Protein AF-0000000071014726 (afdb_homodimer)

Radius of gyration: 27.57 Å; Cα contacts (8 Å, |Δi|>4): 1298; chains: 2; bounding box: 41×86×58 Å

Nearest PDB structures (foldseek):
  1vpd-assembly1_A  TM=9.168E-01  e=4.900E-27  Salmonella enterica subsp. enterica serovar Typhimurium
  3pef-assembly2_G  TM=9.061E-01  e=2.809E-26  Geobacter metallireducens
  1yb4-assembly1_A  TM=9.227E-01  e=1.071E-25  Salmonella enterica subsp. enterica serovar Typhimurium str. LT2
  2uyy-assembly1_D  TM=9.124E-01  e=5.157E-25  Homo sapiens
  8z0x-assembly2_H  TM=8.945E-01  e=3.955E-24  Acetobacter aceti

Structure (mmCIF, N/CA/C/O backbone):
data_AF-0000000071014726-model_v1
#
loop_
_entity.id
_entity.type
_entity.pdbx_description
1 polymer 'NAD(P)-dependent oxidoreductase'
#
loop_
_atom_site.group_PDB
_atom_site.id
_atom_site.type_symbol
_atom_site.label_atom_id
_atom_site.label_alt_id
_atom_site.label_comp_id
_atom_site.label_asym_id
_atom_site.label_entity_id
_atom_site.label_seq_id
_atom_site.pdbx_PDB_ins_code
_atom_site.Cartn_x
_atom_site.Cartn_y
_atom_site.Cartn_z
_atom_site.occupancy
_atom_site.B_iso_or_equiv
_atom_site.auth_seq_id
_atom_site.auth_comp_id
_atom_site.auth_asym_id
_atom_site.auth_atom_id
_atom_site.pdbx_PDB_model_num
ATOM 1 N N . MET A 1 1 ? -3.529 -22.922 -34.25 1 93.12 1 MET A N 1
ATOM 2 C CA . MET A 1 1 ? -4.234 -23.891 -33.438 1 93.12 1 MET A CA 1
ATOM 3 C C . MET A 1 1 ? -3.264 -24.891 -32.812 1 93.12 1 MET A C 1
ATOM 5 O O . MET A 1 1 ? -2.42 -25.453 -33.531 1 93.12 1 MET A O 1
ATOM 9 N N . ALA A 1 2 ? -3.279 -24.953 -31.469 1 97.25 2 ALA A N 1
ATOM 10 C CA . ALA A 1 2 ? -2.428 -25.906 -30.766 1 97.25 2 ALA A CA 1
ATOM 11 C C . ALA A 1 2 ? -3.264 -26.953 -30.031 1 97.25 2 ALA A C 1
ATOM 13 O O . ALA A 1 2 ? -4.445 -26.734 -29.75 1 97.25 2 ALA A O 1
ATOM 14 N N . ASN A 1 3 ? -2.668 -28.172 -29.938 1 98.62 3 ASN A N 1
ATOM 15 C CA . ASN A 1 3 ? -3.211 -29.172 -29.016 1 98.62 3 ASN A CA 1
ATOM 16 C C . ASN A 1 3 ? -2.682 -28.984 -27.609 1 98.62 3 ASN A C 1
ATOM 18 O O . ASN A 1 3 ? -1.479 -29.094 -27.359 1 98.62 3 ASN A O 1
ATOM 22 N N . ILE A 1 4 ? -3.641 -28.719 -26.672 1 98.88 4 ILE A N 1
ATOM 23 C CA . ILE A 1 4 ? -3.213 -28.297 -25.328 1 98.88 4 ILE A CA 1
ATOM 24 C C . ILE A 1 4 ? -3.871 -29.188 -24.281 1 98.88 4 ILE A C 1
ATOM 26 O O . ILE A 1 4 ? -5.055 -29.516 -24.391 1 98.88 4 ILE A O 1
ATOM 30 N N . ALA A 1 5 ? -3.139 -29.625 -23.328 1 98.94 5 ALA A N 1
ATOM 31 C CA . ALA A 1 5 ? -3.695 -30.203 -22.109 1 98.94 5 ALA A CA 1
ATOM 32 C C . ALA A 1 5 ? -3.762 -29.188 -20.984 1 98.94 5 ALA A C 1
ATOM 34 O O . ALA A 1 5 ? -2.838 -28.391 -20.812 1 98.94 5 ALA A O 1
ATOM 35 N N . PHE A 1 6 ? -4.863 -29.125 -20.25 1 98.94 6 PHE A N 1
ATOM 36 C CA . PHE A 1 6 ? -4.992 -28.312 -19.047 1 98.94 6 PHE A CA 1
ATOM 37 C C . PHE A 1 6 ? -5.289 -29.172 -17.828 1 98.94 6 PHE A C 1
ATOM 39 O O . PHE A 1 6 ? -6.359 -29.766 -17.734 1 98.94 6 PHE A O 1
ATOM 46 N N . ILE A 1 7 ? -4.344 -29.203 -16.938 1 98.94 7 ILE A N 1
ATOM 47 C CA . ILE A 1 7 ? -4.43 -30.047 -15.75 1 98.94 7 ILE A CA 1
ATOM 48 C C . ILE A 1 7 ? -4.824 -29.188 -14.547 1 98.94 7 ILE A C 1
ATOM 50 O O . ILE A 1 7 ? -4.059 -28.328 -14.109 1 98.94 7 ILE A O 1
ATOM 54 N N . GLY A 1 8 ? -5.953 -29.438 -13.906 1 98.75 8 GLY A N 1
ATOM 55 C CA . GLY A 1 8 ? -6.547 -28.625 -12.852 1 98.75 8 GLY A CA 1
ATOM 56 C C . GLY A 1 8 ? -7.633 -27.688 -13.359 1 98.75 8 GLY A C 1
ATOM 57 O O . GLY A 1 8 ? -7.336 -26.672 -13.977 1 98.75 8 GLY A O 1
ATOM 58 N N . THR A 1 9 ? -8.867 -28.062 -13.07 1 98.5 9 THR A N 1
ATOM 59 C CA . THR A 1 9 ? -9.992 -27.281 -13.562 1 98.5 9 THR A CA 1
ATOM 60 C C . THR A 1 9 ? -10.859 -26.797 -12.406 1 98.5 9 THR A C 1
ATOM 62 O O . THR A 1 9 ? -12.078 -26.953 -12.43 1 98.5 9 THR A O 1
ATOM 65 N N . GLY A 1 10 ? -10.164 -26.234 -11.43 1 96 10 GLY A N 1
ATOM 66 C CA . GLY A 1 10 ? -10.852 -25.562 -10.344 1 96 10 GLY A CA 1
ATOM 67 C C . GLY A 1 10 ? -11.297 -24.156 -10.711 1 96 10 GLY A C 1
ATOM 68 O O . GLY A 1 10 ? -11.523 -23.859 -11.891 1 96 10 GLY A O 1
ATOM 69 N N . VAL A 1 11 ? -11.422 -23.312 -9.727 1 92.5 11 VAL A N 1
ATOM 70 C CA . VAL A 1 11 ? -11.953 -21.953 -9.836 1 92.5 11 VAL A CA 1
ATOM 71 C C . VAL A 1 11 ? -11.133 -21.156 -10.836 1 92.5 11 VAL A C 1
ATOM 73 O O . VAL A 1 11 ? -11.68 -20.328 -11.578 1 92.5 11 VAL A O 1
ATOM 76 N N . MET A 1 12 ? -9.812 -21.375 -10.891 1 96.25 12 MET A N 1
ATOM 77 C CA . MET A 1 12 ? -8.922 -20.641 -11.781 1 96.25 12 MET A CA 1
ATOM 78 C C . MET A 1 12 ? -8.766 -21.375 -13.117 1 96.25 12 MET A C 1
ATOM 80 O O . MET A 1 12 ? -8.898 -20.766 -14.18 1 96.25 12 MET A O 1
ATOM 84 N N . GLY A 1 13 ? -8.516 -22.656 -13.047 1 98.38 13 GLY A N 1
ATOM 85 C CA . GLY A 1 13 ? -8.164 -23.453 -14.219 1 98.38 13 GLY A CA 1
ATOM 86 C C . GLY A 1 13 ? -9.297 -23.578 -15.211 1 98.38 13 GLY A C 1
ATOM 87 O O . GLY A 1 13 ? -9.078 -23.531 -16.422 1 98.38 13 GLY A O 1
ATOM 88 N N . ALA A 1 14 ? -10.516 -23.734 -14.734 1 98.5 14 ALA A N 1
ATOM 89 C CA . ALA A 1 14 ? -11.648 -24 -15.617 1 98.5 14 ALA A CA 1
ATOM 90 C C . ALA A 1 14 ? -11.867 -22.828 -16.578 1 98.5 14 ALA A C 1
ATOM 92 O O . ALA A 1 14 ? -11.922 -23.031 -17.797 1 98.5 14 ALA A O 1
ATOM 93 N N . PRO A 1 15 ? -11.977 -21.578 -16.062 1 98.62 15 PRO A N 1
ATOM 94 C CA . PRO A 1 15 ? -12.148 -20.484 -17.031 1 98.62 15 PRO A CA 1
ATOM 95 C C . PRO A 1 15 ? -10.953 -20.312 -17.969 1 98.62 15 PRO A C 1
ATOM 97 O O . PRO A 1 15 ? -11.125 -19.969 -19.141 1 98.62 15 PRO A O 1
ATOM 100 N N . MET A 1 16 ? -9.727 -20.547 -17.516 1 98.75 16 MET A N 1
ATOM 101 C CA . MET A 1 16 ? -8.539 -20.453 -18.359 1 98.75 16 MET A CA 1
ATOM 102 C C . MET A 1 16 ? -8.609 -21.469 -19.5 1 98.75 16 MET A C 1
ATOM 104 O O . MET A 1 16 ? -8.352 -21.125 -20.656 1 98.75 16 MET A O 1
ATOM 108 N N . ALA A 1 17 ? -8.969 -22.703 -19.203 1 98.88 17 ALA A N 1
ATOM 109 C CA . ALA A 1 17 ? -9.141 -23.734 -20.219 1 98.88 17 ALA A CA 1
ATOM 110 C C . ALA A 1 17 ? -10.211 -23.328 -21.234 1 98.88 17 ALA A C 1
ATOM 112 O O . ALA A 1 17 ? -10.062 -23.578 -22.422 1 98.88 17 ALA A O 1
ATOM 113 N N . GLY A 1 18 ? -11.289 -22.75 -20.734 1 98.81 18 GLY A N 1
ATOM 114 C CA . GLY A 1 18 ? -12.344 -22.25 -21.609 1 98.81 18 GLY A CA 1
ATOM 115 C C . GLY A 1 18 ? -11.859 -21.203 -22.594 1 98.81 18 GLY A C 1
ATOM 116 O O . GLY A 1 18 ? -12.219 -21.234 -23.781 1 98.81 18 GLY A O 1
ATOM 117 N N . HIS A 1 19 ? -11.102 -20.25 -22.141 1 98.88 19 HIS A N 1
ATOM 118 C CA . HIS A 1 19 ? -10.547 -19.219 -23 1 98.88 19 HIS A CA 1
ATOM 119 C C . HIS A 1 19 ? -9.68 -19.828 -24.109 1 98.88 19 HIS A C 1
ATOM 121 O O . HIS A 1 19 ? -9.703 -19.359 -25.25 1 98.88 19 HIS A O 1
ATOM 127 N N . LEU A 1 20 ? -8.898 -20.844 -23.75 1 98.88 20 LEU A N 1
ATOM 128 C CA . LEU A 1 20 ? -8.07 -21.531 -24.734 1 98.88 20 LEU A CA 1
ATOM 129 C C . LEU A 1 20 ? -8.93 -22.156 -25.828 1 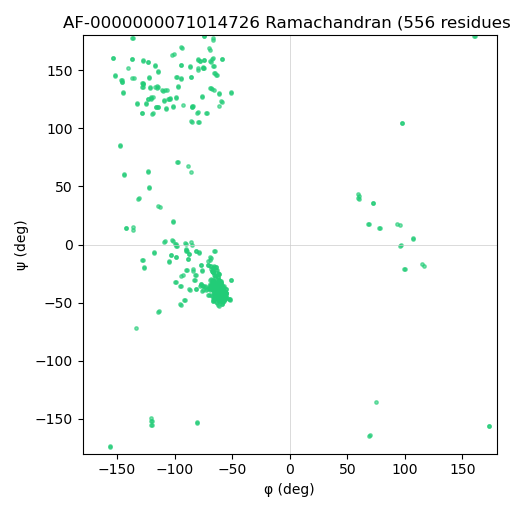98.88 20 LEU A C 1
ATOM 131 O O . LEU A 1 20 ? -8.633 -22.016 -27.016 1 98.88 20 LEU A O 1
ATOM 135 N N . ALA A 1 21 ? -9.961 -22.844 -25.422 1 98.75 21 ALA A N 1
ATOM 136 C CA . ALA A 1 21 ? -10.875 -23.469 -26.375 1 98.75 21 ALA A CA 1
ATOM 137 C C . ALA A 1 21 ? -11.516 -22.422 -27.281 1 98.75 21 ALA A C 1
ATOM 139 O O . ALA A 1 21 ? -11.594 -22.609 -28.5 1 98.75 21 ALA A O 1
ATOM 140 N N . ARG A 1 22 ? -11.977 -21.312 -26.688 1 98.44 22 ARG A N 1
ATOM 141 C CA . ARG A 1 22 ? -12.633 -20.25 -27.453 1 98.44 22 ARG A CA 1
ATOM 142 C C . ARG A 1 22 ? -11.664 -19.594 -28.422 1 98.44 22 ARG A C 1
ATOM 144 O O . ARG A 1 22 ? -12.07 -19.094 -29.469 1 98.44 22 ARG A O 1
ATOM 151 N N . ALA A 1 23 ? -10.398 -19.641 -28.078 1 98.38 23 ALA A N 1
ATOM 152 C CA . ALA A 1 23 ? -9.367 -19.062 -28.938 1 98.38 23 ALA A CA 1
ATOM 153 C C . ALA A 1 23 ? -9.047 -19.984 -30.094 1 98.38 23 ALA A C 1
ATOM 155 O O . ALA A 1 23 ? -8.234 -19.641 -30.969 1 98.38 23 ALA A O 1
ATOM 156 N N . GLY A 1 24 ? -9.609 -21.172 -30.078 1 98.31 24 GLY A N 1
ATOM 157 C CA . GLY A 1 24 ? -9.484 -22.047 -31.234 1 98.31 24 GLY A CA 1
ATOM 158 C C . GLY A 1 24 ? -8.539 -23.219 -31 1 98.31 24 GLY A C 1
ATOM 159 O O . GLY A 1 24 ? -8.305 -24.016 -31.891 1 98.31 24 GLY A O 1
ATOM 160 N N . HIS A 1 25 ? -8.016 -23.391 -29.828 1 98.75 25 HIS A N 1
ATOM 161 C CA . HIS A 1 25 ? -7.137 -24.516 -29.5 1 98.75 25 HIS A CA 1
ATOM 162 C C . HIS A 1 25 ? -7.941 -25.781 -29.219 1 98.75 25 HIS A C 1
ATOM 164 O O . HIS A 1 25 ? -9.117 -25.703 -28.859 1 98.75 25 HIS A O 1
ATOM 170 N N . SER A 1 26 ? -7.352 -26.922 -29.5 1 98.75 26 SER A N 1
ATOM 171 C CA . SER A 1 26 ? -7.895 -28.188 -29.016 1 98.75 26 SER A CA 1
ATOM 172 C C . SER A 1 26 ? -7.434 -28.484 -27.594 1 98.75 26 SER A C 1
ATOM 174 O O . SER A 1 26 ? -6.238 -28.672 -27.344 1 98.75 26 SER A O 1
ATOM 176 N N . VAL A 1 27 ? -8.406 -28.594 -26.656 1 98.88 27 VAL A N 1
ATOM 177 C CA . VAL A 1 27 ? -8.039 -28.656 -25.25 1 98.88 27 VAL A CA 1
ATOM 178 C C . VAL A 1 27 ? -8.539 -29.953 -24.641 1 98.88 27 VAL A C 1
ATOM 180 O O . VAL A 1 27 ? -9.703 -30.312 -24.797 1 98.88 27 VAL A O 1
ATOM 183 N N . THR A 1 28 ? -7.719 -30.719 -24.047 1 98.88 28 THR A N 1
ATOM 184 C CA . THR A 1 28 ? -8.023 -31.844 -23.188 1 98.88 28 THR A CA 1
ATOM 185 C C . THR A 1 28 ? -7.762 -31.516 -21.719 1 98.88 28 THR A C 1
ATOM 187 O O . THR A 1 28 ? -6.711 -30.969 -21.391 1 98.88 28 THR A O 1
ATOM 190 N N . VAL A 1 29 ? -8.727 -31.844 -20.828 1 98.94 29 VAL A N 1
ATOM 191 C CA . VAL A 1 29 ? -8.562 -31.438 -19.438 1 98.94 29 VAL A CA 1
ATOM 192 C C . VAL A 1 29 ? -8.477 -32.656 -18.547 1 98.94 29 VAL A C 1
ATOM 194 O O . VAL A 1 29 ? -8.945 -33.75 -18.906 1 98.94 29 VAL A O 1
ATOM 197 N N . TYR A 1 30 ? -7.82 -32.5 -17.422 1 98.88 30 TYR A N 1
ATOM 198 C CA . TYR A 1 30 ? -7.801 -33.438 -16.297 1 98.88 30 TYR A CA 1
ATOM 199 C C . TYR A 1 30 ? -7.973 -32.719 -14.969 1 98.88 30 TYR A C 1
ATOM 201 O O . TYR A 1 30 ? -7.438 -31.609 -14.781 1 98.88 30 TYR A O 1
ATOM 209 N N . ASN A 1 31 ? -8.672 -33.344 -14.086 1 98.81 31 ASN A N 1
ATOM 210 C CA . ASN A 1 31 ? -8.766 -32.938 -12.688 1 98.81 31 ASN A CA 1
ATOM 211 C C . ASN A 1 31 ? -8.898 -34.125 -11.758 1 98.81 31 ASN A C 1
ATOM 213 O O . ASN A 1 31 ? -9.57 -35.125 -12.086 1 98.81 31 ASN A O 1
ATOM 217 N N . ARG A 1 32 ? -8.242 -34.031 -10.609 1 97.31 32 ARG A N 1
ATOM 218 C CA . ARG A 1 32 ? -8.32 -35.125 -9.641 1 97.31 32 ARG A CA 1
ATOM 219 C C . ARG A 1 32 ? -9.766 -35.5 -9.336 1 97.31 32 ARG A C 1
ATOM 221 O O . ARG A 1 32 ? -10.117 -36.688 -9.281 1 97.31 32 ARG A O 1
ATOM 228 N N . THR A 1 33 ? -10.57 -34.438 -9.094 1 97.44 33 THR A N 1
ATOM 229 C CA . THR A 1 33 ? -12.008 -34.656 -9.023 1 97.44 33 THR A CA 1
ATOM 230 C C . THR A 1 33 ? -12.633 -34.594 -10.422 1 97.44 33 THR A C 1
ATOM 232 O O . THR A 1 33 ? -12.906 -33.5 -10.938 1 97.44 33 THR A O 1
ATOM 235 N N . ARG A 1 34 ? -13.016 -35.688 -10.969 1 97.38 34 ARG A N 1
ATOM 236 C CA . ARG A 1 34 ? -13.398 -35.812 -12.375 1 97.38 34 ARG A CA 1
ATOM 237 C C . ARG A 1 34 ? -14.578 -34.906 -12.703 1 97.38 34 ARG A C 1
ATOM 239 O O . ARG A 1 34 ? -14.664 -34.375 -13.805 1 97.38 34 ARG A O 1
ATOM 246 N N . ALA A 1 35 ? -15.461 -34.719 -11.734 1 98 35 ALA A N 1
ATOM 247 C CA . ALA A 1 35 ? -16.656 -33.938 -11.961 1 98 35 ALA A CA 1
ATOM 248 C C . ALA A 1 35 ? -16.312 -32.5 -12.352 1 98 35 ALA A C 1
ATOM 250 O O . ALA A 1 35 ? -17.016 -31.859 -13.148 1 98 35 ALA A O 1
ATOM 251 N N . LYS A 1 36 ? -15.219 -31.953 -11.859 1 98.12 36 LYS A N 1
ATOM 252 C CA . LYS A 1 36 ? -14.781 -30.594 -12.195 1 98.12 36 LYS A CA 1
ATOM 253 C C . LYS A 1 36 ? -14.305 -30.516 -13.648 1 98.12 36 LYS A C 1
ATOM 255 O O . LYS A 1 36 ? -14.539 -29.516 -14.32 1 98.12 36 LYS A O 1
ATOM 260 N N . ALA A 1 37 ? -13.633 -31.547 -14.102 1 98.56 37 ALA A N 1
ATOM 261 C CA . ALA A 1 37 ? -13.203 -31.594 -15.492 1 98.56 37 ALA A CA 1
ATOM 262 C C . ALA A 1 37 ? -14.398 -31.734 -16.438 1 98.56 37 ALA A C 1
ATOM 264 O O . ALA A 1 37 ? -14.477 -31.031 -17.453 1 98.56 37 ALA A O 1
ATOM 265 N N . GLU A 1 38 ? -15.32 -32.594 -16.094 1 98.56 38 GLU A N 1
ATOM 266 C CA . GLU A 1 38 ? -16.5 -32.844 -16.922 1 98.56 38 GLU A CA 1
ATOM 267 C C . GLU A 1 38 ? -17.359 -31.578 -17.047 1 98.56 38 GLU A C 1
ATOM 269 O O . GLU A 1 38 ? -17.984 -31.344 -18.078 1 98.56 38 GLU A O 1
ATOM 274 N N . ALA A 1 39 ? -17.344 -30.781 -15.992 1 98.31 39 ALA A N 1
ATOM 275 C CA . ALA A 1 39 ? -18.156 -29.562 -15.961 1 98.31 39 ALA A CA 1
ATOM 276 C C . ALA A 1 39 ? -17.672 -28.562 -17.016 1 98.31 39 ALA A C 1
ATOM 278 O O . ALA A 1 39 ? -18.438 -27.688 -17.438 1 98.31 39 ALA A O 1
ATOM 279 N N . THR A 1 40 ? -16.469 -28.688 -17.516 1 98.5 40 THR A N 1
ATOM 280 C CA . THR A 1 40 ? -15.93 -27.781 -18.516 1 98.5 40 THR A CA 1
ATOM 281 C C . THR A 1 40 ? -16.531 -28.078 -19.891 1 98.5 40 THR A C 1
ATOM 283 O O . THR A 1 40 ? -16.438 -27.25 -20.797 1 98.5 40 THR A O 1
ATOM 286 N N . LYS A 1 41 ? -17.016 -29.219 -20.141 1 98.38 41 LYS A N 1
ATOM 287 C CA . LYS A 1 41 ? -17.562 -29.719 -21.406 1 98.38 41 LYS A CA 1
ATOM 288 C C . LYS A 1 41 ? -16.469 -29.891 -22.453 1 98.38 41 LYS A C 1
ATOM 290 O O . LYS A 1 41 ? -16.75 -29.953 -23.656 1 98.38 41 LYS A O 1
ATOM 295 N N . LEU A 1 42 ? -15.227 -29.938 -22.016 1 98.75 42 LEU A N 1
ATOM 296 C CA . LEU A 1 42 ? -14.086 -30.234 -22.875 1 98.75 42 LEU A CA 1
ATOM 297 C C . LEU A 1 42 ? -13.742 -31.719 -22.828 1 98.75 42 LEU A C 1
ATOM 299 O O . LEU A 1 42 ? -14.344 -32.469 -22.047 1 98.75 42 LEU A O 1
ATOM 303 N N . THR A 1 43 ? -12.875 -32.156 -23.703 1 98.75 43 THR A N 1
ATOM 304 C CA . THR A 1 43 ? -12.422 -33.531 -23.672 1 98.75 43 THR A CA 1
ATOM 305 C C . THR A 1 43 ? -11.711 -33.844 -22.359 1 98.75 43 THR A C 1
ATOM 307 O O . THR A 1 43 ? -10.812 -33.094 -21.953 1 98.75 43 THR A O 1
ATOM 310 N N . VAL A 1 44 ? -12.109 -34.938 -21.703 1 98.81 44 VAL A N 1
ATOM 311 C CA . VAL A 1 44 ? -11.586 -35.25 -20.391 1 98.81 44 VAL A CA 1
ATOM 312 C C . VAL A 1 44 ? -10.68 -36.469 -20.469 1 98.81 44 VAL A C 1
ATOM 314 O O . VAL A 1 44 ? -11.031 -37.469 -21.109 1 98.81 44 VAL A O 1
ATOM 317 N N . ALA A 1 45 ? -9.523 -36.375 -19.875 1 98.81 45 ALA A N 1
ATOM 318 C CA . ALA A 1 45 ? -8.609 -37.5 -19.75 1 98.81 45 ALA A CA 1
ATOM 319 C C . ALA A 1 45 ? -8.664 -38.094 -18.344 1 98.81 45 ALA A C 1
ATOM 321 O O . ALA A 1 45 ? -9.094 -37.438 -17.391 1 98.81 45 ALA A O 1
ATOM 322 N N . ASP A 1 46 ? -8.164 -39.312 -18.156 1 98.31 46 ASP A N 1
ATOM 323 C CA . ASP A 1 46 ? -8.273 -40 -16.875 1 98.31 46 ASP A CA 1
ATOM 324 C C . ASP A 1 46 ? -7.043 -39.75 -16 1 98.31 46 ASP A C 1
ATOM 326 O O . ASP A 1 46 ? -7.105 -39.906 -14.781 1 98.31 46 ASP A O 1
ATOM 330 N N . THR A 1 47 ? -5.93 -39.469 -16.672 1 98.62 47 THR A N 1
ATOM 331 C CA . THR A 1 47 ? -4.699 -39.188 -15.953 1 98.62 47 THR A CA 1
ATOM 332 C C . THR A 1 47 ? -3.969 -38 -16.578 1 98.62 47 THR A C 1
ATOM 334 O O . THR A 1 47 ? -4.199 -37.656 -17.734 1 98.62 47 THR A O 1
ATOM 337 N N . PRO A 1 48 ? -3.061 -37.375 -15.773 1 98.88 48 PRO A N 1
ATOM 338 C CA . PRO A 1 48 ? -2.246 -36.312 -16.344 1 98.88 48 PRO A CA 1
ATOM 339 C C . PRO A 1 48 ? -1.425 -36.75 -17.547 1 98.88 48 PRO A C 1
ATOM 341 O O . PRO A 1 48 ? -1.325 -36.031 -18.547 1 98.88 48 PRO A O 1
ATOM 344 N N . ALA A 1 49 ? -0.891 -37.938 -17.484 1 98.81 49 ALA A N 1
ATOM 345 C CA . ALA A 1 49 ? -0.097 -38.5 -18.578 1 98.81 49 ALA A CA 1
ATOM 346 C C . ALA A 1 49 ? -0.939 -38.656 -19.844 1 98.81 49 ALA A C 1
ATOM 348 O O . ALA A 1 49 ? -0.498 -38.281 -20.938 1 98.81 49 ALA A O 1
ATOM 349 N N . GLU A 1 50 ? -2.105 -39.188 -19.703 1 98.69 50 GLU A N 1
ATOM 350 C CA . GLU A 1 50 ? -3.004 -39.344 -20.844 1 98.69 50 GLU A CA 1
ATOM 351 C C . GLU A 1 50 ? -3.363 -38 -21.453 1 98.69 50 GLU A C 1
ATOM 353 O O . GLU A 1 50 ? -3.41 -37.844 -22.672 1 98.69 50 GLU A O 1
ATOM 358 N N . ALA A 1 51 ? -3.613 -37.031 -20.609 1 98.81 51 ALA A N 1
ATOM 359 C CA . ALA A 1 51 ? -3.947 -35.688 -21.094 1 98.81 51 ALA A CA 1
ATOM 360 C C . ALA A 1 51 ? -2.793 -35.094 -21.891 1 98.81 51 ALA A C 1
ATOM 362 O O . ALA A 1 51 ? -3.012 -34.406 -22.891 1 98.81 51 ALA A O 1
ATOM 363 N N . ALA A 1 52 ? -1.599 -35.375 -21.5 1 98.69 52 ALA A N 1
ATOM 364 C CA . ALA A 1 52 ? -0.408 -34.688 -22.016 1 98.69 52 ALA A CA 1
ATOM 365 C C . ALA A 1 52 ? 0.054 -35.312 -23.328 1 98.69 52 ALA A C 1
ATOM 367 O O . ALA A 1 52 ? 0.812 -34.688 -24.078 1 98.69 52 ALA A O 1
ATOM 368 N N . ARG A 1 53 ? -0.35 -36.562 -23.562 1 98.19 53 ARG A N 1
ATOM 369 C CA . ARG A 1 53 ? 0.151 -37.312 -24.719 1 98.19 53 ARG A CA 1
ATOM 370 C C . ARG A 1 53 ? -0.185 -36.625 -26.016 1 98.19 53 ARG A C 1
ATOM 372 O O . ARG A 1 53 ? -1.347 -36.281 -26.281 1 98.19 53 ARG A O 1
ATOM 379 N N . GLY A 1 54 ? 0.878 -36.344 -26.781 1 97.88 54 GLY A N 1
ATOM 380 C CA . GLY A 1 54 ? 0.698 -35.781 -28.125 1 97.88 54 GLY A CA 1
ATOM 381 C C . GLY A 1 54 ? 0.37 -34.312 -28.141 1 97.88 54 GLY A C 1
ATOM 382 O O . GLY A 1 54 ? -0.122 -33.781 -29.141 1 97.88 54 GLY A O 1
ATOM 383 N N . LYS A 1 55 ? 0.546 -33.625 -27.078 1 98.69 55 LYS A N 1
ATOM 384 C CA . LYS A 1 55 ? 0.159 -32.219 -26.984 1 98.69 55 LYS A CA 1
ATOM 385 C C . LYS A 1 55 ? 1.334 -31.297 -27.312 1 98.69 55 LYS A C 1
ATOM 387 O O . LYS A 1 55 ? 2.494 -31.688 -27.188 1 98.69 55 LYS A O 1
ATOM 392 N N . ASP A 1 56 ? 1.01 -30.078 -27.766 1 98.44 56 ASP A N 1
ATOM 393 C CA . ASP A 1 56 ? 1.992 -29.031 -28.016 1 98.44 56 ASP A CA 1
ATOM 394 C C . ASP A 1 56 ? 2.35 -28.297 -26.719 1 98.44 56 ASP A C 1
ATOM 396 O O . ASP A 1 56 ? 3.436 -27.719 -26.609 1 98.44 56 ASP A O 1
ATOM 400 N N . ALA A 1 57 ? 1.433 -28.312 -25.812 1 98.81 57 ALA A N 1
ATOM 401 C CA . ALA A 1 57 ? 1.614 -27.672 -24.516 1 98.81 57 ALA A CA 1
ATOM 402 C C . ALA A 1 57 ? 0.786 -28.359 -23.438 1 98.81 57 ALA A C 1
ATOM 404 O O . ALA A 1 57 ? -0.295 -28.891 -23.719 1 98.81 57 ALA A O 1
ATOM 405 N N . VAL A 1 58 ? 1.317 -28.391 -22.281 1 98.94 58 VAL A N 1
ATOM 406 C CA . VAL A 1 58 ? 0.621 -28.844 -21.078 1 98.94 58 VAL A CA 1
ATOM 407 C C . VAL A 1 58 ? 0.627 -27.75 -20.016 1 98.94 58 VAL A C 1
ATOM 409 O O . VAL A 1 58 ? 1.683 -27.203 -19.688 1 98.94 58 VAL A O 1
ATOM 412 N N . ILE A 1 59 ? -0.581 -27.375 -19.516 1 98.94 59 ILE A N 1
ATOM 413 C CA . ILE A 1 59 ? -0.746 -26.312 -18.531 1 98.94 59 ILE A CA 1
ATOM 414 C C . ILE A 1 59 ? -1.284 -26.906 -17.219 1 98.94 59 ILE A C 1
ATOM 416 O O . ILE A 1 59 ? -2.152 -27.781 -17.25 1 98.94 59 ILE A O 1
ATOM 420 N N . ALA A 1 60 ? -0.732 -26.484 -16.141 1 98.94 60 ALA A N 1
ATOM 421 C CA . ALA A 1 60 ? -1.222 -26.938 -14.844 1 98.94 60 ALA A CA 1
ATOM 422 C C . ALA A 1 60 ? -1.646 -25.766 -13.969 1 98.94 60 ALA A C 1
ATOM 424 O O . ALA A 1 60 ? -1.023 -24.703 -14 1 98.94 60 ALA A O 1
ATOM 425 N N . CYS A 1 61 ? -2.648 -25.859 -13.203 1 98.75 61 CYS A N 1
ATOM 426 C CA . CYS A 1 61 ? -3.148 -24.984 -12.156 1 98.75 61 CYS A CA 1
ATOM 427 C C . CYS A 1 61 ? -3.809 -25.781 -11.039 1 98.75 61 CYS A C 1
ATOM 429 O O . CYS A 1 61 ? -5.023 -26 -11.055 1 98.75 61 CYS A O 1
ATOM 431 N N . VAL A 1 62 ? -2.955 -26.219 -10.102 1 98.31 62 VAL A N 1
ATOM 432 C CA . VAL A 1 62 ? -3.42 -27.125 -9.055 1 98.31 62 VAL A CA 1
ATOM 433 C C . VAL A 1 62 ? -3.201 -26.484 -7.688 1 98.31 62 VAL A C 1
ATOM 435 O O . VAL A 1 62 ? -3.293 -25.266 -7.539 1 98.31 62 VAL A O 1
ATOM 438 N N . GLY A 1 63 ? -3.072 -27.203 -6.59 1 96.62 63 GLY A N 1
ATOM 439 C CA . GLY A 1 63 ? -3.246 -26.641 -5.262 1 96.62 63 GLY A CA 1
ATOM 440 C C . GLY A 1 63 ? -1.939 -26.203 -4.621 1 96.62 63 GLY A C 1
ATOM 441 O O . GLY A 1 63 ? -1.827 -25.094 -4.125 1 96.62 63 GLY A O 1
ATOM 442 N N . ASN A 1 64 ? -1.007 -27.078 -4.605 1 97.38 64 ASN A N 1
ATOM 443 C CA . ASN A 1 64 ? 0.218 -26.844 -3.846 1 97.38 64 ASN A CA 1
ATOM 444 C C . ASN A 1 64 ? 1.381 -27.672 -4.395 1 97.38 64 ASN A C 1
ATOM 446 O O . ASN A 1 64 ? 1.278 -28.25 -5.477 1 97.38 64 ASN A O 1
ATOM 450 N N . ASP A 1 65 ? 2.5 -27.656 -3.738 1 98.56 65 ASP A N 1
ATOM 451 C CA . ASP A 1 65 ? 3.707 -28.344 -4.18 1 98.56 65 ASP A CA 1
ATOM 452 C C . ASP A 1 65 ? 3.438 -29.828 -4.395 1 98.56 65 ASP A C 1
ATOM 454 O O . ASP A 1 65 ? 3.836 -30.406 -5.414 1 98.56 65 ASP A O 1
ATOM 458 N N . ASP A 1 66 ? 2.799 -30.469 -3.49 1 98.31 66 ASP A N 1
ATOM 459 C CA . ASP A 1 66 ? 2.529 -31.891 -3.572 1 98.31 66 ASP A CA 1
ATOM 460 C C . ASP A 1 66 ? 1.622 -32.219 -4.758 1 98.31 66 ASP A C 1
ATOM 462 O O . ASP A 1 66 ? 1.842 -33.219 -5.465 1 98.31 66 ASP A O 1
ATOM 466 N N . ASP A 1 67 ? 0.618 -31.406 -4.91 1 98.44 67 ASP A N 1
ATOM 467 C CA . ASP A 1 67 ? -0.29 -31.594 -6.039 1 98.44 67 ASP A CA 1
ATOM 468 C C . ASP A 1 67 ? 0.449 -31.469 -7.367 1 98.44 67 ASP A C 1
ATOM 470 O O . ASP A 1 67 ? 0.25 -32.281 -8.273 1 98.44 67 ASP A O 1
ATOM 474 N N . LEU A 1 68 ? 1.28 -30.469 -7.457 1 98.81 68 LEU A N 1
ATOM 475 C CA . LEU A 1 68 ? 2.031 -30.25 -8.688 1 98.81 68 LEU A CA 1
ATOM 476 C C . LEU A 1 68 ? 2.99 -31.406 -8.953 1 98.81 68 LEU A C 1
ATOM 478 O O . LEU A 1 68 ? 3.107 -31.875 -10.086 1 98.81 68 LEU A O 1
ATOM 482 N N . HIS A 1 69 ? 3.672 -31.828 -7.898 1 98.62 69 HIS A N 1
ATOM 483 C CA . HIS A 1 69 ? 4.555 -32.969 -8.031 1 98.62 69 HIS A CA 1
ATOM 484 C C . HIS A 1 69 ? 3.797 -34.188 -8.555 1 98.62 69 HIS A C 1
ATOM 486 O O . HIS A 1 69 ? 4.258 -34.875 -9.477 1 98.62 69 HIS A O 1
ATOM 492 N N . ALA A 1 70 ? 2.688 -34.438 -8.016 1 98.5 70 ALA A N 1
ATOM 493 C CA . ALA A 1 70 ? 1.894 -35.625 -8.367 1 98.5 70 ALA A CA 1
ATOM 494 C C . ALA A 1 70 ? 1.481 -35.594 -9.836 1 98.5 70 ALA A C 1
ATOM 496 O O . ALA A 1 70 ? 1.528 -36.594 -10.523 1 98.5 70 ALA A O 1
ATOM 497 N N . VAL A 1 71 ? 1.151 -34.406 -10.344 1 98.81 71 VAL A N 1
ATOM 498 C CA . VAL A 1 71 ? 0.587 -34.375 -11.695 1 98.81 71 VAL A CA 1
ATOM 499 C C . VAL A 1 71 ? 1.709 -34.219 -12.719 1 98.81 71 VAL A C 1
ATOM 501 O O . VAL A 1 71 ? 1.468 -34.281 -13.922 1 98.81 71 VAL A O 1
ATOM 504 N N . THR A 1 72 ? 2.914 -34.031 -12.312 1 98.75 72 THR A N 1
ATOM 505 C CA . THR A 1 72 ? 4.02 -33.875 -13.242 1 98.75 72 THR A CA 1
ATOM 506 C C . THR A 1 72 ? 4.988 -35.031 -13.156 1 98.75 72 THR A C 1
ATOM 508 O O . THR A 1 72 ? 5.078 -35.844 -14.078 1 98.75 72 THR A O 1
ATOM 511 N N . LEU A 1 73 ? 5.527 -35.281 -11.977 1 98.31 73 LEU A N 1
ATOM 512 C CA . LEU A 1 73 ? 6.617 -36.219 -11.789 1 98.31 73 LEU A CA 1
ATOM 513 C C . LEU A 1 73 ? 6.109 -37.531 -11.188 1 98.31 73 LEU A C 1
ATOM 515 O O . LEU A 1 73 ? 6.848 -38.531 -11.125 1 98.31 73 LEU A O 1
ATOM 519 N N . GLY A 1 74 ? 4.922 -37.562 -10.797 1 97.81 74 GLY A N 1
ATOM 520 C CA . GLY A 1 74 ? 4.348 -38.75 -10.203 1 97.81 74 GLY A CA 1
ATOM 521 C C . GLY A 1 74 ? 4.215 -39.906 -11.18 1 97.81 74 GLY A C 1
ATOM 522 O O . GLY A 1 74 ? 4.516 -39.75 -12.367 1 97.81 74 GLY A O 1
ATOM 523 N N . PRO A 1 75 ? 3.748 -41.062 -10.727 1 96.62 75 PRO A N 1
ATOM 524 C CA . PRO A 1 75 ? 3.668 -42.281 -11.555 1 96.62 75 PRO A CA 1
ATOM 525 C C . PRO A 1 75 ? 2.811 -42.094 -12.805 1 96.62 75 PRO A C 1
ATOM 527 O O . PRO A 1 75 ? 3.123 -42.625 -13.859 1 96.62 75 PRO A O 1
ATOM 530 N N . ASP A 1 76 ? 1.787 -41.344 -12.773 1 96.88 76 ASP A N 1
ATOM 531 C CA . ASP A 1 76 ? 0.933 -41.031 -13.914 1 96.88 76 ASP A CA 1
ATOM 532 C C . ASP A 1 76 ? 1.019 -39.531 -14.266 1 96.88 76 ASP A C 1
ATOM 534 O O . ASP A 1 76 ? 0.023 -38.938 -14.664 1 96.88 76 ASP A O 1
ATOM 538 N N . GLY A 1 77 ? 2.184 -39.031 -14.047 1 98.5 77 GLY A N 1
ATOM 539 C CA . GLY A 1 77 ? 2.385 -37.594 -14.258 1 98.5 77 GLY A CA 1
ATOM 540 C C . GLY A 1 77 ? 2.58 -37.219 -15.719 1 98.5 77 GLY A C 1
ATOM 541 O O . GLY A 1 77 ? 2.938 -38.094 -16.531 1 98.5 77 GLY A O 1
ATOM 542 N N . ALA A 1 78 ? 2.354 -36 -16.016 1 98.75 78 ALA A N 1
ATOM 543 C CA . ALA A 1 78 ? 2.387 -35.469 -17.375 1 98.75 78 ALA A CA 1
ATOM 544 C C . ALA A 1 78 ? 3.771 -35.656 -18 1 98.75 78 ALA A C 1
ATOM 546 O O . ALA A 1 78 ? 3.896 -35.844 -19.203 1 98.75 78 ALA A O 1
ATOM 547 N N . PHE A 1 79 ? 4.863 -35.562 -17.188 1 98.25 79 PHE A N 1
ATOM 548 C CA . PHE A 1 79 ? 6.223 -35.562 -17.719 1 98.25 79 PHE A CA 1
ATOM 549 C C . PHE A 1 79 ? 6.598 -36.938 -18.281 1 98.25 79 PHE A C 1
ATOM 551 O O . PHE A 1 79 ? 7.566 -37.031 -19.047 1 98.25 79 PHE A O 1
ATOM 558 N N . ALA A 1 80 ? 5.816 -37.938 -17.984 1 96.62 80 ALA A N 1
ATOM 559 C CA . ALA A 1 80 ? 6.047 -39.281 -18.547 1 96.62 80 ALA A CA 1
ATOM 560 C C . ALA A 1 80 ? 5.566 -39.344 -19.984 1 96.62 80 ALA A C 1
ATOM 562 O O . ALA A 1 80 ? 5.973 -40.25 -20.734 1 96.62 80 ALA A O 1
ATOM 563 N N . ALA A 1 81 ? 4.746 -38.406 -20.391 1 97.75 81 ALA A N 1
ATOM 564 C CA . ALA A 1 81 ? 4.074 -38.562 -21.672 1 97.75 81 ALA A CA 1
ATOM 565 C C . ALA A 1 81 ? 4.285 -37.344 -22.562 1 97.75 81 ALA A C 1
ATOM 567 O O . ALA A 1 81 ? 4.113 -37.438 -23.781 1 97.75 81 ALA A O 1
ATOM 568 N N . ILE A 1 82 ? 4.629 -36.219 -22.016 1 97.19 82 ILE A N 1
ATOM 569 C CA . ILE A 1 82 ? 4.746 -34.969 -22.75 1 97.19 82 ILE A CA 1
ATOM 570 C C . ILE A 1 82 ? 5.898 -35.062 -23.75 1 97.19 82 ILE A C 1
ATOM 572 O O . ILE A 1 82 ? 6.961 -35.594 -23.422 1 97.19 82 ILE A O 1
ATOM 576 N N . GLY A 1 83 ? 5.664 -34.656 -24.969 1 96.38 83 GLY A N 1
ATOM 577 C CA . GLY A 1 83 ? 6.684 -34.688 -26 1 96.38 83 GLY A CA 1
ATOM 578 C C . GLY A 1 83 ? 7.82 -33.719 -25.75 1 96.38 83 GLY A C 1
ATOM 579 O O . GLY A 1 83 ? 7.641 -32.719 -25.078 1 96.38 83 GLY A O 1
ATOM 580 N N . GLU A 1 84 ? 8.961 -33.906 -26.344 1 93.62 84 GLU A N 1
ATOM 581 C CA . GLU A 1 84 ? 10.164 -33.125 -26.141 1 93.62 84 GLU A CA 1
ATOM 582 C C . GLU A 1 84 ? 9.969 -31.688 -26.625 1 93.62 84 GLU A C 1
ATOM 584 O O . GLU A 1 84 ? 10.516 -30.75 -26.047 1 93.62 84 GLU A O 1
ATOM 589 N N . GLY A 1 85 ? 9.203 -31.5 -27.594 1 96.12 85 GLY A N 1
ATOM 590 C CA . GLY A 1 85 ? 9.016 -30.172 -28.156 1 96.12 85 GLY A CA 1
ATOM 591 C C . GLY A 1 85 ? 7.875 -29.406 -27.516 1 96.12 85 GLY A C 1
ATOM 592 O O . GLY A 1 85 ? 7.707 -28.203 -27.766 1 96.12 85 GLY A O 1
ATOM 593 N N . ALA A 1 86 ? 7.188 -30.078 -26.625 1 98.25 86 ALA A N 1
ATOM 594 C CA . ALA A 1 86 ? 6.035 -29.453 -25.984 1 98.25 86 ALA A CA 1
ATOM 595 C C . ALA A 1 86 ? 6.461 -28.625 -24.766 1 98.25 86 ALA A C 1
ATOM 597 O O . ALA A 1 86 ? 7.379 -29.016 -24.047 1 98.25 86 ALA A O 1
ATOM 598 N N . VAL A 1 87 ? 5.809 -27.516 -24.531 1 98.81 87 VAL A N 1
ATOM 599 C CA . VAL A 1 87 ? 6.109 -26.672 -23.375 1 98.81 87 VAL A CA 1
ATOM 600 C C . VAL A 1 87 ? 5.188 -27.031 -22.219 1 98.81 87 VAL A C 1
ATOM 602 O O . VAL A 1 87 ? 4.027 -27.391 -22.422 1 98.81 87 VAL A O 1
ATOM 605 N N . PHE A 1 88 ? 5.762 -27 -20.984 1 98.94 88 PHE A N 1
ATOM 606 C CA . PHE A 1 88 ? 4.969 -27.094 -19.766 1 98.94 88 PHE A CA 1
ATOM 607 C C . PHE A 1 88 ? 4.855 -25.734 -19.094 1 98.94 88 PHE A C 1
ATOM 609 O O . PHE A 1 88 ? 5.863 -25.078 -18.828 1 98.94 88 PHE A O 1
ATOM 616 N N . ILE A 1 89 ? 3.604 -25.266 -18.828 1 98.94 89 ILE A N 1
ATOM 617 C CA . ILE A 1 89 ? 3.311 -23.984 -18.188 1 98.94 89 ILE A CA 1
ATOM 618 C C . ILE A 1 89 ? 2.619 -24.234 -16.844 1 98.94 89 ILE A C 1
ATOM 620 O O . ILE A 1 89 ? 1.519 -24.781 -16.797 1 98.94 89 ILE A O 1
ATOM 624 N N . ASP A 1 90 ? 3.219 -23.812 -15.781 1 98.94 90 ASP A N 1
ATOM 625 C CA . ASP A 1 90 ? 2.637 -24.031 -14.453 1 98.94 90 ASP A CA 1
ATOM 626 C C . ASP A 1 90 ? 2.088 -22.719 -13.883 1 98.94 90 ASP A C 1
ATOM 628 O O . ASP A 1 90 ? 2.854 -21.828 -13.516 1 98.94 90 ASP A O 1
ATOM 632 N N . HIS A 1 91 ? 0.784 -22.672 -13.648 1 98.88 91 HIS A N 1
ATOM 633 C CA . HIS A 1 91 ? 0.141 -21.5 -13.055 1 98.88 91 HIS A CA 1
ATOM 634 C C . HIS A 1 91 ? -0.103 -21.703 -11.562 1 98.88 91 HIS A C 1
ATOM 636 O O . HIS A 1 91 ? -0.653 -20.812 -10.898 1 98.88 91 HIS A O 1
ATOM 642 N N . THR A 1 92 ? 0.303 -22.859 -11.039 1 98.5 92 THR A N 1
ATOM 643 C CA . THR A 1 92 ? 0.136 -23.094 -9.609 1 98.5 92 THR A CA 1
ATOM 644 C C . THR A 1 92 ? 1.062 -22.203 -8.797 1 98.5 92 THR A C 1
ATOM 646 O O . THR A 1 92 ? 2.223 -22 -9.156 1 98.5 92 THR A O 1
ATOM 649 N N . THR A 1 93 ? 0.489 -21.594 -7.723 1 98.19 93 THR A N 1
ATOM 650 C CA . THR A 1 93 ? 1.357 -20.891 -6.785 1 98.19 93 THR A CA 1
ATOM 651 C C . THR A 1 93 ? 2.041 -21.875 -5.84 1 98.19 93 THR A C 1
ATOM 653 O O . THR A 1 93 ? 1.399 -22.438 -4.953 1 98.19 93 THR A O 1
ATOM 656 N N . VAL A 1 94 ? 3.328 -22.109 -6.078 1 98.69 94 VAL A N 1
ATOM 657 C CA . VAL A 1 94 ? 4.105 -23.141 -5.395 1 98.69 94 VAL A CA 1
ATOM 658 C C . VAL A 1 94 ? 5.477 -22.578 -5.012 1 98.69 94 VAL A C 1
ATOM 660 O O . VAL A 1 94 ? 5.75 -21.406 -5.223 1 98.69 94 VAL A O 1
ATOM 663 N N . SER A 1 95 ? 6.27 -23.422 -4.336 1 98.69 95 SER A N 1
ATOM 664 C CA . SER A 1 95 ? 7.633 -23.031 -3.979 1 98.69 95 SER A CA 1
ATOM 665 C C . SER A 1 95 ? 8.508 -22.875 -5.219 1 98.69 95 SER A C 1
ATOM 667 O O . SER A 1 95 ? 8.25 -23.5 -6.246 1 98.69 95 SER A O 1
ATOM 669 N N . ALA A 1 96 ? 9.539 -22.031 -5.102 1 98.25 96 ALA A N 1
ATOM 670 C CA . ALA A 1 96 ? 10.516 -21.922 -6.18 1 98.25 96 ALA A CA 1
ATOM 671 C C . ALA A 1 96 ? 11.289 -23.219 -6.355 1 98.25 96 ALA A C 1
ATOM 673 O O . ALA A 1 96 ? 11.75 -23.547 -7.453 1 98.25 96 ALA A O 1
ATOM 674 N N . GLY A 1 97 ? 11.391 -23.969 -5.301 1 98.06 97 GLY A N 1
ATOM 675 C CA . GLY A 1 97 ? 12.094 -25.25 -5.336 1 98.06 97 GLY A CA 1
ATOM 676 C C . GLY A 1 97 ? 11.508 -26.219 -6.336 1 98.06 97 GLY A C 1
ATOM 677 O O . GLY A 1 97 ? 12.234 -26.797 -7.148 1 98.06 97 GLY A O 1
ATOM 678 N N . ILE A 1 98 ? 10.234 -26.453 -6.305 1 98.5 98 ILE A N 1
ATOM 679 C CA . ILE A 1 98 ? 9.625 -27.422 -7.219 1 98.5 98 ILE A CA 1
ATOM 680 C C . ILE A 1 98 ? 9.672 -26.875 -8.641 1 98.5 98 ILE A C 1
ATOM 682 O O . ILE A 1 98 ? 9.812 -27.625 -9.602 1 98.5 98 ILE A O 1
ATOM 686 N N . ALA A 1 99 ? 9.539 -25.562 -8.812 1 98.56 99 ALA A N 1
ATOM 687 C CA . ALA A 1 99 ? 9.672 -24.969 -10.141 1 98.56 99 ALA A CA 1
ATOM 688 C C . ALA A 1 99 ? 11.047 -25.281 -10.734 1 98.56 99 ALA A C 1
ATOM 690 O O . ALA A 1 99 ? 11.148 -25.672 -11.906 1 98.56 99 ALA A O 1
ATOM 691 N N . ARG A 1 100 ? 12.062 -25.109 -9.961 1 98.25 100 ARG A N 1
ATOM 692 C CA . ARG A 1 100 ? 13.422 -25.406 -10.406 1 98.25 100 ARG A CA 1
ATOM 693 C C . ARG A 1 100 ? 13.609 -26.891 -10.664 1 98.25 100 ARG A C 1
ATOM 695 O O . ARG A 1 100 ? 14.281 -27.281 -11.617 1 98.25 100 ARG A O 1
ATOM 702 N N . ARG A 1 101 ? 13.07 -27.672 -9.828 1 98.5 101 ARG A N 1
ATOM 703 C CA . ARG A 1 101 ? 13.156 -29.125 -10.016 1 98.5 101 ARG A CA 1
ATOM 704 C C . ARG A 1 101 ? 12.531 -29.531 -11.344 1 98.5 101 ARG A C 1
ATOM 706 O O . ARG A 1 101 ? 13.086 -30.375 -12.062 1 98.5 101 ARG A O 1
ATOM 713 N N . LEU A 1 102 ? 11.414 -28.984 -11.656 1 98.75 102 LEU A N 1
ATOM 714 C CA . LEU A 1 102 ? 10.758 -29.297 -12.922 1 98.75 102 LEU A CA 1
ATOM 715 C C . LEU A 1 102 ? 11.617 -28.859 -14.102 1 98.75 102 LEU A C 1
ATOM 717 O O . LEU A 1 102 ? 11.68 -29.547 -15.117 1 98.75 102 LEU A O 1
ATOM 721 N N . ALA A 1 103 ? 12.258 -27.734 -13.961 1 98.19 103 ALA A N 1
ATOM 722 C CA . ALA A 1 103 ? 13.109 -27.219 -15.031 1 98.19 103 ALA A CA 1
ATOM 723 C C . ALA A 1 103 ? 14.344 -28.094 -15.219 1 98.19 103 ALA A C 1
ATOM 725 O O . ALA A 1 103 ? 14.906 -28.156 -16.312 1 98.19 103 ALA A O 1
ATOM 726 N N . GLU A 1 104 ? 14.797 -28.734 -14.148 1 97.81 104 GLU A N 1
ATOM 727 C CA . GLU A 1 104 ? 15.898 -29.688 -14.258 1 97.81 104 GLU A CA 1
ATOM 728 C C . GLU A 1 104 ? 15.461 -30.938 -15.023 1 97.81 104 GLU A C 1
ATOM 730 O O . GLU A 1 104 ? 16.266 -31.547 -15.727 1 97.81 104 GLU A O 1
ATOM 735 N N . ALA A 1 105 ? 14.242 -31.234 -14.898 1 97.12 105 ALA A N 1
ATOM 736 C CA . ALA A 1 105 ? 13.703 -32.438 -15.516 1 97.12 105 ALA A CA 1
ATOM 737 C C . ALA A 1 105 ? 13.367 -32.219 -16.984 1 97.12 105 ALA A C 1
ATOM 739 O O . ALA A 1 105 ? 13.352 -33.156 -17.781 1 97.12 105 ALA A O 1
ATOM 740 N N . ARG A 1 106 ? 12.992 -30.938 -17.281 1 96.25 106 ARG A N 1
ATOM 741 C CA . ARG A 1 106 ? 12.578 -30.594 -18.641 1 96.25 106 ARG A CA 1
ATOM 742 C C . ARG A 1 106 ? 13 -29.172 -19 1 96.25 106 ARG A C 1
ATOM 744 O O . ARG A 1 106 ? 12.82 -28.25 -18.203 1 96.25 106 ARG A O 1
ATOM 751 N N . ALA A 1 107 ? 13.461 -29 -20.266 1 95.69 107 ALA A N 1
ATOM 752 C CA . ALA A 1 107 ? 14.016 -27.719 -20.688 1 95.69 107 ALA A CA 1
ATOM 753 C C . ALA A 1 107 ? 12.906 -26.719 -20.969 1 95.69 107 ALA A C 1
ATOM 755 O O . ALA A 1 107 ? 13.047 -25.531 -20.688 1 95.69 107 ALA A O 1
ATOM 756 N N . LEU A 1 108 ? 11.812 -27.219 -21.5 1 98.5 108 LEU A N 1
ATOM 757 C CA . LEU A 1 108 ? 10.734 -26.328 -21.906 1 98.5 108 LEU A CA 1
ATOM 758 C C . LEU A 1 108 ? 9.656 -26.25 -20.828 1 98.5 108 LEU A C 1
ATOM 760 O O . LEU A 1 108 ? 8.539 -26.734 -21.031 1 98.5 108 LEU A O 1
ATOM 764 N N . VAL A 1 109 ? 10.055 -25.562 -19.703 1 98.75 109 VAL A N 1
ATOM 765 C CA . VAL A 1 109 ? 9.164 -25.375 -18.562 1 98.75 109 VAL A CA 1
ATOM 766 C C . VAL A 1 109 ? 9.109 -23.891 -18.188 1 98.75 109 VAL A C 1
ATOM 768 O O . VAL A 1 109 ? 10.125 -23.203 -18.234 1 98.75 109 VAL A O 1
ATOM 771 N N . VAL A 1 110 ? 7.891 -23.391 -17.859 1 98.94 110 VAL A N 1
ATOM 772 C CA . VAL A 1 110 ? 7.688 -22.016 -17.406 1 98.94 110 VAL A CA 1
ATOM 773 C C . VAL A 1 110 ? 6.891 -22.031 -16.094 1 98.94 110 VAL A C 1
ATOM 775 O O . VAL A 1 110 ? 5.77 -22.547 -16.047 1 98.94 110 VAL A O 1
ATOM 778 N N . ASP A 1 111 ? 7.512 -21.625 -14.969 1 98.94 111 ASP A N 1
ATOM 779 C CA . ASP A 1 111 ? 6.664 -21.266 -13.844 1 98.94 111 ASP A CA 1
ATOM 780 C C . ASP A 1 111 ? 6.016 -19.891 -14.055 1 98.94 111 ASP A C 1
ATOM 782 O O . ASP A 1 111 ? 6.711 -18.906 -14.273 1 98.94 111 ASP A O 1
ATOM 786 N N . ALA A 1 112 ? 4.688 -19.859 -13.914 1 98.88 112 ALA A N 1
ATOM 787 C CA . ALA A 1 112 ? 3.904 -18.703 -14.344 1 98.88 112 ALA A CA 1
ATOM 788 C C . ALA A 1 112 ? 2.736 -18.453 -13.398 1 98.88 112 ALA A C 1
ATOM 790 O O . ALA A 1 112 ? 1.578 -18.422 -13.82 1 98.88 112 ALA A O 1
ATOM 791 N N . PRO A 1 113 ? 3.07 -18.188 -12.125 1 98.69 113 PRO A N 1
ATOM 792 C CA . PRO A 1 113 ? 1.957 -17.844 -11.242 1 98.69 113 PRO A CA 1
ATOM 793 C C . PRO A 1 113 ? 1.188 -16.609 -11.719 1 98.69 113 PRO A C 1
ATOM 795 O O . PRO A 1 113 ? 1.697 -15.844 -12.539 1 98.69 113 PRO A O 1
ATOM 798 N N . VAL A 1 114 ? -0.041 -16.516 -11.227 1 97.5 114 VAL A N 1
ATOM 799 C CA . VAL A 1 114 ? -0.943 -15.523 -11.797 1 97.5 114 VAL A CA 1
ATOM 800 C C . VAL A 1 114 ? -1.438 -14.586 -10.695 1 97.5 114 VAL A C 1
ATOM 802 O O . VAL A 1 114 ? -1.38 -14.93 -9.508 1 97.5 114 VAL A O 1
ATOM 805 N N . SER A 1 115 ? -1.838 -13.438 -11.109 1 95 115 SER A N 1
ATOM 806 C CA . SER A 1 115 ? -2.568 -12.461 -10.305 1 95 115 SER A CA 1
ATOM 807 C C . SER A 1 115 ? -3.844 -12.008 -11.008 1 95 115 SER A C 1
ATOM 809 O O . SER A 1 115 ? -4 -12.219 -12.211 1 95 115 SER A O 1
ATOM 811 N N . GLY A 1 116 ? -4.836 -11.484 -10.266 1 90.81 116 GLY A N 1
ATOM 812 C CA . GLY A 1 116 ? -6.121 -11.062 -10.797 1 90.81 116 GLY A CA 1
ATOM 813 C C . GLY A 1 116 ? -7.285 -11.859 -10.25 1 90.81 116 GLY A C 1
ATOM 814 O O . GLY A 1 116 ? -8.445 -11.445 -10.359 1 90.81 116 GLY A O 1
ATOM 815 N N . GLY A 1 117 ? -6.988 -13 -9.703 1 89 117 GLY A N 1
ATOM 816 C CA . GLY A 1 117 ? -7.992 -13.82 -9.031 1 89 117 GLY A CA 1
ATOM 817 C C . GLY A 1 117 ? -8.992 -14.438 -9.992 1 89 117 GLY A C 1
ATOM 818 O O . GLY A 1 117 ? -8.727 -14.555 -11.188 1 89 117 GLY A O 1
ATOM 819 N N . GLN A 1 118 ? -10.047 -14.883 -9.383 1 90.94 118 GLN A N 1
ATOM 820 C CA . GLN A 1 118 ? -11.102 -15.547 -10.133 1 90.94 118 GLN A CA 1
ATOM 821 C C . GLN A 1 118 ? -11.688 -14.617 -11.195 1 90.94 118 GLN A C 1
ATOM 823 O O . GLN A 1 118 ? -11.891 -15.023 -12.336 1 90.94 118 GLN A O 1
ATOM 828 N N . ALA A 1 119 ? -11.898 -13.391 -10.812 1 90.94 119 ALA A N 1
ATOM 829 C CA . ALA A 1 119 ? -12.453 -12.422 -11.758 1 90.94 119 ALA A CA 1
ATOM 830 C C . ALA A 1 119 ? -11.555 -12.266 -12.977 1 90.94 119 ALA A C 1
ATOM 832 O O . ALA A 1 119 ? -12.039 -12.203 -14.109 1 90.94 119 ALA A O 1
ATOM 833 N N . GLY A 1 120 ? -10.242 -12.172 -12.75 1 93.5 120 GLY A N 1
ATOM 834 C CA . GLY A 1 120 ? -9.305 -12.078 -13.852 1 93.5 120 GLY A CA 1
ATOM 835 C C . GLY A 1 120 ? -9.328 -13.297 -14.758 1 93.5 120 GLY A C 1
ATOM 836 O O . GLY A 1 120 ? -9.242 -13.172 -15.977 1 93.5 120 GLY A O 1
ATOM 837 N N . ALA A 1 121 ? -9.43 -14.469 -14.18 1 96.38 121 ALA A N 1
ATOM 838 C CA . ALA A 1 121 ? -9.484 -15.711 -14.945 1 96.38 121 ALA A CA 1
ATOM 839 C C . ALA A 1 121 ? -10.727 -15.758 -15.828 1 96.38 121 ALA A C 1
ATOM 841 O O . ALA A 1 121 ? -10.641 -16.109 -17 1 96.38 121 ALA A O 1
ATOM 842 N N . GLU A 1 122 ? -11.859 -15.383 -15.227 1 97.12 122 GLU A N 1
ATOM 843 C CA . GLU A 1 122 ? -13.125 -15.414 -15.961 1 97.12 122 GLU A CA 1
ATOM 844 C C . GLU A 1 122 ? -13.125 -14.406 -17.109 1 97.12 122 GLU A C 1
ATOM 846 O O . GLU A 1 122 ? -13.648 -14.695 -18.188 1 97.12 122 GLU A O 1
ATOM 851 N N . LYS A 1 123 ? -12.461 -13.297 -16.938 1 97.06 123 LYS A N 1
ATOM 852 C CA . LYS A 1 123 ? -12.453 -12.227 -17.922 1 97.06 123 LYS A CA 1
ATOM 853 C C . LYS A 1 123 ? -11.344 -12.422 -18.953 1 97.06 123 LYS A C 1
ATOM 855 O O . LYS A 1 123 ? -11.297 -11.734 -19.969 1 97.06 123 LYS A O 1
ATOM 860 N N . GLY A 1 124 ? -10.477 -13.336 -18.609 1 98.06 124 GLY A N 1
ATOM 861 C CA . GLY A 1 124 ? -9.328 -13.523 -19.484 1 98.06 124 GLY A CA 1
ATOM 862 C C . GLY A 1 124 ? -8.328 -12.383 -19.406 1 98.06 124 GLY A C 1
ATOM 863 O O . GLY A 1 124 ? -7.75 -11.977 -20.406 1 98.06 124 GLY A O 1
ATOM 864 N N . ALA A 1 125 ? -8.148 -11.828 -18.281 1 97.44 125 ALA A N 1
ATOM 865 C CA . ALA A 1 125 ? -7.344 -10.625 -18.109 1 97.44 125 ALA A CA 1
ATOM 866 C C . ALA A 1 125 ? -6.348 -10.789 -16.969 1 97.44 125 ALA A C 1
ATOM 868 O O . ALA A 1 125 ? -6.141 -9.867 -16.172 1 97.44 125 ALA A O 1
ATOM 869 N N . LEU A 1 126 ? -5.75 -11.938 -16.844 1 97.62 126 LEU A N 1
ATOM 870 C CA . LEU A 1 126 ? -4.805 -12.227 -15.758 1 97.62 126 LEU A CA 1
ATOM 871 C C . LEU A 1 126 ? -3.469 -11.539 -16.016 1 97.62 126 LEU A C 1
ATOM 873 O O . LEU A 1 126 ? -3.146 -11.195 -17.156 1 97.62 126 LEU A O 1
ATOM 877 N N . SER A 1 127 ? -2.801 -11.258 -14.938 1 97.81 127 SER A N 1
ATOM 878 C CA . SER A 1 127 ? -1.385 -10.906 -14.984 1 97.81 127 SER A CA 1
ATOM 879 C C . SER A 1 127 ? -0.508 -12.102 -14.633 1 97.81 127 SER A C 1
ATOM 881 O O . SER A 1 127 ? -0.714 -12.742 -13.602 1 97.81 127 SER A O 1
ATOM 883 N N . ILE A 1 128 ? 0.46 -12.406 -15.508 1 98.75 128 ILE A N 1
ATOM 884 C CA . ILE A 1 128 ? 1.272 -13.602 -15.32 1 98.75 128 ILE A CA 1
ATOM 885 C C . ILE A 1 128 ? 2.744 -13.211 -15.195 1 98.75 128 ILE A C 1
ATOM 887 O O . ILE A 1 128 ? 3.262 -12.438 -16 1 98.75 128 ILE A O 1
ATOM 891 N N . MET A 1 129 ? 3.402 -13.633 -14.164 1 98.75 129 MET A N 1
ATOM 892 C CA . MET A 1 129 ? 4.844 -13.469 -13.977 1 98.75 129 MET A CA 1
ATOM 893 C C . MET A 1 129 ? 5.578 -14.773 -14.242 1 98.75 129 MET A C 1
ATOM 895 O O . MET A 1 129 ? 5.309 -15.789 -13.602 1 98.75 129 MET A O 1
ATOM 899 N N . CYS A 1 130 ? 6.531 -14.75 -15.102 1 98.88 130 CYS A N 1
ATOM 900 C CA . CYS A 1 130 ? 7.035 -16 -15.664 1 98.88 130 CYS A CA 1
ATOM 901 C C . CYS A 1 130 ? 8.523 -16.156 -15.375 1 98.88 130 CYS A C 1
ATOM 903 O O . CYS A 1 130 ? 9.289 -15.203 -15.5 1 98.88 130 CYS A O 1
ATOM 905 N N . GLY A 1 131 ? 8.859 -17.344 -14.977 1 98.88 131 GLY A N 1
ATOM 906 C CA . GLY A 1 131 ? 10.242 -17.797 -14.961 1 98.88 131 GLY A CA 1
ATOM 907 C C . GLY A 1 131 ? 10.492 -18.969 -15.883 1 98.88 131 GLY A C 1
ATOM 908 O O . GLY A 1 131 ? 9.711 -19.922 -15.914 1 98.88 131 GLY A O 1
ATOM 909 N N . GLY A 1 132 ? 11.547 -18.953 -16.641 1 98.75 132 GLY A N 1
ATOM 910 C CA . GLY A 1 132 ? 11.906 -19.984 -17.609 1 98.75 132 GLY A CA 1
ATOM 911 C C . GLY A 1 132 ? 12.875 -19.516 -18.656 1 98.75 132 GLY A C 1
ATOM 912 O O . GLY A 1 132 ? 13.297 -18.359 -18.656 1 98.75 132 GLY A O 1
ATOM 913 N N . SER A 1 133 ? 13.273 -20.406 -19.578 1 98.56 133 SER A N 1
ATOM 914 C CA . SER A 1 133 ? 14.188 -20.062 -20.656 1 98.56 133 SER A CA 1
ATOM 915 C C . SER A 1 133 ? 13.484 -19.234 -21.734 1 98.56 133 SER A C 1
ATOM 917 O O . SER A 1 133 ? 12.25 -19.25 -21.828 1 98.56 133 SER A O 1
ATOM 919 N N . ALA A 1 134 ? 14.32 -18.516 -22.5 1 98.44 134 ALA A N 1
ATOM 920 C CA . ALA A 1 134 ? 13.773 -17.75 -23.625 1 98.44 134 ALA A CA 1
ATOM 921 C C . ALA A 1 134 ? 13.039 -18.672 -24.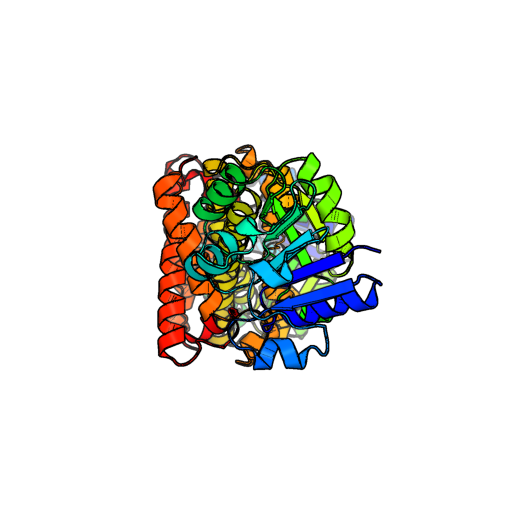609 1 98.44 134 ALA A C 1
ATOM 923 O O . ALA A 1 134 ? 12.008 -18.281 -25.156 1 98.44 134 ALA A O 1
ATOM 924 N N . ALA A 1 135 ? 13.57 -19.797 -24.766 1 98.44 135 ALA A N 1
ATOM 925 C CA . ALA A 1 135 ? 12.961 -20.75 -25.688 1 98.44 135 ALA A CA 1
ATOM 926 C C . ALA A 1 135 ? 11.594 -21.203 -25.203 1 98.44 135 ALA A C 1
ATOM 928 O O . ALA A 1 135 ? 10.633 -21.25 -25.969 1 98.44 135 ALA A O 1
ATOM 929 N N . ALA A 1 136 ? 11.531 -21.531 -23.938 1 98.75 136 ALA A N 1
ATOM 930 C CA . ALA A 1 136 ? 10.25 -21.938 -23.359 1 98.75 136 ALA A CA 1
ATOM 931 C C . ALA A 1 136 ? 9.234 -20.797 -23.438 1 98.75 136 ALA A C 1
ATOM 933 O O . ALA A 1 136 ? 8.07 -21.031 -23.766 1 98.75 136 ALA A O 1
ATOM 934 N N . MET A 1 137 ? 9.688 -19.609 -23.156 1 98.81 137 MET A N 1
ATOM 935 C CA . MET A 1 137 ? 8.805 -18.438 -23.156 1 98.81 137 MET A CA 1
ATOM 936 C C . MET A 1 137 ? 8.266 -18.172 -24.562 1 98.81 137 MET A C 1
ATOM 938 O O . MET A 1 137 ? 7.105 -17.781 -24.719 1 98.81 137 MET A O 1
ATOM 942 N N . ALA A 1 138 ? 9.062 -18.359 -25.547 1 98.5 138 ALA A N 1
ATOM 943 C CA . ALA A 1 138 ? 8.664 -18.109 -26.938 1 98.5 138 ALA A CA 1
ATOM 944 C C . ALA A 1 138 ? 7.473 -18.969 -27.328 1 98.5 138 ALA A C 1
ATOM 946 O O . ALA A 1 138 ? 6.617 -18.547 -28.109 1 98.5 138 ALA A O 1
ATOM 947 N N . ILE A 1 139 ? 7.398 -20.141 -26.75 1 98.38 139 ILE A N 1
ATOM 948 C CA . ILE A 1 139 ? 6.301 -21.062 -27.047 1 98.38 139 ILE A CA 1
ATOM 949 C C . ILE A 1 139 ? 5.117 -20.766 -26.125 1 98.38 139 ILE A C 1
ATOM 951 O O . ILE A 1 139 ? 3.967 -20.766 -26.578 1 98.38 139 ILE A O 1
ATOM 955 N N . ALA A 1 140 ? 5.363 -20.453 -24.938 1 98.81 140 ALA A N 1
ATOM 956 C CA . ALA A 1 140 ? 4.344 -20.344 -23.906 1 98.81 140 ALA A CA 1
ATOM 957 C C . ALA A 1 140 ? 3.541 -19.062 -24.062 1 98.81 140 ALA A C 1
ATOM 959 O O . ALA A 1 140 ? 2.326 -19.047 -23.859 1 98.81 140 ALA A O 1
ATOM 960 N N . GLU A 1 141 ? 4.188 -17.953 -24.391 1 98.69 141 GLU A N 1
ATOM 961 C CA . GLU A 1 141 ? 3.588 -16.625 -24.328 1 98.69 141 GLU A CA 1
ATOM 962 C C . GLU A 1 141 ? 2.379 -16.531 -25.266 1 98.69 141 GLU A C 1
ATOM 964 O O . GLU A 1 141 ? 1.307 -16.094 -24.844 1 98.69 141 GLU A O 1
ATOM 969 N N . PRO A 1 142 ? 2.486 -16.969 -26.5 1 98.5 142 PRO A N 1
ATOM 970 C CA . PRO A 1 142 ? 1.312 -16.859 -27.375 1 98.5 142 PRO A CA 1
ATOM 971 C C . PRO A 1 142 ? 0.125 -17.688 -26.859 1 98.5 142 PRO A C 1
ATOM 973 O O . PRO A 1 142 ? -1.028 -17.312 -27.094 1 98.5 142 PRO A O 1
ATOM 976 N N . ILE A 1 143 ? 0.398 -18.766 -26.172 1 98.75 143 ILE A N 1
ATOM 977 C CA . ILE A 1 143 ? -0.658 -19.594 -25.609 1 98.75 143 ILE A CA 1
ATOM 978 C C . ILE A 1 143 ? -1.332 -18.875 -24.453 1 98.75 143 ILE A C 1
ATOM 980 O O . ILE A 1 143 ? -2.561 -18.797 -24.375 1 98.75 143 ILE A O 1
ATOM 984 N N . MET A 1 144 ? -0.53 -18.25 -23.594 1 98.81 144 MET A N 1
ATOM 985 C CA . MET A 1 144 ? -1.033 -17.609 -22.391 1 98.81 144 MET A CA 1
ATOM 986 C C . MET A 1 144 ? -1.828 -16.344 -22.734 1 98.81 144 MET A C 1
ATOM 988 O O . MET A 1 144 ? -2.631 -15.875 -21.922 1 98.81 144 MET A O 1
ATOM 992 N N . GLN A 1 145 ? -1.693 -15.781 -23.922 1 98.62 145 GLN A N 1
ATOM 993 C CA . GLN A 1 145 ? -2.396 -14.578 -24.344 1 98.62 145 GLN A CA 1
ATOM 994 C C . GLN A 1 145 ? -3.902 -14.805 -24.406 1 98.62 145 GLN A C 1
ATOM 996 O O . GLN A 1 145 ? -4.684 -13.852 -24.375 1 98.62 145 GLN A O 1
ATOM 1001 N N . ALA A 1 146 ? -4.297 -16.062 -24.469 1 98.62 146 ALA A N 1
ATOM 1002 C CA . ALA A 1 146 ? -5.715 -16.406 -24.562 1 98.62 146 ALA A CA 1
ATOM 1003 C C . ALA A 1 146 ? -6.457 -16.031 -23.281 1 98.62 146 ALA A C 1
ATOM 1005 O O . ALA A 1 146 ? -7.684 -15.891 -23.281 1 98.62 146 ALA A O 1
ATOM 1006 N N . TYR A 1 147 ? -5.711 -15.859 -22.156 1 98.69 147 TYR A N 1
ATOM 1007 C CA . TYR A 1 147 ? -6.406 -15.617 -20.906 1 98.69 147 TYR A CA 1
ATOM 1008 C C . TYR A 1 147 ? -5.652 -14.609 -20.047 1 98.69 147 TYR A C 1
ATOM 1010 O O . TYR A 1 147 ? -5.891 -14.508 -18.844 1 98.69 147 TYR A O 1
ATOM 1018 N N . ALA A 1 148 ? -4.688 -13.891 -20.609 1 98.38 148 ALA A N 1
ATOM 1019 C CA . ALA A 1 148 ? -3.885 -12.945 -19.844 1 98.38 148 ALA A CA 1
ATOM 1020 C C . ALA A 1 148 ? -3.881 -11.562 -20.5 1 98.38 148 ALA A C 1
ATOM 1022 O O . ALA A 1 148 ? -3.832 -11.453 -21.734 1 98.38 148 ALA A O 1
ATOM 1023 N N . ALA A 1 149 ? -3.988 -10.539 -19.703 1 97 149 ALA A N 1
ATOM 1024 C CA . ALA A 1 149 ? -3.848 -9.164 -20.188 1 97 149 ALA A CA 1
ATOM 1025 C C . ALA A 1 149 ? -2.395 -8.703 -20.109 1 97 149 ALA A C 1
ATOM 1027 O O . ALA A 1 149 ? -1.984 -7.797 -20.844 1 97 149 ALA A O 1
ATOM 1028 N N . ARG A 1 150 ? -1.648 -9.359 -19.266 1 97.31 150 ARG A N 1
ATOM 1029 C CA . ARG A 1 150 ? -0.249 -9 -19.047 1 97.31 150 ARG A CA 1
ATOM 1030 C C . ARG A 1 150 ? 0.599 -10.242 -18.781 1 97.31 150 ARG A C 1
ATOM 1032 O O . ARG A 1 150 ? 0.23 -11.094 -17.969 1 97.31 150 ARG A O 1
ATOM 1039 N N . ILE A 1 151 ? 1.714 -10.391 -19.469 1 98.75 151 ILE A N 1
ATOM 1040 C CA . ILE A 1 151 ? 2.672 -11.484 -19.312 1 98.75 151 ILE A CA 1
ATOM 1041 C C . ILE A 1 151 ? 4.086 -10.914 -19.234 1 98.75 151 ILE A C 1
ATOM 1043 O O . ILE A 1 151 ? 4.543 -10.227 -20.141 1 98.75 151 ILE A O 1
ATOM 1047 N N . VAL A 1 152 ? 4.793 -11.18 -18.156 1 98.81 152 VAL A N 1
ATOM 1048 C CA . VAL A 1 152 ? 6.137 -10.641 -17.984 1 98.81 152 VAL A CA 1
ATOM 1049 C C . VAL A 1 152 ? 7.121 -11.781 -17.719 1 98.81 152 VAL A C 1
ATOM 1051 O O . VAL A 1 152 ? 6.93 -12.578 -16.797 1 98.81 152 VAL A O 1
ATOM 1054 N N . HIS A 1 153 ? 8.109 -11.891 -18.562 1 98.94 153 HIS A N 1
ATOM 1055 C CA . HIS A 1 153 ? 9.234 -12.789 -18.328 1 98.94 153 HIS A CA 1
ATOM 1056 C C . HIS A 1 153 ? 10.242 -12.164 -17.359 1 98.94 153 HIS A C 1
ATOM 1058 O O . HIS A 1 153 ? 10.945 -11.211 -17.719 1 98.94 153 HIS A O 1
ATOM 1064 N N . VAL A 1 154 ? 10.367 -12.766 -16.188 1 98.81 154 VAL A N 1
ATOM 1065 C CA . VAL A 1 154 ? 11.125 -12.102 -15.141 1 98.81 154 VAL A CA 1
ATOM 1066 C C . VAL A 1 154 ? 12.539 -12.688 -15.078 1 98.81 154 VAL A C 1
ATOM 1068 O O . VAL A 1 154 ? 13.484 -11.992 -14.711 1 98.81 154 VAL A O 1
ATOM 1071 N N . GLY A 1 155 ? 12.617 -13.969 -15.398 1 98.69 155 GLY A N 1
ATOM 1072 C CA . GLY A 1 155 ? 13.922 -14.602 -15.305 1 98.69 155 GLY A CA 1
ATOM 1073 C C . GLY A 1 155 ? 13.875 -16.109 -15.523 1 98.69 155 GLY A C 1
ATOM 1074 O O . GLY A 1 155 ? 12.992 -16.609 -16.219 1 98.69 155 GLY A O 1
ATOM 1075 N N . ALA A 1 156 ? 14.906 -16.812 -14.977 1 98.44 156 ALA A N 1
ATOM 1076 C CA . ALA A 1 156 ? 15.031 -18.25 -15.148 1 98.44 156 ALA A CA 1
ATOM 1077 C C . ALA A 1 156 ? 14.016 -19 -14.289 1 98.44 156 ALA A C 1
ATOM 1079 O O . ALA A 1 156 ? 13.219 -18.391 -13.578 1 98.44 156 ALA A O 1
ATOM 1080 N N . ALA A 1 157 ? 14.039 -20.312 -14.383 1 98.62 157 ALA A N 1
ATOM 1081 C CA . ALA A 1 157 ? 13.117 -21.156 -13.617 1 98.62 157 ALA A CA 1
ATOM 1082 C C . ALA A 1 157 ? 13.141 -20.781 -12.141 1 98.62 157 ALA A C 1
ATOM 1084 O O . ALA A 1 157 ? 14.211 -20.641 -11.539 1 98.62 157 ALA A O 1
ATOM 1085 N N . GLY A 1 158 ? 11.992 -20.594 -11.586 1 98.69 158 GLY A N 1
ATOM 1086 C CA . GLY A 1 158 ? 11.859 -20.188 -10.195 1 98.69 158 GLY A CA 1
ATOM 1087 C C . GLY A 1 158 ? 11.586 -18.703 -10.039 1 98.69 158 GLY A C 1
ATOM 1088 O O . GLY A 1 158 ? 11.008 -18.281 -9.039 1 98.69 158 GLY A O 1
ATOM 1089 N N . ALA A 1 159 ? 11.906 -17.891 -11.016 1 98.81 159 ALA A N 1
ATOM 1090 C CA . ALA A 1 159 ? 11.758 -16.453 -10.922 1 98.81 159 ALA A CA 1
ATOM 1091 C C . ALA A 1 159 ? 10.281 -16.047 -10.914 1 98.81 159 ALA A C 1
ATOM 1093 O O . ALA A 1 159 ? 9.906 -15.07 -10.258 1 98.81 159 ALA A O 1
ATOM 1094 N N . GLY A 1 160 ? 9.477 -16.75 -11.641 1 98.88 160 GLY A N 1
ATOM 1095 C CA . GLY A 1 160 ? 8.055 -16.469 -11.578 1 98.88 160 GLY A CA 1
ATOM 1096 C C . GLY A 1 160 ? 7.473 -16.625 -10.188 1 98.88 160 GLY A C 1
ATOM 1097 O O . GLY A 1 160 ? 6.77 -15.742 -9.695 1 98.88 160 GLY A O 1
ATOM 1098 N N . GLN A 1 161 ? 7.797 -17.719 -9.594 1 98.88 161 GLN A N 1
ATOM 1099 C CA . GLN A 1 161 ? 7.293 -18.016 -8.258 1 98.88 161 GLN A CA 1
ATOM 1100 C C . GLN A 1 161 ? 7.836 -17.031 -7.234 1 98.88 161 GLN A C 1
ATOM 1102 O O . GLN A 1 161 ? 7.098 -16.547 -6.375 1 98.88 161 GLN A O 1
ATOM 1107 N N . THR A 1 162 ? 9.125 -16.703 -7.289 1 98.88 162 THR A N 1
ATOM 1108 C CA . THR A 1 162 ? 9.695 -15.773 -6.32 1 98.88 162 THR A CA 1
ATOM 1109 C C . THR A 1 162 ? 9.133 -14.375 -6.523 1 98.88 162 THR A C 1
ATOM 1111 O O . THR A 1 162 ? 8.961 -13.625 -5.559 1 98.88 162 THR A O 1
ATOM 1114 N N . THR A 1 163 ? 8.828 -14.031 -7.781 1 98.94 163 THR A N 1
ATOM 1115 C CA . THR A 1 163 ? 8.172 -12.75 -8.031 1 98.94 163 THR A CA 1
ATOM 1116 C C . THR A 1 163 ? 6.77 -12.734 -7.426 1 98.94 163 THR A C 1
ATOM 1118 O O . THR A 1 163 ? 6.348 -11.727 -6.863 1 98.94 163 THR A O 1
ATOM 1121 N N . LYS A 1 164 ? 6.004 -13.797 -7.531 1 98.88 164 LYS A N 1
ATOM 1122 C CA . LYS A 1 164 ? 4.703 -13.906 -6.875 1 98.88 164 LYS A CA 1
ATOM 1123 C C . LYS A 1 164 ? 4.828 -13.688 -5.371 1 98.88 164 LYS A C 1
ATOM 1125 O O . LYS A 1 164 ? 3.967 -13.047 -4.758 1 98.88 164 LYS A O 1
ATOM 1130 N N . MET A 1 165 ? 5.887 -14.273 -4.793 1 98.88 165 MET A N 1
ATOM 1131 C CA . MET A 1 165 ? 6.117 -14.078 -3.363 1 98.88 165 MET A CA 1
ATOM 1132 C C . MET A 1 165 ? 6.348 -12.609 -3.045 1 98.88 165 MET A C 1
ATOM 1134 O O . MET A 1 165 ? 5.836 -12.094 -2.047 1 98.88 165 MET A O 1
ATOM 1138 N N . VAL A 1 166 ? 7.117 -11.883 -3.902 1 98.94 166 VAL A N 1
ATOM 1139 C CA . VAL A 1 166 ? 7.328 -10.453 -3.75 1 98.94 166 VAL A CA 1
ATOM 1140 C C . VAL A 1 166 ? 5.98 -9.727 -3.75 1 98.94 166 VAL A C 1
ATOM 1142 O O . VAL A 1 166 ? 5.723 -8.875 -2.895 1 98.94 166 VAL A O 1
ATOM 1145 N N . ASN A 1 167 ? 5.148 -10.094 -4.676 1 98.81 167 ASN A N 1
ATOM 1146 C CA . ASN A 1 167 ? 3.803 -9.547 -4.805 1 98.81 167 ASN A CA 1
ATOM 1147 C C . ASN A 1 167 ? 3.002 -9.719 -3.518 1 98.81 167 ASN A C 1
ATOM 1149 O O . ASN A 1 167 ? 2.363 -8.781 -3.043 1 98.81 167 ASN A O 1
ATOM 1153 N N . GLN A 1 168 ? 3.049 -10.867 -2.951 1 98.75 168 GLN A N 1
ATOM 1154 C CA . GLN A 1 168 ? 2.234 -11.195 -1.786 1 98.75 168 GLN A CA 1
ATOM 1155 C C . GLN A 1 168 ? 2.758 -10.5 -0.533 1 98.75 168 GLN A C 1
ATOM 1157 O O . GLN A 1 168 ? 1.979 -10.102 0.335 1 98.75 168 GLN A O 1
ATOM 1162 N N . ILE A 1 169 ? 4.098 -10.375 -0.411 1 98.94 169 ILE A N 1
ATOM 1163 C CA . ILE A 1 169 ? 4.699 -9.641 0.692 1 98.94 169 ILE A CA 1
ATOM 1164 C C . ILE A 1 169 ? 4.227 -8.188 0.659 1 98.94 169 ILE A C 1
ATOM 1166 O O . ILE A 1 169 ? 3.818 -7.637 1.686 1 98.94 169 ILE A O 1
ATOM 1170 N N . ALA A 1 170 ? 4.25 -7.582 -0.513 1 98.88 170 ALA A N 1
ATOM 1171 C CA . ALA A 1 170 ? 3.799 -6.199 -0.665 1 98.88 170 ALA A CA 1
ATOM 1172 C C . ALA A 1 170 ? 2.32 -6.062 -0.311 1 98.88 170 ALA A C 1
ATOM 1174 O O . ALA A 1 170 ? 1.93 -5.137 0.402 1 98.88 170 ALA A O 1
ATOM 1175 N N . ILE A 1 171 ? 1.489 -6.988 -0.751 1 98.69 171 ILE A N 1
ATOM 1176 C CA . ILE A 1 171 ? 0.056 -6.961 -0.482 1 98.69 171 ILE A CA 1
ATOM 1177 C C . ILE A 1 171 ? -0.188 -7.051 1.022 1 98.69 171 ILE A C 1
ATOM 1179 O O . ILE A 1 171 ? -1.025 -6.328 1.566 1 98.69 171 ILE A O 1
ATOM 1183 N N . ALA A 1 172 ? 0.552 -7.891 1.695 1 98.81 172 ALA A N 1
ATOM 1184 C CA . ALA A 1 172 ? 0.391 -8.055 3.137 1 98.81 172 ALA A CA 1
ATOM 1185 C C . ALA A 1 172 ? 0.634 -6.738 3.869 1 98.81 172 ALA A C 1
ATOM 1187 O O . ALA A 1 172 ? -0.135 -6.363 4.758 1 98.81 172 ALA A O 1
ATOM 1188 N N . GLY A 1 173 ? 1.722 -6.078 3.49 1 98.81 173 GLY A N 1
ATOM 1189 C CA . GLY A 1 173 ? 2.023 -4.801 4.109 1 98.81 173 GLY A CA 1
ATOM 1190 C C . GLY A 1 173 ? 0.944 -3.758 3.887 1 98.81 173 GLY A C 1
ATOM 1191 O O . GLY A 1 173 ? 0.509 -3.096 4.832 1 98.81 173 GLY A O 1
ATOM 1192 N N . VAL A 1 174 ? 0.482 -3.641 2.637 1 98.75 174 VAL A N 1
ATOM 1193 C CA . VAL A 1 174 ? -0.53 -2.656 2.271 1 98.75 174 VAL A CA 1
ATOM 1194 C C . VAL A 1 174 ? -1.817 -2.924 3.049 1 98.75 174 VAL A C 1
ATOM 1196 O O . VAL A 1 174 ? -2.389 -2.012 3.65 1 98.75 174 VAL A O 1
ATOM 1199 N N . LEU A 1 175 ? -2.277 -4.156 3.104 1 98.81 175 LEU A N 1
ATOM 1200 C CA . LEU A 1 175 ? -3.561 -4.488 3.713 1 98.81 175 LEU A CA 1
ATOM 1201 C C . LEU A 1 175 ? -3.506 -4.309 5.227 1 98.81 175 LEU A C 1
ATOM 1203 O O . LEU A 1 175 ? -4.492 -3.902 5.844 1 98.81 175 LEU A O 1
ATOM 1207 N N . GLN A 1 176 ? -2.352 -4.664 5.777 1 98.88 176 GLN A N 1
ATOM 1208 C CA . GLN A 1 176 ? -2.213 -4.445 7.215 1 98.88 176 GLN A CA 1
ATOM 1209 C C . GLN A 1 176 ? -2.293 -2.959 7.555 1 98.88 176 GLN A C 1
ATOM 1211 O O . GLN A 1 176 ? -3.012 -2.566 8.477 1 98.88 176 GLN A O 1
ATOM 1216 N N . GLY A 1 177 ? -1.503 -2.129 6.84 1 98.88 177 GLY A N 1
ATOM 1217 C CA . GLY A 1 177 ? -1.566 -0.692 7.055 1 98.88 177 GLY A CA 1
ATOM 1218 C C . GLY A 1 177 ? -2.955 -0.118 6.844 1 98.88 177 GLY A C 1
ATOM 1219 O O . GLY A 1 177 ? -3.426 0.693 7.641 1 98.88 177 GLY A O 1
ATOM 1220 N N . LEU A 1 178 ? -3.609 -0.552 5.816 1 98.81 178 LEU A N 1
ATOM 1221 C CA . LEU A 1 178 ? -4.949 -0.083 5.48 1 98.81 178 LEU A CA 1
ATOM 1222 C C . LEU A 1 178 ? -5.949 -0.48 6.562 1 98.81 178 LEU A C 1
ATOM 1224 O O . LEU A 1 178 ? -6.867 0.284 6.875 1 98.81 178 LEU A O 1
ATOM 1228 N N . SER A 1 179 ? -5.844 -1.675 7.055 1 98.94 179 SER A N 1
ATOM 1229 C CA . SER A 1 179 ? -6.734 -2.137 8.109 1 98.94 179 SER A CA 1
ATOM 1230 C C . SER A 1 179 ? -6.641 -1.248 9.344 1 98.94 179 SER A C 1
ATOM 1232 O O . SER A 1 179 ? -7.66 -0.829 9.898 1 98.94 179 SER A O 1
ATOM 1234 N N . GLU A 1 180 ? -5.43 -0.971 9.75 1 98.94 180 GLU A N 1
ATOM 1235 C CA . GLU A 1 180 ? -5.242 -0.097 10.906 1 98.94 180 GLU A CA 1
ATOM 1236 C C . GLU A 1 180 ? -5.738 1.317 10.609 1 98.94 180 GLU A C 1
ATOM 1238 O O . GLU A 1 180 ? -6.379 1.944 11.453 1 98.94 180 GLU A O 1
ATOM 1243 N N . ALA A 1 181 ? -5.453 1.809 9.414 1 98.94 181 ALA A N 1
ATOM 1244 C CA . ALA A 1 181 ? -5.879 3.15 9.023 1 98.94 181 ALA A CA 1
ATOM 1245 C C . ALA A 1 181 ? -7.398 3.275 9.055 1 98.94 181 ALA A C 1
ATOM 1247 O O . ALA A 1 181 ? -7.938 4.25 9.578 1 98.94 181 ALA A O 1
ATOM 1248 N N . LEU A 1 182 ? -8.078 2.279 8.516 1 98.94 182 LEU A N 1
ATOM 1249 C CA . LEU A 1 182 ? -9.531 2.297 8.438 1 98.94 182 LEU A CA 1
ATOM 1250 C C . LEU A 1 182 ? -10.148 2.252 9.836 1 98.94 182 LEU A C 1
ATOM 1252 O O . LEU A 1 182 ? -11.07 3.021 10.133 1 98.94 182 LEU A O 1
ATOM 1256 N N . ARG A 1 183 ? -9.672 1.358 10.648 1 98.88 183 ARG A N 1
ATOM 1257 C CA . ARG A 1 183 ? -10.219 1.25 12 1 98.88 183 ARG A CA 1
ATOM 1258 C C . ARG A 1 183 ? -9.914 2.506 12.812 1 98.88 183 ARG A C 1
ATOM 1260 O O . ARG A 1 183 ? -10.742 2.941 13.617 1 98.88 183 ARG A O 1
ATOM 1267 N N . PHE A 1 184 ? -8.742 3.09 12.617 1 98.94 184 PHE A N 1
ATOM 1268 C CA . PHE A 1 184 ? -8.414 4.355 13.258 1 98.94 184 PHE A CA 1
ATOM 1269 C C . PHE A 1 184 ? -9.391 5.449 12.836 1 98.94 184 PHE A C 1
ATOM 1271 O O . PHE A 1 184 ? -9.852 6.234 13.664 1 98.94 184 PHE A O 1
ATOM 1278 N N . ALA A 1 185 ? -9.664 5.527 11.539 1 98.88 185 ALA A N 1
ATOM 1279 C CA . ALA A 1 185 ? -10.617 6.508 11.031 1 98.88 185 ALA A CA 1
ATOM 1280 C C . ALA A 1 185 ? -11.984 6.324 11.68 1 98.88 185 ALA A C 1
ATOM 1282 O O . ALA A 1 185 ? -12.625 7.301 12.086 1 98.88 185 ALA A O 1
ATOM 1283 N N . GLN A 1 186 ? -12.414 5.055 11.789 1 98.81 186 GLN A N 1
ATOM 1284 C CA . GLN A 1 186 ? -13.703 4.754 12.398 1 98.81 186 GLN A CA 1
ATOM 1285 C C . GLN A 1 186 ? -13.711 5.125 13.883 1 98.81 186 GLN A C 1
ATOM 1287 O O . GLN A 1 186 ? -14.656 5.75 14.367 1 98.81 186 GLN A O 1
ATOM 1292 N N . ALA A 1 187 ? -12.656 4.762 14.555 1 98.56 187 ALA A N 1
ATOM 1293 C CA . ALA A 1 187 ? -12.539 5.078 15.969 1 98.56 187 ALA A CA 1
ATOM 1294 C C . ALA A 1 187 ? -12.516 6.586 16.203 1 98.56 187 ALA A C 1
ATOM 1296 O O . ALA A 1 187 ? -12.898 7.07 17.266 1 98.56 187 ALA A O 1
ATOM 1297 N N . SER A 1 188 ? -12.109 7.34 15.211 1 98.31 188 SER A N 1
ATOM 1298 C CA . SER A 1 188 ? -12.031 8.797 15.273 1 98.31 188 SER A CA 1
ATOM 1299 C C . SER A 1 188 ? -13.328 9.438 14.797 1 98.31 188 SER A C 1
ATOM 1301 O O . SER A 1 188 ? -13.398 10.664 14.664 1 98.31 188 SER A O 1
ATOM 1303 N N . ASN A 1 189 ? -14.328 8.648 14.43 1 97.94 189 ASN A N 1
ATOM 1304 C CA . ASN A 1 189 ? -15.641 9.102 13.969 1 97.94 189 ASN A CA 1
ATOM 1305 C C . ASN A 1 189 ? -15.523 9.969 12.719 1 97.94 189 ASN A C 1
ATOM 1307 O O . ASN A 1 189 ? -16.203 10.992 12.609 1 97.94 189 ASN A O 1
ATOM 1311 N N . LEU A 1 190 ? -14.664 9.594 11.867 1 98.69 190 LEU A N 1
ATOM 1312 C CA . LEU A 1 190 ? -14.516 10.312 10.602 1 98.69 190 LEU A CA 1
ATOM 1313 C C . LEU A 1 190 ? -15.477 9.773 9.555 1 98.69 190 LEU A C 1
ATOM 1315 O O . LEU A 1 190 ? -15.898 8.617 9.625 1 98.69 190 LEU A O 1
ATOM 1319 N N . ASP A 1 191 ? -15.836 10.641 8.609 1 98.62 191 ASP A N 1
ATOM 1320 C CA . ASP A 1 191 ? -16.531 10.219 7.398 1 98.62 191 ASP A CA 1
ATOM 1321 C C . ASP A 1 191 ? -15.586 9.469 6.461 1 98.62 191 ASP A C 1
ATOM 1323 O O . ASP A 1 191 ? -14.742 10.078 5.801 1 98.62 191 ASP A O 1
ATOM 1327 N N . LEU A 1 192 ? -15.867 8.195 6.293 1 98.69 192 LEU A N 1
ATOM 1328 C CA . LEU A 1 192 ? -14.922 7.344 5.578 1 98.69 192 LEU A CA 1
ATOM 1329 C C . LEU A 1 192 ? -14.844 7.734 4.105 1 98.69 192 LEU A C 1
ATOM 1331 O O . LEU A 1 192 ? -13.781 7.629 3.486 1 98.69 192 LEU A O 1
ATOM 1335 N N . ALA A 1 193 ? -15.938 8.141 3.549 1 98.69 193 ALA A N 1
ATOM 1336 C CA . ALA A 1 193 ? -15.938 8.562 2.15 1 98.69 193 ALA A CA 1
ATOM 1337 C C . ALA A 1 193 ? -15.078 9.812 1.954 1 98.69 193 ALA A C 1
ATOM 1339 O O . ALA A 1 193 ? -14.359 9.93 0.959 1 98.69 193 ALA A O 1
ATOM 1340 N N . LYS A 1 194 ? -15.125 10.727 2.887 1 98.75 194 LYS A N 1
ATOM 1341 C CA . LYS A 1 194 ? -14.328 11.945 2.809 1 98.75 194 LYS A CA 1
ATOM 1342 C C . LYS A 1 194 ? -12.852 11.664 3.045 1 98.75 194 LYS A C 1
ATOM 1344 O O . LYS A 1 194 ? -11.984 12.297 2.432 1 98.75 194 LYS A O 1
ATOM 1349 N N . VAL A 1 195 ? -12.625 10.75 3.988 1 98.88 195 VAL A N 1
ATOM 1350 C CA . VAL A 1 195 ? -11.242 10.344 4.211 1 98.88 195 VAL A CA 1
ATOM 1351 C C . VAL A 1 195 ? -10.664 9.758 2.926 1 98.88 195 VAL A C 1
ATOM 1353 O O . VAL A 1 195 ? -9.578 10.141 2.494 1 98.88 195 VAL A O 1
ATOM 1356 N N . PHE A 1 196 ? -11.422 8.867 2.299 1 98.88 196 PHE A N 1
ATOM 1357 C CA . PHE A 1 196 ? -11 8.258 1.043 1 98.88 196 PHE A CA 1
ATOM 1358 C C . PHE A 1 196 ? -10.719 9.328 -0.008 1 98.88 196 PHE A C 1
ATOM 1360 O O . PHE A 1 196 ? -9.688 9.289 -0.674 1 98.88 196 PHE A O 1
ATOM 1367 N N . GLU A 1 197 ? -11.586 10.219 -0.167 1 98.56 197 GLU A N 1
ATOM 1368 C CA . GLU A 1 197 ? -11.414 11.32 -1.113 1 98.56 197 GLU A CA 1
ATOM 1369 C C . GLU A 1 197 ? -10.117 12.078 -0.851 1 98.56 197 GLU A C 1
ATOM 1371 O O . GLU A 1 197 ? -9.398 12.43 -1.788 1 98.56 197 GLU A O 1
ATOM 1376 N N . ALA A 1 198 ? -9.758 12.258 0.361 1 98.31 198 ALA A N 1
ATOM 1377 C CA . ALA A 1 198 ? -8.625 13.086 0.752 1 98.31 198 ALA A CA 1
ATOM 1378 C C . ALA A 1 198 ? -7.301 12.359 0.507 1 98.31 198 ALA A C 1
ATOM 1380 O O . ALA A 1 198 ? -6.305 12.984 0.137 1 98.31 198 ALA A O 1
ATOM 1381 N N . ILE A 1 199 ? -7.297 10.992 0.682 1 98.12 199 ILE A N 1
ATOM 1382 C CA . ILE A 1 199 ? -5.969 10.398 0.802 1 98.12 199 ILE A CA 1
ATOM 1383 C C . ILE A 1 199 ? -5.734 9.422 -0.348 1 98.12 199 ILE A C 1
ATOM 1385 O O . ILE A 1 199 ? -4.609 8.969 -0.564 1 98.12 199 ILE A O 1
ATOM 1389 N N . SER A 1 200 ? -6.719 9.125 -1.202 1 97.38 200 SER A N 1
ATOM 1390 C CA . SER A 1 200 ? -6.633 8.062 -2.201 1 97.38 200 SER A CA 1
ATOM 1391 C C . SER A 1 200 ? -5.883 8.539 -3.443 1 97.38 200 SER A C 1
ATOM 1393 O O . SER A 1 200 ? -5.574 7.738 -4.328 1 97.38 200 SER A O 1
ATOM 1395 N N . GLY A 1 201 ? -5.535 9.766 -3.504 1 93.69 201 GLY A N 1
ATOM 1396 C CA . GLY A 1 201 ? -4.816 10.289 -4.656 1 93.69 201 GLY A CA 1
ATOM 1397 C C . GLY A 1 201 ? -3.369 10.625 -4.352 1 93.69 201 GLY A C 1
ATOM 1398 O O . GLY A 1 201 ? -2.646 11.125 -5.219 1 93.69 201 GLY A O 1
ATOM 1399 N N . GLY A 1 202 ? -2.904 10.391 -3.189 1 94.25 202 GLY A N 1
ATOM 1400 C CA . GLY A 1 202 ? -1.573 10.805 -2.775 1 94.25 202 GLY A CA 1
ATOM 1401 C C . GLY A 1 202 ? -0.687 9.641 -2.373 1 94.25 202 GLY A C 1
ATOM 1402 O O . GLY A 1 202 ? -0.845 8.531 -2.881 1 94.25 202 GLY A O 1
ATOM 1403 N N . ALA A 1 203 ? 0.241 9.875 -1.501 1 95.31 203 ALA A N 1
ATOM 1404 C CA . ALA A 1 203 ? 1.327 8.961 -1.169 1 95.31 203 ALA A CA 1
ATOM 1405 C C . ALA A 1 203 ? 0.799 7.73 -0.436 1 95.31 203 ALA A C 1
ATOM 1407 O O . ALA A 1 203 ? 1.465 6.691 -0.394 1 95.31 203 ALA A O 1
ATOM 1408 N N . ALA A 1 204 ? -0.411 7.828 0.108 1 97.69 204 ALA A N 1
ATOM 1409 C CA . ALA A 1 204 ? -0.983 6.703 0.839 1 97.69 204 ALA A CA 1
ATOM 1410 C C . ALA A 1 204 ? -1.729 5.758 -0.101 1 97.69 204 ALA A C 1
ATOM 1412 O O . ALA A 1 204 ? -2.164 4.68 0.308 1 97.69 204 ALA A O 1
ATOM 1413 N N . GLN A 1 205 ? -1.893 6.176 -1.356 1 98 205 GLN A N 1
ATOM 1414 C CA . GLN A 1 205 ? -2.73 5.453 -2.307 1 98 205 GLN A CA 1
ATOM 1415 C C . GLN A 1 205 ? -2.174 4.059 -2.578 1 98 205 GLN A C 1
ATOM 1417 O O . GLN A 1 205 ? -0.958 3.875 -2.668 1 98 205 GLN A O 1
ATOM 1422 N N . SER A 1 206 ? -3.07 3.135 -2.797 1 98.44 206 SER A N 1
ATOM 1423 C CA . SER A 1 206 ? -2.777 1.79 -3.281 1 98.44 206 SER A CA 1
ATOM 1424 C C . SER A 1 206 ? -3.967 1.202 -4.031 1 98.44 206 SER A C 1
ATOM 1426 O O . SER A 1 206 ? -5.09 1.7 -3.918 1 98.44 206 SER A O 1
ATOM 1428 N N . TRP A 1 207 ? -3.695 0.211 -4.828 1 97.56 207 TRP A N 1
ATOM 1429 C CA . TRP A 1 207 ? -4.781 -0.507 -5.488 1 97.56 207 TRP A CA 1
ATOM 1430 C C . TRP A 1 207 ? -5.785 -1.034 -4.469 1 97.56 207 TRP A C 1
ATOM 1432 O O . TRP A 1 207 ? -6.996 -0.93 -4.672 1 97.56 207 TRP A O 1
ATOM 1442 N N . GLN A 1 208 ? -5.301 -1.569 -3.336 1 97.88 208 GLN A N 1
ATOM 1443 C CA . GLN A 1 208 ? -6.16 -2.115 -2.291 1 97.88 208 GLN A CA 1
ATOM 1444 C C . GLN A 1 208 ? -7.055 -1.033 -1.692 1 97.88 208 GLN A C 1
ATOM 1446 O O . GLN A 1 208 ? -8.234 -1.271 -1.433 1 97.88 208 GLN A O 1
ATOM 1451 N N . MET A 1 209 ? -6.488 0.148 -1.432 1 98.62 209 MET A N 1
ATOM 1452 C CA . MET A 1 209 ? -7.285 1.253 -0.907 1 98.62 209 MET A CA 1
ATOM 1453 C C . MET A 1 209 ? -8.43 1.598 -1.855 1 98.62 209 MET A C 1
ATOM 1455 O O . MET A 1 209 ? -9.586 1.66 -1.442 1 98.62 209 MET A O 1
ATOM 1459 N N . VAL A 1 210 ? -8.094 1.749 -3.104 1 98.19 210 VAL A N 1
ATOM 1460 C CA . VAL A 1 210 ? -9.047 2.207 -4.105 1 98.19 210 VAL A CA 1
ATOM 1461 C C . VAL A 1 210 ? -10.141 1.16 -4.289 1 98.19 210 VAL A C 1
ATOM 1463 O O . VAL A 1 210 ? -11.312 1.503 -4.484 1 98.19 210 VAL A O 1
ATOM 1466 N N . ASN A 1 211 ? -9.805 -0.058 -4.121 1 96.06 211 ASN A N 1
ATOM 1467 C CA . ASN A 1 211 ? -10.742 -1.104 -4.508 1 96.06 211 ASN A CA 1
ATOM 1468 C C . ASN A 1 211 ? -11.414 -1.729 -3.289 1 96.06 211 ASN A C 1
ATOM 1470 O O . ASN A 1 211 ? -12.438 -2.408 -3.42 1 96.06 211 ASN A O 1
ATOM 1474 N N . ARG A 1 212 ? -10.859 -1.478 -2.094 1 97.38 212 ARG A N 1
ATOM 1475 C CA . ARG A 1 212 ? -11.383 -2.244 -0.969 1 97.38 212 ARG A CA 1
ATOM 1476 C C . ARG A 1 212 ? -11.797 -1.326 0.177 1 97.38 212 ARG A C 1
ATOM 1478 O O . ARG A 1 212 ? -12.469 -1.759 1.115 1 97.38 212 ARG A O 1
ATOM 1485 N N . TRP A 1 213 ? -11.43 -0.03 0.218 1 98.62 213 TRP A N 1
ATOM 1486 C CA . TRP A 1 213 ? -11.711 0.883 1.32 1 98.62 213 TRP A CA 1
ATOM 1487 C C . TRP A 1 213 ? -13.195 0.878 1.668 1 98.62 213 TRP A C 1
ATOM 1489 O O . TRP A 1 213 ? -13.562 0.685 2.828 1 98.62 213 TRP A O 1
ATOM 1499 N N . GLU A 1 214 ? -14.047 0.976 0.653 1 98.12 214 GLU A N 1
ATOM 1500 C CA . GLU A 1 214 ? -15.484 1.07 0.88 1 98.12 214 GLU A CA 1
ATOM 1501 C C . GLU A 1 214 ? -16.031 -0.223 1.474 1 98.12 214 GLU A C 1
ATOM 1503 O O . GLU A 1 214 ? -16.766 -0.195 2.465 1 98.12 214 GLU A O 1
ATOM 1508 N N . THR A 1 215 ? -15.688 -1.373 0.883 1 97.81 215 THR A N 1
ATOM 1509 C CA . THR A 1 215 ? -16.219 -2.65 1.354 1 97.81 215 THR A CA 1
ATOM 1510 C C . THR A 1 215 ? -15.664 -2.984 2.736 1 97.81 215 THR A C 1
ATOM 1512 O O . THR A 1 215 ? -16.359 -3.57 3.566 1 97.81 215 THR A O 1
ATOM 1515 N N . MET A 1 216 ? -14.422 -2.639 3.033 1 98.12 216 MET A N 1
ATOM 1516 C CA . MET A 1 216 ? -13.852 -2.814 4.363 1 98.12 216 MET A CA 1
ATOM 1517 C C . MET A 1 216 ? -14.648 -2.027 5.402 1 98.12 216 MET A C 1
ATOM 1519 O O . MET A 1 216 ? -14.938 -2.541 6.484 1 98.12 216 MET A O 1
ATOM 1523 N N . GLY A 1 217 ? -14.945 -0.785 5.027 1 98.25 217 GLY A N 1
ATOM 1524 C CA . GLY A 1 217 ? -15.719 0.046 5.934 1 98.25 217 GLY A CA 1
ATOM 1525 C C . GLY A 1 217 ? -17.094 -0.515 6.23 1 98.25 217 GLY A C 1
ATOM 1526 O O . GLY A 1 217 ? -17.672 -0.236 7.285 1 98.25 217 GLY A O 1
ATOM 1527 N N . GLN A 1 218 ? -17.609 -1.327 5.301 1 97.88 218 GLN A N 1
ATOM 1528 C CA . GLN A 1 218 ? -18.938 -1.915 5.43 1 97.88 218 GLN A CA 1
ATOM 1529 C C . GLN A 1 218 ? -18.859 -3.342 5.965 1 97.88 218 GLN A C 1
ATOM 1531 O O . GLN A 1 218 ? -19.891 -4.02 6.09 1 97.88 218 GLN A O 1
ATOM 1536 N N . ASP A 1 219 ? -17.719 -3.85 6.199 1 97.12 219 ASP A N 1
ATOM 1537 C CA . ASP A 1 219 ? -17.469 -5.215 6.648 1 97.12 219 ASP A CA 1
ATOM 1538 C C . ASP A 1 219 ? -18 -6.234 5.652 1 97.12 219 ASP A C 1
ATOM 1540 O O . ASP A 1 219 ? -18.688 -7.191 6.039 1 97.12 219 ASP A O 1
ATOM 1544 N N . LYS A 1 220 ? -17.797 -5.957 4.402 1 97.38 220 LYS A N 1
ATOM 1545 C CA . LYS A 1 220 ? -18.125 -6.879 3.316 1 97.38 220 LYS A CA 1
ATOM 1546 C C . LYS A 1 220 ? -16.859 -7.445 2.686 1 97.38 220 LYS A C 1
ATOM 1548 O O . LYS A 1 220 ? -16.016 -6.695 2.18 1 97.38 220 LYS A O 1
ATOM 1553 N N . PHE A 1 221 ? -16.719 -8.805 2.65 1 96.88 221 PHE A N 1
ATOM 1554 C CA . PHE A 1 221 ? -15.43 -9.391 2.287 1 96.88 221 PHE A CA 1
ATOM 1555 C C . PHE A 1 221 ? -15.625 -10.555 1.318 1 96.88 221 PHE A C 1
ATOM 1557 O O . PHE A 1 221 ? -14.727 -11.375 1.138 1 96.88 221 PHE A O 1
ATOM 1564 N N . ASP A 1 222 ? -16.781 -10.68 0.785 1 91.5 222 ASP A N 1
ATOM 1565 C CA . ASP A 1 222 ? -17.047 -11.766 -0.144 1 91.5 222 ASP A CA 1
ATOM 1566 C C . ASP A 1 222 ? -16.641 -11.398 -1.566 1 91.5 222 ASP A C 1
ATOM 1568 O O . ASP A 1 222 ? -17.484 -11.219 -2.441 1 91.5 222 ASP A O 1
ATOM 1572 N N . PHE A 1 223 ? -15.367 -11.18 -1.605 1 79.56 223 PHE A N 1
ATOM 1573 C CA . PHE A 1 223 ? -14.719 -10.75 -2.838 1 79.56 223 PHE A CA 1
ATOM 1574 C C . PHE A 1 223 ? -13.367 -11.43 -3.006 1 79.56 223 PHE A C 1
ATOM 1576 O O . PHE A 1 223 ? -12.797 -11.938 -2.037 1 79.56 223 PHE A O 1
ATOM 1583 N N . GLY A 1 224 ? -12.867 -11.648 -4.117 1 79.19 224 GLY A N 1
ATOM 1584 C CA . GLY A 1 224 ? -11.469 -11.633 -4.512 1 79.19 224 GLY A CA 1
ATOM 1585 C C . GLY A 1 224 ? -10.695 -12.844 -4.027 1 79.19 224 GLY A C 1
ATOM 1586 O O . GLY A 1 224 ? -11.219 -13.961 -4.027 1 79.19 224 GLY A O 1
ATOM 1587 N N . PHE A 1 225 ? -9.461 -12.648 -3.477 1 90.62 225 PHE A N 1
ATOM 1588 C CA . PHE A 1 225 ? -8.438 -13.617 -3.1 1 90.62 225 PHE A CA 1
ATOM 1589 C C . PHE A 1 225 ? -8.578 -14.016 -1.635 1 90.62 225 PHE A C 1
ATOM 1591 O O . PHE A 1 225 ? -8.477 -13.172 -0.744 1 90.62 225 PHE A O 1
ATOM 1598 N N . ALA A 1 226 ? -8.805 -15.32 -1.35 1 94.88 226 ALA A N 1
ATOM 1599 C CA . ALA A 1 226 ? -9.18 -15.797 -0.022 1 94.88 226 ALA A CA 1
ATOM 1600 C C . ALA A 1 226 ? -7.973 -15.805 0.916 1 94.88 226 ALA A C 1
ATOM 1602 O O . ALA A 1 226 ? -6.8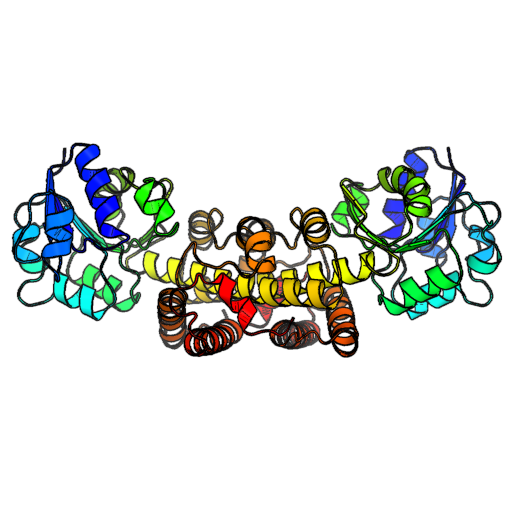44 -16.047 0.487 1 94.88 226 ALA A O 1
ATOM 1603 N N . ILE A 1 227 ? -8.242 -15.648 2.217 1 97.69 227 ILE A N 1
ATOM 1604 C CA . ILE A 1 227 ? -7.242 -15.633 3.277 1 97.69 227 ILE A CA 1
ATOM 1605 C C . ILE A 1 227 ? -6.512 -16.969 3.314 1 97.69 227 ILE A C 1
ATOM 1607 O O . ILE A 1 227 ? -5.301 -17.016 3.547 1 97.69 227 ILE A O 1
ATOM 1611 N N . ASP A 1 228 ? -7.195 -18.078 3.035 1 96.88 228 ASP A N 1
ATOM 1612 C CA . ASP A 1 228 ? -6.547 -19.391 3.006 1 96.88 228 ASP A CA 1
ATOM 1613 C C . ASP A 1 228 ? -5.367 -19.391 2.037 1 96.88 228 ASP A C 1
ATOM 1615 O O . ASP A 1 228 ? -4.297 -19.922 2.357 1 96.88 228 ASP A O 1
ATOM 1619 N N . TRP A 1 229 ? -5.586 -18.828 0.937 1 95.56 229 TRP A N 1
ATOM 1620 C CA . TRP A 1 229 ? -4.555 -18.828 -0.095 1 95.56 229 TRP A CA 1
ATOM 1621 C C . TRP A 1 229 ? -3.447 -17.844 0.242 1 95.56 229 TRP A C 1
ATOM 1623 O O . TRP A 1 229 ? -2.277 -18.078 -0.066 1 95.56 229 TRP A O 1
ATOM 1633 N N . MET A 1 230 ? -3.842 -16.734 0.854 1 97.69 230 MET A N 1
ATOM 1634 C CA . MET A 1 230 ? -2.838 -15.766 1.284 1 97.69 230 MET A CA 1
ATOM 1635 C C . MET A 1 230 ? -1.896 -16.391 2.312 1 97.69 230 MET A C 1
ATOM 1637 O O . MET A 1 230 ? -0.683 -16.172 2.258 1 97.69 230 MET A O 1
ATOM 1641 N N . ARG A 1 231 ? -2.449 -17.156 3.189 1 98.12 231 ARG A N 1
ATOM 1642 C CA . ARG A 1 231 ? -1.64 -17.828 4.195 1 98.12 231 ARG A CA 1
ATOM 1643 C C . ARG A 1 231 ? -0.666 -18.812 3.551 1 98.12 231 ARG A C 1
ATOM 1645 O O . ARG A 1 231 ? 0.493 -18.906 3.961 1 98.12 231 ARG A O 1
ATOM 1652 N N . LYS A 1 232 ? -1.16 -19.484 2.604 1 97.94 232 LYS A N 1
ATOM 1653 C CA . LYS A 1 232 ? -0.28 -20.391 1.856 1 97.94 232 LYS A CA 1
ATOM 1654 C C . LYS A 1 232 ? 0.848 -19.609 1.183 1 97.94 232 LYS A C 1
ATOM 1656 O O . LYS A 1 232 ? 2.018 -19.984 1.282 1 97.94 232 LYS A O 1
ATOM 1661 N N . ASP A 1 233 ? 0.513 -18.531 0.497 1 98.31 233 ASP A N 1
ATOM 1662 C CA . ASP A 1 233 ? 1.484 -17.766 -0.272 1 98.31 233 ASP A CA 1
ATOM 1663 C C . ASP A 1 233 ? 2.529 -17.125 0.643 1 98.31 233 ASP A C 1
ATOM 1665 O O . ASP A 1 233 ? 3.723 -17.141 0.335 1 98.31 233 ASP A O 1
ATOM 1669 N N . ILE A 1 234 ? 2.064 -16.516 1.743 1 98.81 234 ILE A N 1
ATOM 1670 C CA . ILE A 1 234 ? 3.02 -15.938 2.68 1 98.81 234 ILE A CA 1
ATOM 1671 C C . ILE A 1 234 ? 3.914 -17.031 3.252 1 98.81 234 ILE A C 1
ATOM 1673 O O . ILE A 1 234 ? 5.113 -16.828 3.455 1 98.81 234 ILE A O 1
ATOM 1677 N N . GLY A 1 235 ? 3.297 -18.203 3.541 1 98.75 235 GLY A N 1
ATOM 1678 C CA . GLY A 1 235 ? 4.094 -19.344 3.99 1 98.75 235 GLY A CA 1
ATOM 1679 C C . GLY A 1 235 ? 5.211 -19.703 3.029 1 98.75 235 GLY A C 1
ATOM 1680 O O . GLY A 1 235 ? 6.336 -19.984 3.449 1 98.75 235 GLY A O 1
ATOM 1681 N N . LEU A 1 236 ? 4.938 -19.75 1.766 1 98.75 236 LEU A N 1
ATOM 1682 C CA . LEU A 1 236 ? 5.945 -20.016 0.747 1 98.75 236 LEU A CA 1
ATOM 1683 C C . LEU A 1 236 ? 7.066 -18.984 0.815 1 98.75 236 LEU A C 1
ATOM 1685 O O . LEU A 1 236 ? 8.242 -19.328 0.719 1 98.75 236 LEU A O 1
ATOM 1689 N N . ALA A 1 237 ? 6.711 -17.688 0.967 1 98.88 237 ALA A N 1
ATOM 1690 C CA . ALA A 1 237 ? 7.695 -16.625 1.047 1 98.88 237 ALA A CA 1
ATOM 1691 C C . ALA A 1 237 ? 8.578 -16.781 2.279 1 98.88 237 ALA A C 1
ATOM 1693 O O . ALA A 1 237 ? 9.805 -16.625 2.199 1 98.88 237 ALA A O 1
ATOM 1694 N N . LEU A 1 238 ? 7.934 -17.094 3.414 1 98.81 238 LEU A N 1
ATOM 1695 C CA . LEU A 1 238 ? 8.68 -17.266 4.652 1 98.81 238 LEU A CA 1
ATOM 1696 C C . LEU A 1 238 ? 9.633 -18.453 4.551 1 98.81 238 LEU A C 1
ATOM 1698 O O . LEU A 1 238 ? 10.773 -18.391 5.016 1 98.81 238 LEU A O 1
ATOM 1702 N N . ASP A 1 239 ? 9.188 -19.516 3.943 1 98.69 239 ASP A N 1
ATOM 1703 C CA . ASP A 1 239 ? 10.047 -20.688 3.744 1 98.69 239 ASP A CA 1
ATOM 1704 C C . ASP A 1 239 ? 11.219 -20.344 2.828 1 98.69 239 ASP A C 1
ATOM 1706 O O . ASP A 1 239 ? 12.359 -20.734 3.105 1 98.69 239 ASP A O 1
ATOM 1710 N N . GLU A 1 240 ? 10.938 -19.672 1.742 1 98.62 240 GLU A N 1
ATOM 1711 C CA . GLU A 1 240 ? 11.992 -19.266 0.819 1 98.62 240 GLU A CA 1
ATOM 1712 C C . GLU A 1 240 ? 13 -18.359 1.503 1 98.62 240 GLU A C 1
ATOM 1714 O O . GLU A 1 240 ? 14.195 -18.422 1.216 1 98.62 240 GLU A O 1
ATOM 1719 N N . ALA A 1 241 ? 12.547 -17.5 2.379 1 98.62 241 ALA A N 1
ATOM 1720 C CA . ALA A 1 241 ? 13.406 -16.547 3.088 1 98.62 241 ALA A CA 1
ATOM 1721 C C . ALA A 1 241 ? 14.445 -17.281 3.928 1 98.62 241 ALA A C 1
ATOM 1723 O O . ALA A 1 241 ? 15.57 -16.797 4.09 1 98.62 241 ALA A O 1
ATOM 1724 N N . LYS A 1 242 ? 14.094 -18.453 4.43 1 97.44 242 LYS A N 1
ATOM 1725 C CA . LYS A 1 242 ? 15.047 -19.25 5.195 1 97.44 242 LYS A CA 1
ATOM 1726 C C . LYS A 1 242 ? 16.234 -19.656 4.332 1 97.44 242 LYS A C 1
ATOM 1728 O O . LYS A 1 242 ? 17.344 -19.875 4.844 1 97.44 242 LYS A O 1
ATOM 1733 N N . THR A 1 243 ? 16 -19.766 3.08 1 95.81 243 THR A N 1
ATOM 1734 C CA . THR A 1 243 ? 17.016 -20.25 2.162 1 95.81 243 THR A CA 1
ATOM 1735 C C . THR A 1 243 ? 17.781 -19.109 1.523 1 95.81 243 THR A C 1
ATOM 1737 O O . THR A 1 243 ? 19 -19.188 1.327 1 95.81 243 THR A O 1
ATOM 1740 N N . ASN A 1 244 ? 17.141 -18.031 1.254 1 96.56 244 ASN A N 1
ATOM 1741 C CA . ASN A 1 244 ? 17.812 -16.969 0.495 1 96.56 244 ASN A CA 1
ATOM 1742 C C . ASN A 1 244 ? 18.344 -15.867 1.409 1 96.56 244 ASN A C 1
ATOM 1744 O O . ASN A 1 244 ? 19 -14.938 0.947 1 96.56 244 ASN A O 1
ATOM 1748 N N . GLY A 1 245 ? 17.984 -15.844 2.73 1 97.44 245 GLY A N 1
ATOM 1749 C CA . GLY A 1 245 ? 18.562 -14.922 3.695 1 97.44 245 GLY A CA 1
ATOM 1750 C C . GLY A 1 245 ? 17.719 -13.688 3.918 1 97.44 245 GLY A C 1
ATOM 1751 O O . GLY A 1 245 ? 18.062 -12.828 4.734 1 97.44 245 GLY A O 1
ATOM 1752 N N . ALA A 1 246 ? 16.609 -13.555 3.25 1 98.25 246 ALA A N 1
ATOM 1753 C CA . ALA A 1 246 ? 15.719 -12.422 3.461 1 98.25 246 ALA A CA 1
ATOM 1754 C C . ALA A 1 246 ? 15.125 -12.445 4.863 1 98.25 246 ALA A C 1
ATOM 1756 O O . ALA A 1 246 ? 14.969 -13.508 5.461 1 98.25 246 ALA A O 1
ATOM 1757 N N . VAL A 1 247 ? 14.859 -11.258 5.445 1 98.62 247 VAL A N 1
ATOM 1758 C CA . VAL A 1 247 ? 14.227 -11.086 6.754 1 98.62 247 VAL A CA 1
ATOM 1759 C C . VAL A 1 247 ? 12.867 -10.414 6.586 1 98.62 247 VAL A C 1
ATOM 1761 O O . VAL A 1 247 ? 12.773 -9.305 6.059 1 98.62 247 VAL A O 1
ATOM 1764 N N . LEU A 1 248 ? 11.789 -11.117 6.984 1 98.75 248 LEU A N 1
ATOM 1765 C CA . LEU A 1 248 ? 10.422 -10.688 6.734 1 98.75 248 LEU A CA 1
ATOM 1766 C C . LEU A 1 248 ? 9.641 -10.578 8.039 1 98.75 248 LEU A C 1
ATOM 1768 O O . LEU A 1 248 ? 8.617 -11.234 8.219 1 98.75 248 LEU A O 1
ATOM 1772 N N . PRO A 1 249 ? 10.039 -9.68 8.953 1 98.56 249 PRO A N 1
ATOM 1773 C CA . PRO A 1 249 ? 9.414 -9.664 10.281 1 98.56 249 PRO A CA 1
ATOM 1774 C C . PRO A 1 249 ? 7.938 -9.289 10.234 1 98.56 249 PRO A C 1
ATOM 1776 O O . PRO A 1 249 ? 7.125 -9.891 10.945 1 98.56 249 PRO A O 1
ATOM 1779 N N . VAL A 1 250 ? 7.535 -8.359 9.438 1 98.81 250 VAL A N 1
ATOM 1780 C CA . VAL A 1 250 ? 6.152 -7.898 9.461 1 98.81 250 VAL A CA 1
ATOM 1781 C C . VAL A 1 250 ? 5.277 -8.852 8.648 1 98.81 250 VAL A C 1
ATOM 1783 O O . VAL A 1 250 ? 4.137 -9.133 9.031 1 98.81 250 VAL A O 1
ATOM 1786 N N . ALA A 1 251 ? 5.801 -9.367 7.504 1 98.81 251 ALA A N 1
ATOM 1787 C CA . ALA A 1 251 ? 5.043 -10.391 6.789 1 98.81 251 ALA A CA 1
ATOM 1788 C C . ALA A 1 251 ? 4.723 -11.57 7.699 1 98.81 251 ALA A C 1
ATOM 1790 O O . ALA A 1 251 ? 3.609 -12.102 7.664 1 98.81 251 ALA A O 1
ATOM 1791 N N . ALA A 1 252 ? 5.695 -11.961 8.492 1 98.81 252 ALA A N 1
ATOM 1792 C CA . ALA A 1 252 ? 5.492 -13.055 9.438 1 98.81 252 ALA A CA 1
ATOM 1793 C C . ALA A 1 252 ? 4.402 -12.719 10.445 1 98.81 252 ALA A C 1
ATOM 1795 O O . ALA A 1 252 ? 3.557 -13.555 10.766 1 98.81 252 ALA A O 1
ATOM 1796 N N . LEU A 1 253 ? 4.43 -11.523 10.953 1 98.81 253 LEU A N 1
ATOM 1797 C CA . LEU A 1 253 ? 3.426 -11.078 11.914 1 98.81 253 LEU A CA 1
ATOM 1798 C C . LEU A 1 253 ? 2.039 -11.047 11.281 1 98.81 253 LEU A C 1
ATOM 1800 O O . LEU A 1 253 ? 1.066 -11.508 11.883 1 98.81 253 LEU A O 1
ATOM 1804 N N . VAL A 1 254 ? 1.914 -10.516 10.102 1 98.88 254 VAL A N 1
ATOM 1805 C CA . VAL A 1 254 ? 0.638 -10.398 9.406 1 98.88 254 VAL A CA 1
ATOM 1806 C C . VAL A 1 254 ? 0.089 -11.797 9.102 1 98.88 254 VAL A C 1
ATOM 1808 O O . VAL A 1 254 ? -1.124 -12.016 9.141 1 98.88 254 VAL A O 1
ATOM 1811 N N . ASP A 1 255 ? 0.992 -12.758 8.797 1 98.81 255 ASP A N 1
ATOM 1812 C CA . ASP A 1 255 ? 0.572 -14.148 8.617 1 98.81 255 ASP A CA 1
ATOM 1813 C C . ASP A 1 255 ? -0.163 -14.664 9.859 1 98.81 255 ASP A C 1
ATOM 1815 O O . ASP A 1 255 ? -1.189 -15.336 9.734 1 98.81 255 ASP A O 1
ATOM 1819 N N . GLN A 1 256 ? 0.312 -14.336 11.039 1 98.69 256 GLN A N 1
ATOM 1820 C CA . GLN A 1 256 ? -0.349 -14.734 12.281 1 98.69 256 GLN A CA 1
ATOM 1821 C C . GLN A 1 256 ? -1.696 -14.031 12.43 1 98.69 256 GLN A C 1
ATOM 1823 O O . GLN A 1 256 ? -2.648 -14.617 12.953 1 98.69 256 GLN A O 1
ATOM 1828 N N . PHE A 1 257 ? -1.739 -12.812 12.031 1 98.88 257 PHE A N 1
ATOM 1829 C CA . PHE A 1 257 ? -3.006 -12.094 12.078 1 98.88 257 PHE A CA 1
ATOM 1830 C C . PHE A 1 257 ? -4.047 -12.766 11.188 1 98.88 257 PHE A C 1
ATOM 1832 O O . PHE A 1 257 ? -5.211 -12.891 11.57 1 98.88 257 PHE A O 1
ATOM 1839 N N . TYR A 1 258 ? -3.623 -13.148 10.016 1 98.81 258 TYR A N 1
ATOM 1840 C CA . TYR A 1 258 ? -4.535 -13.867 9.141 1 98.81 258 TYR A CA 1
ATOM 1841 C C . TYR A 1 258 ? -4.988 -15.18 9.781 1 98.81 258 TYR A C 1
ATOM 1843 O O . TYR A 1 258 ? -6.141 -15.586 9.625 1 98.81 258 TYR A O 1
ATOM 1851 N N . ALA A 1 259 ? -4.09 -15.836 10.461 1 98.75 259 ALA A N 1
ATOM 1852 C CA . ALA A 1 259 ? -4.469 -17.047 11.18 1 98.75 259 ALA A CA 1
ATOM 1853 C C . ALA A 1 259 ? -5.586 -16.766 12.18 1 98.75 259 ALA A C 1
ATOM 1855 O O . ALA A 1 259 ? -6.496 -17.578 12.344 1 98.75 259 ALA A O 1
ATOM 1856 N N . GLU A 1 260 ? -5.48 -15.688 12.867 1 98.69 260 GLU A N 1
ATOM 1857 C CA . GLU A 1 260 ? -6.523 -15.297 13.812 1 98.69 260 GLU A CA 1
ATOM 1858 C C . GLU A 1 260 ? -7.855 -15.078 13.102 1 98.69 260 GLU A C 1
ATOM 1860 O O . GLU A 1 260 ? -8.906 -15.484 13.609 1 98.69 260 GLU A O 1
ATOM 1865 N N . VAL A 1 261 ? -7.797 -14.43 11.938 1 98.56 261 VAL A N 1
ATOM 1866 C CA . VAL A 1 261 ? -9.023 -14.172 11.188 1 98.56 261 VAL A CA 1
ATOM 1867 C C . VAL A 1 261 ? -9.625 -15.5 10.719 1 98.56 261 VAL A C 1
ATOM 1869 O O . VAL A 1 261 ? -10.852 -15.648 10.672 1 98.56 261 VAL A O 1
ATOM 1872 N N . GLN A 1 262 ? -8.766 -16.469 10.32 1 98.31 262 GLN A N 1
ATOM 1873 C CA . GLN A 1 262 ? -9.258 -17.797 9.984 1 98.31 262 GLN A CA 1
ATOM 1874 C C . GLN A 1 262 ? -10.023 -18.406 11.156 1 98.31 262 GLN A C 1
ATOM 1876 O O . GLN A 1 262 ? -11.102 -18.984 10.961 1 98.31 262 GLN A O 1
ATOM 1881 N N . LYS A 1 263 ? -9.531 -18.25 12.344 1 98.06 263 LYS A N 1
ATOM 1882 C CA . LYS A 1 263 ? -10.172 -18.797 13.539 1 98.06 263 LYS A CA 1
ATOM 1883 C C . LYS A 1 263 ? -11.516 -18.109 13.797 1 98.06 263 LYS A C 1
ATOM 1885 O O . LYS A 1 263 ? -12.414 -18.703 14.398 1 98.06 263 LYS A O 1
ATOM 1890 N N . MET A 1 264 ? -11.656 -16.953 13.289 1 97.31 264 MET A N 1
ATOM 1891 C CA . MET A 1 264 ? -12.891 -16.188 13.43 1 97.31 264 MET A CA 1
ATOM 1892 C C . MET A 1 264 ? -13.898 -16.578 12.352 1 97.31 264 MET A C 1
ATOM 1894 O O . MET A 1 264 ? -14.984 -16 12.281 1 97.31 264 MET A O 1
ATOM 1898 N N . GLY A 1 265 ? -13.523 -17.5 11.492 1 96.94 265 GLY A N 1
ATOM 1899 C CA . GLY A 1 265 ? -14.422 -17.953 10.445 1 96.94 265 GLY A CA 1
ATOM 1900 C C . GLY A 1 265 ? -14.211 -17.234 9.125 1 96.94 265 GLY A C 1
ATOM 1901 O O . GLY A 1 265 ? -15.078 -17.25 8.258 1 96.94 265 GLY A O 1
ATOM 1902 N N . GLY A 1 266 ? -13.031 -16.531 8.938 1 97.12 266 GLY A N 1
ATOM 1903 C CA . GLY A 1 266 ? -12.82 -15.711 7.758 1 97.12 266 GLY A CA 1
ATOM 1904 C C . GLY A 1 266 ? -11.945 -16.375 6.715 1 97.12 266 GLY A C 1
ATOM 1905 O O . GLY A 1 266 ? -11.359 -15.711 5.863 1 97.12 266 GLY A O 1
ATOM 1906 N N . ALA A 1 267 ? -11.805 -17.719 6.762 1 97.25 267 ALA A N 1
ATOM 1907 C CA . ALA A 1 267 ? -10.867 -18.469 5.922 1 97.25 267 ALA A CA 1
ATOM 1908 C C . ALA A 1 267 ? -11.148 -18.219 4.441 1 97.25 267 ALA A C 1
ATOM 1910 O O . ALA A 1 267 ? -10.219 -18.094 3.641 1 97.25 267 ALA A O 1
ATOM 1911 N N . ARG A 1 268 ? -12.438 -18.109 4.082 1 95.38 268 ARG A N 1
ATOM 1912 C CA . ARG A 1 268 ? -12.812 -17.984 2.678 1 95.38 268 ARG A CA 1
ATOM 1913 C C . ARG A 1 268 ? -13.125 -16.531 2.316 1 95.38 268 ARG A C 1
ATOM 1915 O O . ARG A 1 268 ? -13.492 -16.25 1.177 1 95.38 268 ARG A O 1
ATOM 1922 N N . GLN A 1 269 ? -12.961 -15.641 3.279 1 96.94 269 GLN A N 1
ATOM 1923 C CA . GLN A 1 269 ? -13.117 -14.219 3.002 1 96.94 269 GLN A CA 1
ATOM 1924 C C . GLN A 1 269 ? -11.883 -13.656 2.307 1 96.94 269 GLN A C 1
ATOM 1926 O O . GLN A 1 269 ? -10.805 -14.258 2.355 1 96.94 269 GLN A O 1
ATOM 1931 N N . ASP A 1 270 ? -12.109 -12.547 1.637 1 96.38 270 ASP A N 1
ATOM 1932 C CA . ASP A 1 270 ? -10.969 -11.961 0.941 1 96.38 270 ASP A CA 1
ATOM 1933 C C . ASP A 1 270 ? -9.953 -11.398 1.933 1 96.38 270 ASP A C 1
ATOM 1935 O O . ASP A 1 270 ? -10.281 -11.18 3.102 1 96.38 270 ASP A O 1
ATOM 1939 N N . THR A 1 271 ? -8.82 -11.094 1.487 1 97.56 271 THR A N 1
ATOM 1940 C CA . THR A 1 271 ? -7.68 -10.758 2.328 1 97.56 271 THR A CA 1
ATOM 1941 C C . THR A 1 271 ? -7.926 -9.453 3.08 1 97.56 271 THR A C 1
ATOM 1943 O O . THR A 1 271 ? -7.324 -9.211 4.129 1 97.56 271 THR A O 1
ATOM 1946 N N . SER A 1 272 ? -8.805 -8.555 2.607 1 98.19 272 SER A N 1
ATOM 1947 C CA . SER A 1 272 ? -9.086 -7.301 3.303 1 98.19 272 SER A CA 1
ATOM 1948 C C . SER A 1 272 ? -9.828 -7.547 4.609 1 98.19 272 SER A C 1
ATOM 1950 O O . SER A 1 272 ? -9.922 -6.656 5.453 1 98.19 272 SER A O 1
ATOM 1952 N N . ALA A 1 273 ? -10.328 -8.805 4.824 1 98.5 273 ALA A N 1
ATOM 1953 C CA . ALA A 1 273 ? -10.984 -9.18 6.074 1 98.5 273 ALA A CA 1
ATOM 1954 C C . ALA A 1 273 ? -10 -9.141 7.242 1 98.5 273 ALA A C 1
ATOM 1956 O O . ALA A 1 273 ? -10.406 -9.25 8.406 1 98.5 273 ALA A O 1
ATOM 1957 N N . LEU A 1 274 ? -8.773 -8.906 6.93 1 98.62 274 LEU A N 1
ATOM 1958 C CA . LEU A 1 274 ? -7.762 -8.695 7.961 1 98.62 274 LEU A CA 1
ATOM 1959 C C . LEU A 1 274 ? -8.227 -7.648 8.969 1 98.62 274 LEU A C 1
ATOM 1961 O O . LEU A 1 274 ? -7.895 -7.73 10.148 1 98.62 274 LEU A O 1
ATOM 1965 N N . VAL A 1 275 ? -9.008 -6.703 8.578 1 98.5 275 VAL A N 1
ATOM 1966 C CA . VAL A 1 275 ? -9.484 -5.578 9.375 1 98.5 275 VAL A CA 1
ATOM 1967 C C . VAL A 1 275 ? -10.344 -6.086 10.531 1 98.5 275 VAL A C 1
ATOM 1969 O O . VAL A 1 275 ? -10.461 -5.426 11.562 1 98.5 275 VAL A O 1
ATOM 1972 N N . ARG A 1 276 ? -10.891 -7.289 10.414 1 97.56 276 ARG A N 1
ATOM 1973 C CA . ARG A 1 276 ? -11.797 -7.84 11.422 1 97.56 276 ARG A CA 1
ATOM 1974 C C . ARG A 1 276 ? -11.07 -8.102 12.734 1 97.56 276 ARG A C 1
ATOM 1976 O O . ARG A 1 276 ? -11.695 -8.148 13.797 1 97.56 276 ARG A O 1
ATOM 1983 N N . ARG A 1 277 ? -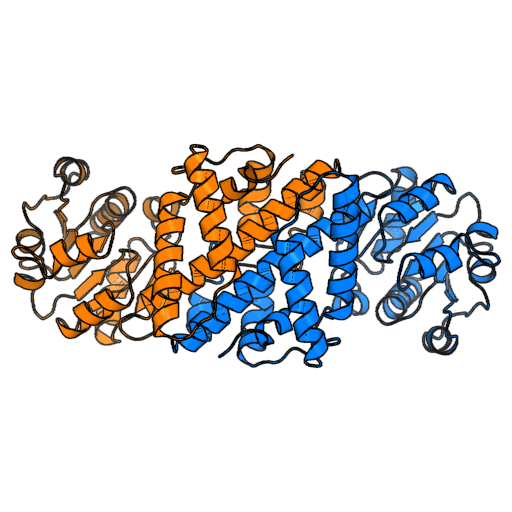9.836 -8.266 12.594 1 97.31 277 ARG A N 1
ATOM 1984 C CA . ARG A 1 277 ? -9.047 -8.562 13.789 1 97.31 277 ARG A CA 1
ATOM 1985 C C . ARG A 1 277 ? -8.992 -7.355 14.719 1 97.31 277 ARG A C 1
ATOM 1987 O O . ARG A 1 277 ? -8.672 -7.496 15.906 1 97.31 277 ARG A O 1
ATOM 1994 N N . LEU A 1 278 ? -9.227 -6.172 14.211 1 98 278 LEU A N 1
ATOM 1995 C CA . LEU A 1 278 ? -9.086 -4.926 14.953 1 98 278 LEU A CA 1
ATOM 1996 C C . LEU A 1 278 ? -10.43 -4.434 15.469 1 98 278 LEU A C 1
ATOM 1998 O O . LEU A 1 278 ? -11.453 -4.582 14.781 1 98 278 LEU A O 1
ATOM 2002 N N . PRO A 1 279 ? -10.445 -3.857 16.625 1 94.62 279 PRO A N 1
ATOM 2003 C CA . PRO A 1 279 ? -11.711 -3.324 17.141 1 94.62 279 PRO A CA 1
ATOM 2004 C C . PRO A 1 279 ? -12.203 -2.109 16.359 1 94.62 279 PRO A C 1
ATOM 2006 O O . PRO A 1 279 ? -11.398 -1.378 15.781 1 94.62 279 PRO A O 1
ATOM 2009 N N . LYS A 1 280 ? -13.508 -1.863 16.453 1 90.44 280 LYS A N 1
ATOM 2010 C CA . LYS A 1 280 ? -14.141 -0.717 15.805 1 90.44 280 LYS A CA 1
ATOM 2011 C C . LYS A 1 280 ? -14.133 0.506 16.719 1 90.44 280 LYS A C 1
ATOM 2013 O O . LYS A 1 280 ? -14.234 0.375 17.938 1 90.44 280 LYS A O 1
ATOM 2018 N N . MET B 1 1 ? -8.523 40.094 -3.783 1 93.31 1 MET B N 1
ATOM 2019 C CA . MET B 1 1 ? -7.289 40.344 -3.039 1 93.31 1 MET B CA 1
ATOM 2020 C C . MET B 1 1 ? -7.559 40.375 -1.539 1 93.31 1 MET B C 1
ATOM 2022 O O . MET B 1 1 ? -8.484 41.062 -1.09 1 93.31 1 MET B O 1
ATOM 2026 N N . ALA B 1 2 ? -6.852 39.5 -0.815 1 97.31 2 ALA B N 1
ATOM 2027 C CA . ALA B 1 2 ? -6.98 39.469 0.639 1 97.31 2 ALA B CA 1
ATOM 2028 C C . ALA B 1 2 ? -5.672 39.875 1.315 1 97.31 2 ALA B C 1
ATOM 2030 O O . ALA B 1 2 ? -4.602 39.781 0.708 1 97.31 2 ALA B O 1
ATOM 2031 N N . ASN B 1 3 ? -5.832 40.5 2.51 1 98.69 3 ASN B N 1
ATOM 2032 C CA . ASN B 1 3 ? -4.684 40.688 3.396 1 98.69 3 ASN B CA 1
ATOM 2033 C C . ASN B 1 3 ? -4.453 39.438 4.258 1 98.69 3 ASN B C 1
ATOM 2035 O O . ASN B 1 3 ? -5.305 39.062 5.07 1 98.69 3 ASN B O 1
ATOM 2039 N N . ILE B 1 4 ? -3.238 38.844 4.074 1 98.88 4 ILE B N 1
ATOM 2040 C CA . ILE B 1 4 ? -3.02 37.531 4.688 1 98.88 4 ILE B CA 1
ATOM 2041 C C . ILE B 1 4 ? -1.732 37.562 5.508 1 98.88 4 ILE B C 1
ATOM 2043 O O . ILE B 1 4 ? -0.728 38.125 5.086 1 98.88 4 ILE B O 1
ATOM 2047 N N . ALA B 1 5 ? -1.76 37.031 6.672 1 98.94 5 ALA B N 1
ATOM 2048 C CA . ALA B 1 5 ? -0.546 36.719 7.426 1 98.94 5 ALA B CA 1
ATOM 2049 C C . ALA B 1 5 ? -0.157 35.25 7.262 1 98.94 5 ALA B C 1
ATOM 2051 O O . ALA B 1 5 ? -1.02 34.375 7.27 1 98.94 5 ALA B O 1
ATOM 2052 N N . PHE B 1 6 ? 1.116 34.938 7.051 1 98.94 6 PHE B N 1
ATOM 2053 C CA . PHE B 1 6 ? 1.641 33.594 7.031 1 98.94 6 PHE B CA 1
ATOM 2054 C C . PHE B 1 6 ? 2.701 33.406 8.109 1 98.94 6 PHE B C 1
ATOM 2056 O O . PHE B 1 6 ? 3.779 34 8.039 1 98.94 6 PHE B O 1
ATOM 2063 N N . ILE B 1 7 ? 2.367 32.594 9.078 1 98.94 7 ILE B N 1
ATOM 2064 C CA . ILE B 1 7 ? 3.234 32.375 10.227 1 98.94 7 ILE B CA 1
ATOM 2065 C C . ILE B 1 7 ? 3.975 31.047 10.047 1 98.94 7 ILE B C 1
ATOM 2067 O O . ILE B 1 7 ? 3.359 29.969 10.062 1 98.94 7 ILE B O 1
ATOM 2071 N N . GLY B 1 8 ? 5.293 31.031 9.984 1 98.81 8 GLY B N 1
ATOM 2072 C CA . GLY B 1 8 ? 6.133 29.875 9.664 1 98.81 8 GLY B CA 1
ATOM 2073 C C . GLY B 1 8 ? 6.562 29.844 8.203 1 98.81 8 GLY B C 1
ATOM 2074 O O . GLY B 1 8 ? 5.766 29.516 7.328 1 98.81 8 GLY B O 1
ATOM 2075 N N . THR B 1 9 ? 7.816 30.188 7.988 1 98.5 9 THR B N 1
ATOM 2076 C CA . THR B 1 9 ? 8.328 30.25 6.625 1 98.5 9 THR B CA 1
ATOM 2077 C C . THR B 1 9 ? 9.523 29.328 6.441 1 98.5 9 THR B C 1
ATOM 2079 O O . THR B 1 9 ? 10.562 29.734 5.934 1 98.5 9 THR B O 1
ATOM 2082 N N . GLY B 1 10 ? 9.305 28.094 6.902 1 96.06 10 GLY B N 1
ATOM 2083 C CA . GLY B 1 10 ? 10.273 27.047 6.637 1 96.06 10 GLY B CA 1
ATOM 2084 C C . GLY B 1 10 ? 10.133 26.453 5.25 1 96.06 10 GLY B C 1
ATOM 2085 O O . GLY B 1 10 ? 9.656 27.109 4.324 1 96.06 10 GLY B O 1
ATOM 2086 N N . VAL B 1 11 ? 10.547 25.203 5.117 1 92.5 11 VAL B N 1
ATOM 2087 C CA . VAL B 1 11 ? 10.625 24.484 3.854 1 92.5 11 VAL B CA 1
ATOM 2088 C C . VAL B 1 11 ? 9.25 24.438 3.197 1 92.5 11 VAL B C 1
ATOM 2090 O O . VAL B 1 11 ? 9.133 24.5 1.972 1 92.5 11 VAL B O 1
ATOM 2093 N N . MET B 1 12 ? 8.18 24.312 3.99 1 96.19 12 MET B N 1
ATOM 2094 C CA . MET B 1 12 ? 6.816 24.219 3.471 1 96.19 12 MET B CA 1
ATOM 2095 C C . MET B 1 12 ? 6.176 25.609 3.371 1 96.19 12 MET B C 1
ATOM 2097 O O . MET B 1 12 ? 5.613 25.953 2.332 1 96.19 12 MET B O 1
ATOM 2101 N N . GLY B 1 13 ? 6.297 26.391 4.422 1 98.38 13 GLY B N 1
ATOM 2102 C CA . GLY B 1 13 ? 5.586 27.656 4.543 1 98.38 13 GLY B CA 1
ATOM 2103 C C . GLY B 1 13 ? 6.062 28.703 3.555 1 98.38 13 GLY B C 1
ATOM 2104 O O . GLY B 1 13 ? 5.254 29.453 3.002 1 98.38 13 GLY B O 1
ATOM 2105 N N . ALA B 1 14 ? 7.352 28.766 3.299 1 98.56 14 ALA B N 1
ATOM 2106 C CA . ALA B 1 14 ? 7.914 29.812 2.447 1 98.56 14 ALA B CA 1
ATOM 2107 C C . ALA B 1 14 ? 7.34 29.734 1.036 1 98.56 14 ALA B C 1
ATOM 2109 O O . ALA B 1 14 ? 6.816 30.719 0.518 1 98.56 14 ALA B O 1
ATOM 2110 N N . PRO B 1 15 ? 7.398 28.531 0.377 1 98.62 15 PRO B N 1
ATOM 2111 C CA . PRO B 1 15 ? 6.809 28.484 -0.963 1 98.62 15 PRO B CA 1
ATOM 2112 C C . PRO B 1 15 ? 5.301 28.75 -0.955 1 98.62 15 PRO B C 1
ATOM 2114 O O . PRO B 1 15 ? 4.773 29.359 -1.884 1 98.62 15 PRO B O 1
ATOM 2117 N N . MET B 1 16 ? 4.559 28.312 0.057 1 98.75 16 MET B N 1
ATOM 2118 C CA . MET B 1 16 ? 3.121 28.562 0.149 1 98.75 16 MET B CA 1
ATOM 2119 C C . MET B 1 16 ? 2.836 30.062 0.235 1 98.75 16 MET B C 1
ATOM 2121 O O . MET B 1 16 ? 1.96 30.562 -0.464 1 98.75 16 MET B O 1
ATOM 2125 N N . ALA B 1 17 ? 3.572 30.781 1.061 1 98.88 17 ALA B N 1
ATOM 2126 C CA . ALA B 1 17 ? 3.439 32.219 1.162 1 98.88 17 ALA B CA 1
ATOM 2127 C C . ALA B 1 17 ? 3.723 32.906 -0.178 1 98.88 17 ALA B C 1
ATOM 2129 O O . ALA B 1 17 ? 3.049 33.875 -0.553 1 98.88 17 ALA B O 1
ATOM 2130 N N . GLY B 1 18 ? 4.723 32.406 -0.874 1 98.81 18 GLY B N 1
ATOM 2131 C CA . GLY B 1 18 ? 5.043 32.938 -2.197 1 98.81 18 GLY B CA 1
ATOM 2132 C C . GLY B 1 18 ? 3.9 32.781 -3.186 1 98.81 18 GLY B C 1
ATOM 2133 O O . GLY B 1 18 ? 3.611 33.688 -3.953 1 98.81 18 GLY B O 1
ATOM 2134 N N . HIS B 1 19 ? 3.287 31.641 -3.219 1 98.88 19 HIS B N 1
ATOM 2135 C CA . HIS B 1 19 ? 2.15 31.391 -4.102 1 98.88 19 HIS B CA 1
ATOM 2136 C C . HIS B 1 19 ? 1.016 32.375 -3.811 1 98.88 19 HIS B C 1
ATOM 2138 O O . HIS B 1 19 ? 0.348 32.844 -4.73 1 98.88 19 HIS B O 1
ATOM 2144 N N . LEU B 1 20 ? 0.786 32.656 -2.52 1 98.88 20 LEU B N 1
ATOM 2145 C CA . LEU B 1 20 ? -0.247 33.594 -2.143 1 98.88 20 LEU B CA 1
ATOM 2146 C C . LEU B 1 20 ? 0.062 35 -2.709 1 98.88 20 LEU B C 1
ATOM 2148 O O . LEU B 1 20 ? -0.821 35.656 -3.262 1 98.88 20 LEU B O 1
ATOM 2152 N N . ALA B 1 21 ? 1.288 35.406 -2.549 1 98.75 21 ALA B N 1
ATOM 2153 C CA . ALA B 1 21 ? 1.705 36.719 -3.07 1 98.75 21 ALA B CA 1
ATOM 2154 C C . ALA B 1 21 ? 1.542 36.781 -4.586 1 98.75 21 ALA B C 1
ATOM 2156 O O . ALA B 1 21 ? 1.036 37.75 -5.121 1 98.75 21 ALA B O 1
ATOM 2157 N N . ARG B 1 22 ? 1.96 35.719 -5.277 1 98.44 22 ARG B N 1
ATOM 2158 C CA . ARG B 1 22 ? 1.877 35.656 -6.734 1 98.44 22 ARG B CA 1
ATOM 2159 C C . ARG B 1 22 ? 0.424 35.656 -7.199 1 98.44 22 ARG B C 1
ATOM 2161 O O . ARG B 1 22 ? 0.119 36.125 -8.297 1 98.44 22 ARG B O 1
ATOM 2168 N N . ALA B 1 23 ? -0.444 35.156 -6.348 1 98.38 23 ALA B N 1
ATOM 2169 C CA . ALA B 1 23 ? -1.867 35.125 -6.672 1 98.38 23 ALA B CA 1
ATOM 2170 C C . ALA B 1 23 ? -2.514 36.5 -6.469 1 98.38 23 ALA B C 1
ATOM 2172 O O . ALA B 1 23 ? -3.703 36.656 -6.746 1 98.38 23 ALA B O 1
ATOM 2173 N N . GLY B 1 24 ? -1.754 37.406 -5.918 1 98.31 24 GLY B N 1
ATOM 2174 C CA . GLY B 1 24 ? -2.236 38.781 -5.844 1 98.31 24 GLY B CA 1
ATOM 2175 C C . GLY B 1 24 ? -2.633 39.188 -4.441 1 98.31 24 GLY B C 1
ATOM 2176 O O . GLY B 1 24 ? -3.1 40.312 -4.227 1 98.31 24 GLY B O 1
ATOM 2177 N N . HIS B 1 25 ? -2.43 38.375 -3.445 1 98.75 25 HIS B N 1
ATOM 2178 C CA . HIS B 1 25 ? -2.738 38.719 -2.062 1 98.75 25 HIS B CA 1
ATOM 2179 C C . HIS B 1 25 ? -1.635 39.594 -1.451 1 98.75 25 HIS B C 1
ATOM 2181 O O . HIS B 1 25 ? -0.493 39.562 -1.916 1 98.75 25 HIS B O 1
ATOM 2187 N N . SER B 1 26 ? -2.002 40.406 -0.508 1 98.81 26 SER B N 1
ATOM 2188 C CA . SER B 1 26 ? -1.021 41.094 0.342 1 98.81 26 SER B CA 1
ATOM 2189 C C . SER B 1 26 ? -0.614 40.188 1.516 1 98.81 26 SER B C 1
ATOM 2191 O O . SER B 1 26 ? -1.444 39.875 2.363 1 98.81 26 SER B O 1
ATOM 2193 N N . VAL B 1 27 ? 0.692 39.844 1.57 1 98.88 27 VAL B N 1
ATOM 2194 C CA . VAL B 1 27 ? 1.109 38.812 2.527 1 98.88 27 VAL B CA 1
ATOM 2195 C C . VAL B 1 27 ? 2.139 39.406 3.492 1 98.88 27 VAL B C 1
ATOM 2197 O O . VAL B 1 27 ? 3.115 40.031 3.066 1 98.88 27 VAL B O 1
ATOM 2200 N N . THR B 1 28 ? 1.929 39.312 4.738 1 98.88 28 THR B N 1
ATOM 2201 C CA . THR B 1 28 ? 2.885 39.594 5.809 1 98.88 28 THR B CA 1
ATOM 2202 C C . THR B 1 28 ? 3.328 38.281 6.465 1 98.88 28 THR B C 1
ATOM 2204 O O . THR B 1 28 ? 2.498 37.438 6.793 1 98.88 28 THR B O 1
ATOM 2207 N N . VAL B 1 29 ? 4.652 38.094 6.664 1 98.94 29 VAL B N 1
ATOM 2208 C CA . VAL B 1 29 ? 5.129 36.812 7.18 1 98.94 29 VAL B CA 1
ATOM 2209 C C . VAL B 1 29 ? 5.789 37.031 8.539 1 98.94 29 VAL B C 1
ATOM 2211 O O . VAL B 1 29 ? 6.234 38.125 8.859 1 98.94 29 VAL B O 1
ATOM 2214 N N . TYR B 1 30 ? 5.777 35.969 9.328 1 98.88 30 TYR B N 1
ATOM 2215 C CA . TYR B 1 30 ? 6.543 35.844 10.562 1 98.88 30 TYR B CA 1
ATOM 2216 C C . TYR B 1 30 ? 7.188 34.469 10.664 1 98.88 30 TYR B C 1
ATOM 2218 O O . TYR B 1 30 ? 6.59 33.469 10.273 1 98.88 30 TYR B O 1
ATOM 2226 N N . ASN B 1 31 ? 8.375 34.469 11.203 1 98.81 31 ASN B N 1
ATOM 2227 C CA . ASN B 1 31 ? 9.062 33.25 11.594 1 98.81 31 ASN B CA 1
ATOM 2228 C C . ASN B 1 31 ? 9.914 33.438 12.836 1 98.81 31 ASN B C 1
ATOM 2230 O O . ASN B 1 31 ? 10.531 34.5 13.008 1 98.81 31 ASN B O 1
ATOM 2234 N N . ARG B 1 32 ? 9.93 32.438 13.695 1 97.31 32 ARG B N 1
ATOM 2235 C CA . ARG B 1 32 ? 10.734 32.531 14.906 1 97.31 32 ARG B CA 1
ATOM 2236 C C . ARG B 1 32 ? 12.18 32.906 14.586 1 97.31 32 ARG B C 1
ATOM 2238 O O . ARG B 1 32 ? 12.773 33.75 15.258 1 97.31 32 ARG B O 1
ATOM 2245 N N . THR B 1 33 ? 12.734 32.188 13.586 1 97.44 33 THR B N 1
ATOM 2246 C CA . THR B 1 33 ? 14.016 32.625 13.031 1 97.44 33 THR B CA 1
ATOM 2247 C C . THR B 1 33 ? 13.812 33.688 11.961 1 97.44 33 THR B C 1
ATOM 2249 O O . THR B 1 33 ? 13.531 33.375 10.805 1 97.44 33 THR B O 1
ATOM 2252 N N . ARG B 1 34 ? 14.094 34.906 12.242 1 97.44 34 ARG B N 1
ATOM 2253 C CA . ARG B 1 34 ? 13.734 36.062 11.414 1 97.44 34 ARG B CA 1
ATOM 2254 C C . ARG B 1 34 ? 14.344 35.938 10.023 1 97.44 34 ARG B C 1
ATOM 2256 O O . ARG B 1 34 ? 13.727 36.344 9.031 1 97.44 34 ARG B O 1
ATOM 2263 N N . ALA B 1 35 ? 15.516 35.344 9.945 1 98.06 35 ALA B N 1
ATOM 2264 C CA . ALA B 1 35 ? 16.219 35.25 8.672 1 98.06 35 ALA B CA 1
ATOM 2265 C C . ALA B 1 35 ? 15.398 34.438 7.652 1 98.06 35 ALA B C 1
ATOM 2267 O O . ALA B 1 35 ? 15.438 34.719 6.457 1 98.06 35 ALA B O 1
ATOM 2268 N N . LYS B 1 36 ? 14.609 33.469 8.086 1 98.12 36 LYS B N 1
ATOM 2269 C CA . LYS B 1 36 ? 13.766 32.688 7.199 1 98.12 36 LYS B CA 1
ATOM 2270 C C . LYS B 1 36 ? 12.625 33.531 6.633 1 98.12 36 LYS B C 1
ATOM 2272 O O . LYS B 1 36 ? 12.242 33.344 5.473 1 98.12 36 LYS B O 1
ATOM 2277 N N . ALA B 1 37 ? 12.07 34.375 7.453 1 98.56 37 ALA B N 1
ATOM 2278 C CA . ALA B 1 37 ? 11.016 35.281 6.988 1 98.56 37 ALA B CA 1
ATOM 2279 C C . ALA B 1 37 ? 11.57 36.312 5.992 1 98.56 37 ALA B C 1
ATOM 2281 O O . ALA B 1 37 ? 10.961 36.562 4.949 1 98.56 37 ALA B O 1
ATOM 2282 N N . GLU B 1 38 ? 12.711 36.875 6.305 1 98.56 38 GLU B N 1
ATOM 2283 C CA . GLU B 1 38 ? 13.328 37.906 5.449 1 98.56 38 GLU B CA 1
ATOM 2284 C C . GLU B 1 38 ? 13.695 37.312 4.086 1 98.56 38 GLU B C 1
ATOM 2286 O O . GLU B 1 38 ? 13.625 38.031 3.072 1 98.56 38 GLU B O 1
ATOM 2291 N N . ALA B 1 39 ? 14.031 36.031 4.074 1 98.31 39 ALA B N 1
ATOM 2292 C CA . ALA B 1 39 ? 14.43 35.375 2.84 1 98.31 39 ALA B CA 1
ATOM 2293 C C . ALA B 1 39 ? 13.273 35.312 1.849 1 98.31 39 ALA B C 1
ATOM 2295 O O . ALA B 1 39 ? 13.484 35.156 0.642 1 98.31 39 ALA B O 1
ATOM 2296 N N . THR B 1 40 ? 12.047 35.469 2.293 1 98.5 40 THR B N 1
ATOM 2297 C CA . THR B 1 40 ? 10.883 35.406 1.418 1 98.5 40 THR B CA 1
ATOM 2298 C C . THR B 1 40 ? 10.75 36.688 0.611 1 98.5 40 THR B C 1
ATOM 2300 O O . THR B 1 40 ? 10.023 36.719 -0.385 1 98.5 40 THR B O 1
ATOM 2303 N N . LYS B 1 41 ? 11.297 37.75 1.028 1 98.38 41 LYS B N 1
ATOM 2304 C CA . LYS B 1 41 ? 11.227 39.094 0.448 1 98.38 41 LYS B CA 1
ATOM 2305 C C . LYS B 1 41 ? 9.828 39.688 0.577 1 98.38 41 LYS B C 1
ATOM 2307 O O . LYS B 1 41 ? 9.477 40.625 -0.144 1 98.38 41 LYS B O 1
ATOM 2312 N N . LEU B 1 42 ? 9.023 39.125 1.457 1 98.75 42 LEU B N 1
ATOM 2313 C CA . LEU B 1 42 ? 7.711 39.656 1.797 1 98.75 42 LEU B CA 1
ATOM 2314 C C . LEU B 1 42 ? 7.793 40.562 3.023 1 98.75 42 LEU B C 1
ATOM 2316 O O . LEU B 1 42 ? 8.852 40.688 3.645 1 98.75 42 LEU B O 1
ATOM 2320 N N . THR B 1 43 ? 6.723 41.281 3.299 1 98.75 43 THR B N 1
ATOM 2321 C CA . THR B 1 43 ? 6.684 42.094 4.504 1 98.75 43 THR B CA 1
ATOM 2322 C C . THR B 1 43 ? 6.82 41.219 5.754 1 98.75 43 THR B C 1
ATOM 2324 O O . THR B 1 43 ? 6.105 40.219 5.906 1 98.75 43 THR B O 1
ATOM 2327 N N . VAL B 1 44 ? 7.738 41.625 6.645 1 98.88 44 VAL B N 1
ATOM 2328 C CA . VAL B 1 44 ? 8.039 40.781 7.809 1 98.88 44 VAL B CA 1
ATOM 2329 C C . VAL B 1 44 ? 7.531 41.469 9.078 1 98.88 44 VAL B C 1
ATOM 2331 O O . VAL B 1 44 ? 7.719 42.688 9.258 1 98.88 44 VAL B O 1
ATOM 2334 N N . ALA B 1 45 ? 6.844 40.719 9.898 1 98.81 45 ALA B N 1
ATOM 2335 C CA . ALA B 1 45 ? 6.414 41.188 11.211 1 98.81 45 ALA B CA 1
ATOM 2336 C C . ALA B 1 45 ? 7.312 40.656 12.312 1 98.81 45 ALA B C 1
ATOM 2338 O O . ALA B 1 45 ? 7.988 39.625 12.117 1 98.81 45 ALA B O 1
ATOM 2339 N N . ASP B 1 46 ? 7.262 41.219 13.5 1 98.31 46 ASP B N 1
ATOM 2340 C CA . ASP B 1 46 ? 8.164 40.844 14.578 1 98.31 46 ASP B CA 1
ATOM 2341 C C . ASP B 1 46 ? 7.527 39.781 15.484 1 98.31 46 ASP B C 1
ATOM 2343 O O . ASP B 1 46 ? 8.227 39.031 16.172 1 98.31 46 ASP B O 1
ATOM 2347 N N . THR B 1 47 ? 6.195 39.812 15.508 1 98.62 47 THR B N 1
ATOM 2348 C CA . THR B 1 47 ? 5.473 38.812 16.312 1 98.62 47 THR B CA 1
ATOM 2349 C C . THR B 1 47 ? 4.277 38.281 15.539 1 98.62 47 THR B C 1
ATOM 2351 O O . THR B 1 47 ? 3.805 38.906 14.586 1 98.62 47 THR B O 1
ATOM 2354 N N . PRO B 1 48 ? 3.779 37.062 15.969 1 98.88 48 PRO B N 1
ATOM 2355 C CA . PRO B 1 48 ? 2.564 36.562 15.336 1 98.88 48 PRO B CA 1
ATOM 2356 C C . PRO B 1 48 ? 1.381 37.5 15.453 1 98.88 48 PRO B C 1
ATOM 2358 O O . PRO B 1 48 ? 0.627 37.688 14.492 1 98.88 48 PRO B O 1
ATOM 2361 N N . ALA B 1 49 ? 1.241 38.156 16.594 1 98.81 49 ALA B N 1
ATOM 2362 C CA . ALA B 1 49 ? 0.152 39.094 16.797 1 98.81 49 ALA B CA 1
ATOM 2363 C C . ALA B 1 49 ? 0.249 40.281 15.828 1 98.81 49 ALA B C 1
ATOM 2365 O O . ALA B 1 49 ? -0.753 40.688 15.242 1 98.81 49 ALA B O 1
ATOM 2366 N N . GLU B 1 50 ? 1.421 40.812 15.688 1 98.69 50 GLU B N 1
ATOM 2367 C CA . GLU B 1 50 ? 1.631 41.906 14.758 1 98.69 50 GLU B CA 1
ATOM 2368 C C . GLU B 1 50 ? 1.309 41.5 13.328 1 98.69 50 GLU B C 1
ATOM 2370 O O . GLU B 1 50 ? 0.698 42.281 12.578 1 98.69 50 GLU B O 1
ATOM 2375 N N . ALA B 1 51 ? 1.716 40.312 12.969 1 98.81 51 ALA B N 1
ATOM 2376 C CA . ALA B 1 51 ? 1.442 39.812 11.625 1 98.81 51 ALA B CA 1
ATOM 2377 C C . ALA B 1 51 ? -0.058 39.688 11.383 1 98.81 51 ALA B C 1
ATOM 2379 O O . ALA B 1 51 ? -0.54 39.938 10.281 1 98.81 51 ALA B O 1
ATOM 2380 N N . ALA B 1 52 ? -0.793 39.344 12.367 1 98.75 52 ALA B N 1
ATOM 2381 C CA . ALA B 1 52 ? -2.197 38.938 12.242 1 98.75 52 ALA B CA 1
ATOM 2382 C C . ALA B 1 52 ? -3.102 40.188 12.227 1 98.75 52 ALA B C 1
ATOM 2384 O O . ALA B 1 52 ? -4.254 40.094 11.797 1 98.75 52 ALA B O 1
ATOM 2385 N N . ARG B 1 53 ? -2.605 41.281 12.766 1 98.19 53 ARG B N 1
ATOM 2386 C CA . ARG B 1 53 ? -3.424 42.5 12.953 1 98.19 53 ARG B CA 1
ATOM 2387 C C . ARG B 1 53 ? -3.969 43 11.617 1 98.19 53 ARG B C 1
ATOM 2389 O O . ARG B 1 53 ? -3.207 43.219 10.68 1 98.19 53 ARG B O 1
ATOM 2396 N N . GLY B 1 54 ? -5.301 43.094 11.562 1 97.94 54 GLY B N 1
ATOM 2397 C CA . GLY B 1 54 ? -5.953 43.688 10.406 1 97.94 54 GLY B CA 1
ATOM 2398 C C . GLY B 1 54 ? -6.027 42.75 9.211 1 97.94 54 GLY B C 1
ATOM 2399 O O . GLY B 1 54 ? -6.242 43.219 8.086 1 97.94 54 GLY B O 1
ATOM 2400 N N . LYS B 1 55 ? -5.797 41.5 9.367 1 98.69 55 LYS B N 1
ATOM 2401 C CA . LYS B 1 55 ? -5.754 40.562 8.242 1 98.69 55 LYS B CA 1
ATOM 2402 C C . LYS B 1 55 ? -7.105 39.875 8.031 1 98.69 55 LYS B C 1
ATOM 2404 O O . LYS B 1 55 ? -7.914 39.812 8.961 1 98.69 55 LYS B O 1
ATOM 2409 N N . ASP B 1 56 ? -7.355 39.438 6.805 1 98.5 56 ASP B N 1
ATOM 2410 C CA . ASP B 1 56 ? -8.539 38.656 6.449 1 98.5 56 ASP B CA 1
ATOM 2411 C C . ASP B 1 56 ? -8.352 37.188 6.789 1 98.5 56 ASP B C 1
ATOM 2413 O O . ASP B 1 56 ? -9.328 36.469 7.004 1 98.5 56 ASP B O 1
ATOM 2417 N N . ALA B 1 57 ? -7.121 36.781 6.805 1 98.81 57 ALA B N 1
ATOM 2418 C CA . ALA B 1 57 ? -6.762 35.406 7.113 1 98.81 57 ALA B CA 1
ATOM 2419 C C . ALA B 1 57 ? -5.367 35.312 7.73 1 98.81 57 ALA B C 1
ATOM 2421 O O . ALA B 1 57 ? -4.492 36.125 7.402 1 98.81 57 ALA B O 1
ATOM 2422 N N . VAL B 1 58 ? -5.211 34.406 8.625 1 98.94 58 VAL B N 1
ATOM 2423 C CA . VAL B 1 58 ? -3.922 34.062 9.203 1 98.94 58 VAL B CA 1
ATOM 2424 C C . VAL B 1 58 ? -3.648 32.562 8.992 1 98.94 58 VAL B C 1
ATOM 2426 O O . VAL B 1 58 ? -4.484 31.734 9.32 1 98.94 58 VAL B O 1
ATOM 2429 N N . ILE B 1 59 ? -2.477 32.25 8.375 1 98.94 59 ILE B N 1
ATOM 2430 C CA . ILE B 1 59 ? -2.082 30.875 8.07 1 98.94 59 ILE B CA 1
ATOM 2431 C C . ILE B 1 59 ? -0.842 30.5 8.875 1 98.94 59 ILE B C 1
ATOM 2433 O O . ILE B 1 59 ? 0.073 31.312 9.031 1 98.94 59 ILE B O 1
ATOM 2437 N N . ALA B 1 60 ? -0.854 29.344 9.43 1 98.94 60 ALA B N 1
ATOM 2438 C CA . ALA B 1 60 ? 0.316 28.875 10.164 1 98.94 60 ALA B CA 1
ATOM 2439 C C . ALA B 1 60 ? 0.841 27.562 9.586 1 98.94 60 ALA B C 1
ATOM 2441 O O . ALA B 1 60 ? 0.061 26.719 9.148 1 98.94 60 ALA B O 1
ATOM 2442 N N . CYS B 1 61 ? 2.074 27.328 9.547 1 98.75 61 CYS B N 1
ATOM 2443 C CA . CYS B 1 61 ? 2.818 26.125 9.219 1 98.75 61 CYS B CA 1
ATOM 2444 C C . CYS B 1 61 ? 4.117 26.047 10.016 1 98.75 61 CYS B C 1
ATOM 2446 O O . CYS B 1 61 ? 5.164 26.484 9.539 1 98.75 61 CYS B O 1
ATOM 2448 N N . VAL B 1 62 ? 3.98 25.516 11.227 1 98.31 62 VAL B N 1
ATOM 2449 C CA . VAL B 1 62 ? 5.105 25.516 12.156 1 98.31 62 VAL B CA 1
ATOM 2450 C C . VAL B 1 62 ? 5.473 24.078 12.531 1 98.31 62 VAL B C 1
ATOM 2452 O O . VAL B 1 62 ? 5.352 23.172 11.711 1 98.31 62 VAL B O 1
ATOM 2455 N N . GLY B 1 63 ? 6.086 23.781 13.656 1 96.62 63 GLY B N 1
ATOM 2456 C CA . GLY B 1 63 ? 6.773 22.516 13.859 1 96.62 63 GLY B CA 1
ATOM 2457 C C . GLY B 1 63 ? 5.918 21.469 14.547 1 96.62 63 GLY B C 1
ATOM 2458 O O . GLY B 1 63 ? 5.836 20.328 14.094 1 96.62 63 GLY B O 1
ATOM 2459 N N . ASN B 1 64 ? 5.344 21.828 15.633 1 97.44 64 ASN B N 1
ATOM 2460 C CA . ASN B 1 64 ? 4.664 20.875 16.484 1 97.44 64 ASN B CA 1
ATOM 2461 C C . ASN B 1 64 ? 3.605 21.531 17.359 1 97.44 64 ASN B C 1
ATOM 2463 O O . ASN B 1 64 ? 3.277 22.703 17.156 1 97.44 64 ASN B O 1
ATOM 2467 N N . ASP B 1 65 ? 3.004 20.812 18.25 1 98.56 65 ASP B N 1
ATOM 2468 C CA . ASP B 1 65 ? 1.94 21.312 19.109 1 98.56 65 ASP B CA 1
ATOM 2469 C C . ASP B 1 65 ? 2.398 22.531 19.891 1 98.56 65 ASP B C 1
ATOM 2471 O O . ASP B 1 65 ? 1.684 23.547 19.969 1 98.56 65 ASP B O 1
ATOM 2475 N N . ASP B 1 66 ? 3.531 22.5 20.484 1 98.31 66 ASP B N 1
ATOM 2476 C CA . ASP B 1 66 ? 4.047 23.594 21.297 1 98.31 66 ASP B CA 1
ATOM 2477 C C . ASP B 1 66 ? 4.273 24.844 20.438 1 98.31 66 ASP B C 1
ATOM 2479 O O . ASP B 1 66 ? 3.959 25.953 20.875 1 98.31 66 ASP B O 1
ATOM 2483 N N . ASP B 1 67 ? 4.844 24.625 19.297 1 98.44 67 ASP B N 1
ATOM 2484 C CA . ASP B 1 67 ? 5.074 25.75 18.391 1 98.44 67 ASP B CA 1
ATOM 2485 C C . ASP B 1 67 ? 3.756 26.406 17.984 1 98.44 67 ASP B C 1
ATOM 2487 O O . ASP B 1 67 ? 3.652 27.641 17.969 1 98.44 67 ASP B O 1
ATOM 2491 N N . LEU B 1 68 ? 2.787 25.594 17.672 1 98.81 68 LEU B N 1
ATOM 2492 C CA . LEU B 1 68 ? 1.489 26.125 17.266 1 98.81 68 LEU B CA 1
ATOM 2493 C C . LEU B 1 68 ? 0.825 26.875 18.422 1 98.81 68 LEU B C 1
ATOM 2495 O O . LEU B 1 68 ? 0.258 27.953 18.219 1 98.81 68 LEU B O 1
ATOM 2499 N N . HIS B 1 69 ? 0.887 26.266 19.594 1 98.62 69 HIS B N 1
ATOM 2500 C CA . HIS B 1 69 ? 0.352 26.953 20.766 1 98.62 69 HIS B CA 1
ATOM 2501 C C . HIS B 1 69 ? 0.996 28.312 20.953 1 98.62 69 HIS B C 1
ATOM 2503 O O . HIS B 1 69 ? 0.299 29.312 21.188 1 98.62 69 HIS B O 1
ATOM 2509 N N . ALA B 1 70 ? 2.25 28.375 20.844 1 98.5 70 ALA B N 1
ATOM 2510 C CA . ALA B 1 70 ? 3.002 29.609 21.078 1 98.5 70 ALA B CA 1
ATOM 2511 C C . ALA B 1 70 ? 2.594 30.688 20.078 1 98.5 70 ALA B C 1
ATOM 2513 O O . ALA B 1 70 ? 2.439 31.859 20.453 1 98.5 70 ALA B O 1
ATOM 2514 N N . VAL B 1 71 ? 2.35 30.328 18.844 1 98.81 71 VAL B N 1
ATOM 2515 C CA . VAL B 1 71 ? 2.127 31.344 17.828 1 98.81 71 VAL B CA 1
ATOM 2516 C C . VAL B 1 71 ? 0.641 31.688 17.766 1 98.81 71 VAL B C 1
ATOM 2518 O O . VAL B 1 71 ? 0.246 32.625 17.062 1 98.81 71 VAL B O 1
ATOM 2521 N N . THR B 1 72 ? -0.204 31.016 18.469 1 98.75 72 THR B N 1
ATOM 2522 C CA . THR B 1 72 ? -1.635 31.281 18.438 1 98.75 72 THR B CA 1
ATOM 2523 C C . THR B 1 72 ? -2.125 31.797 19.781 1 98.75 72 THR B C 1
ATOM 2525 O O . THR B 1 72 ? -2.49 32.969 19.906 1 98.75 72 THR B O 1
ATOM 2528 N N . LEU B 1 73 ? -1.92 31.031 20.812 1 98.38 73 LEU B N 1
ATOM 2529 C CA . LEU B 1 73 ? -2.516 31.297 22.125 1 98.38 73 LEU B CA 1
ATOM 2530 C C . LEU B 1 73 ? -1.488 31.891 23.078 1 98.38 73 LEU B C 1
ATOM 2532 O O . LEU B 1 73 ? -1.84 32.344 24.156 1 98.38 73 LEU B O 1
ATOM 2536 N N . GLY B 1 74 ? -0.297 31.906 22.688 1 97.88 74 GLY B N 1
ATOM 2537 C CA . GLY B 1 74 ? 0.757 32.438 23.531 1 97.88 74 GLY B CA 1
ATOM 2538 C C . GLY B 1 74 ? 0.636 33.938 23.75 1 97.88 74 GLY B C 1
ATOM 2539 O O . GLY B 1 74 ? -0.246 34.594 23.188 1 97.88 74 GLY B O 1
ATOM 2540 N N . PRO B 1 75 ? 1.516 34.531 24.578 1 96.62 75 PRO B N 1
ATOM 2541 C CA . PRO B 1 75 ? 1.445 35.969 24.938 1 96.62 75 PRO B CA 1
ATOM 2542 C C . PRO B 1 75 ? 1.487 36.875 23.734 1 96.62 75 PRO B C 1
ATOM 2544 O O . PRO B 1 75 ? 0.818 37.938 23.719 1 96.62 75 PRO B O 1
ATOM 2547 N N . ASP B 1 76 ? 2.189 36.594 22.719 1 96.94 76 ASP B N 1
ATOM 2548 C CA . ASP B 1 76 ? 2.254 37.344 21.469 1 96.94 76 ASP B CA 1
ATOM 2549 C C . ASP B 1 76 ? 1.661 36.562 20.312 1 96.94 76 ASP B C 1
ATOM 2551 O O . ASP B 1 76 ? 2.146 36.656 19.172 1 96.94 76 ASP B O 1
ATOM 2555 N N . GLY B 1 77 ? 0.681 35.781 20.641 1 98.5 77 GLY B N 1
ATOM 2556 C CA . GLY B 1 77 ? 0.078 34.906 19.656 1 98.5 77 GLY B CA 1
ATOM 2557 C C . GLY B 1 77 ? -0.908 35.625 18.75 1 98.5 77 GLY B C 1
ATOM 2558 O O . GLY B 1 77 ? -1.421 36.688 19.094 1 98.5 77 GLY B O 1
ATOM 2559 N N . ALA B 1 78 ? -1.153 35.062 17.641 1 98.75 78 ALA B N 1
ATOM 2560 C CA . ALA B 1 78 ? -1.99 35.625 16.594 1 98.75 78 ALA B CA 1
ATOM 2561 C C . ALA B 1 78 ? -3.414 35.844 17.078 1 98.75 78 ALA B C 1
ATOM 2563 O O . ALA B 1 78 ? -4.086 36.781 16.656 1 98.75 78 ALA B O 1
ATOM 2564 N N . PHE B 1 79 ? -3.934 35 18 1 98.25 79 PHE B N 1
ATOM 2565 C CA . PHE B 1 79 ? -5.332 35.031 18.406 1 98.25 79 PHE B CA 1
ATOM 2566 C C . PHE B 1 79 ? -5.617 36.281 19.25 1 98.25 79 PHE B C 1
ATOM 2568 O O . PHE B 1 79 ? -6.773 36.656 19.422 1 98.25 79 PHE B O 1
ATOM 2575 N N . ALA B 1 80 ? -4.578 36.938 19.703 1 96.69 80 ALA B N 1
ATOM 2576 C CA . ALA B 1 80 ? -4.75 38.188 20.453 1 96.69 80 ALA B CA 1
ATOM 2577 C C . ALA B 1 80 ? -5.059 39.344 19.516 1 96.69 80 ALA B C 1
ATOM 2579 O O . ALA B 1 80 ? -5.578 40.375 19.953 1 96.69 80 ALA B O 1
ATOM 2580 N N . ALA B 1 81 ? -4.789 39.188 18.25 1 97.81 81 ALA B N 1
ATOM 2581 C CA . ALA B 1 81 ? -4.844 40.344 17.375 1 97.81 81 ALA B CA 1
ATOM 2582 C C . ALA B 1 81 ? -5.754 40.062 16.172 1 97.81 81 ALA B C 1
ATOM 2584 O O . ALA B 1 81 ? -6.211 41 15.516 1 97.81 81 ALA B O 1
ATOM 2585 N N . ILE B 1 82 ? -6.027 38.812 15.852 1 97.19 82 ILE B N 1
ATOM 2586 C CA . ILE B 1 82 ? -6.785 38.469 14.664 1 97.19 82 ILE B CA 1
ATOM 2587 C C . ILE B 1 82 ? -8.227 38.938 14.797 1 97.19 82 ILE B C 1
ATOM 2589 O O . ILE B 1 82 ? -8.82 38.844 15.875 1 97.19 82 ILE B O 1
ATOM 2593 N N . GLY B 1 83 ? -8.75 39.562 13.781 1 96.44 83 GLY B N 1
ATOM 2594 C CA . GLY B 1 83 ? -10.109 40.062 13.789 1 96.44 83 GLY B CA 1
ATOM 2595 C C . GLY B 1 83 ? -11.156 38.969 13.828 1 96.44 83 GLY B C 1
ATOM 2596 O O . GLY B 1 83 ? -10.898 37.844 13.391 1 96.44 83 GLY B O 1
ATOM 2597 N N . GLU B 1 84 ? -12.367 39.25 14.211 1 93.56 84 GLU B N 1
ATOM 2598 C CA . GLU B 1 84 ? -13.445 38.281 14.375 1 93.56 84 GLU B CA 1
ATOM 2599 C C . GLU B 1 84 ? -13.859 37.688 13.031 1 93.56 84 GLU B C 1
ATOM 2601 O O . GLU B 1 84 ? -14.242 36.5 12.961 1 93.56 84 GLU B O 1
ATOM 2606 N N . GLY B 1 85 ? -13.75 38.406 12.016 1 96.12 85 GLY B N 1
ATOM 2607 C CA . GLY B 1 85 ? -14.188 37.938 10.711 1 96.12 85 GLY B CA 1
ATOM 2608 C C . GLY B 1 85 ? -13.086 37.219 9.938 1 96.12 85 GLY B C 1
ATOM 2609 O O . GLY B 1 85 ? -13.352 36.625 8.898 1 96.12 85 GLY B O 1
ATOM 2610 N N . ALA B 1 86 ? -11.906 37.219 10.523 1 98.25 86 ALA B N 1
ATOM 2611 C CA . ALA B 1 86 ? -10.766 36.625 9.836 1 98.25 86 ALA B CA 1
ATOM 2612 C C . ALA B 1 86 ? -10.703 35.125 10.109 1 98.25 86 ALA B C 1
ATOM 2614 O O . ALA B 1 86 ? -11.016 34.656 11.211 1 98.25 86 ALA B O 1
ATOM 2615 N N . VAL B 1 87 ? -10.289 34.344 9.125 1 98.81 87 VAL B N 1
ATOM 2616 C CA . VAL B 1 87 ? -10.156 32.906 9.289 1 98.81 87 VAL B CA 1
ATOM 2617 C C . VAL B 1 87 ? -8.719 32.562 9.672 1 98.81 87 VAL B C 1
ATOM 2619 O O . VAL B 1 87 ? -7.777 33.219 9.227 1 98.81 87 VAL B O 1
ATOM 2622 N N . PHE B 1 88 ? -8.586 31.547 10.562 1 98.94 88 PHE B N 1
ATOM 2623 C CA . PHE B 1 88 ? -7.289 30.953 10.859 1 98.94 88 PHE B CA 1
ATOM 2624 C C . PHE B 1 88 ? -7.164 29.578 10.203 1 98.94 88 PHE B C 1
ATOM 2626 O O . PHE B 1 88 ? -8.023 28.719 10.391 1 98.94 88 PHE B O 1
ATOM 2633 N N . ILE B 1 89 ? -6.098 29.359 9.383 1 98.94 89 ILE B N 1
ATOM 2634 C CA . ILE B 1 89 ? -5.824 28.109 8.68 1 98.94 89 ILE B CA 1
ATOM 2635 C C . ILE B 1 89 ? -4.516 27.5 9.195 1 98.94 89 ILE B C 1
ATOM 2637 O O . ILE B 1 89 ? -3.449 28.109 9.039 1 98.94 89 ILE B O 1
ATOM 2641 N N . ASP B 1 90 ? -4.57 26.344 9.75 1 98.94 90 ASP B N 1
ATOM 2642 C CA . ASP B 1 90 ? -3.367 25.719 10.297 1 98.94 90 ASP B CA 1
ATOM 2643 C C . ASP B 1 90 ? -2.918 24.547 9.414 1 98.94 90 ASP B C 1
ATOM 2645 O O . ASP B 1 90 ? -3.576 23.516 9.367 1 98.94 90 ASP B O 1
ATOM 2649 N N . HIS B 1 91 ? -1.733 24.656 8.836 1 98.88 91 HIS B N 1
ATOM 2650 C CA . HIS B 1 91 ? -1.171 23.594 8.008 1 98.88 91 HIS B CA 1
ATOM 2651 C C . HIS B 1 91 ? -0.169 22.75 8.789 1 98.88 91 HIS B C 1
ATOM 2653 O O . HIS B 1 91 ? 0.418 21.812 8.242 1 98.88 91 HIS B O 1
ATOM 2659 N N . THR B 1 92 ? 0.029 23.094 10.062 1 98.5 92 THR B N 1
ATOM 2660 C CA . THR B 1 92 ? 0.946 22.312 10.883 1 98.5 92 THR B CA 1
ATOM 2661 C C . THR B 1 92 ? 0.382 20.906 11.148 1 98.5 92 THR B C 1
ATOM 2663 O O . THR B 1 92 ? -0.813 20.766 11.406 1 98.5 92 THR B O 1
ATOM 2666 N N . THR B 1 93 ? 1.261 19.891 11 1 98.25 93 THR B N 1
ATOM 2667 C CA . THR B 1 93 ? 0.85 18.562 11.43 1 98.25 93 THR B CA 1
ATOM 2668 C C . THR B 1 93 ? 0.988 18.422 12.945 1 98.25 93 THR B C 1
ATOM 2670 O O . THR B 1 93 ? 2.102 18.344 13.469 1 98.25 93 THR B O 1
ATOM 2673 N N . VAL B 1 94 ? -0.144 18.453 13.641 1 98.62 94 VAL B N 1
ATOM 2674 C CA . VAL B 1 94 ? -0.207 18.5 15.102 1 98.62 94 VAL B CA 1
ATOM 2675 C C . VAL B 1 94 ? -1.282 17.531 15.602 1 98.62 94 VAL B C 1
ATOM 2677 O O . VAL B 1 94 ? -1.895 16.812 14.805 1 98.62 94 VAL B O 1
ATOM 2680 N N . SER B 1 95 ? -1.403 17.453 16.922 1 98.69 95 SER B N 1
ATOM 2681 C CA . SER B 1 95 ? -2.443 16.625 17.531 1 98.69 95 SER B CA 1
ATOM 2682 C C . SER B 1 95 ? -3.834 17.172 17.219 1 98.69 95 SER B C 1
ATOM 2684 O O . SER B 1 95 ? -3.994 18.375 17 1 98.69 95 SER B O 1
ATOM 2686 N N . ALA B 1 96 ? -4.824 16.266 17.219 1 98.31 96 ALA B N 1
ATOM 2687 C CA . ALA B 1 96 ? -6.211 16.719 17.078 1 98.31 96 ALA B CA 1
ATOM 2688 C C . ALA B 1 96 ? -6.641 17.547 18.281 1 98.31 96 ALA B C 1
ATOM 2690 O O . ALA B 1 96 ? -7.512 18.406 18.172 1 98.31 96 ALA B O 1
ATOM 2691 N N . GLY B 1 97 ? -6.031 17.312 19.391 1 98.06 97 GLY B N 1
ATOM 2692 C CA . GLY B 1 97 ? -6.34 18.047 20.609 1 98.06 97 GLY B CA 1
ATOM 2693 C C . GLY B 1 97 ? -6.137 19.547 20.484 1 98.06 97 GLY B C 1
ATOM 2694 O O . GLY B 1 97 ? -7.02 20.328 20.828 1 98.06 97 GLY B O 1
ATOM 2695 N N . ILE B 1 98 ? -5.012 19.969 20.031 1 98.5 98 ILE B N 1
ATOM 2696 C CA . ILE B 1 98 ? -4.746 21.406 19.906 1 98.5 98 ILE B CA 1
ATOM 2697 C C . ILE B 1 98 ? -5.629 22 18.812 1 98.5 98 ILE B C 1
ATOM 2699 O O . ILE B 1 98 ? -6.062 23.156 18.922 1 98.5 98 ILE B O 1
ATOM 2703 N N . ALA B 1 99 ? -5.898 21.25 17.75 1 98.56 99 ALA B N 1
ATOM 2704 C CA . ALA B 1 99 ? -6.82 21.734 16.734 1 98.56 99 ALA B CA 1
ATOM 2705 C C . ALA B 1 99 ? -8.188 22.047 17.328 1 98.56 99 ALA B C 1
ATOM 2707 O O . ALA B 1 99 ? -8.773 23.094 17.047 1 98.56 99 ALA B O 1
ATOM 2708 N N . ARG B 1 100 ? -8.672 21.156 18.125 1 98.25 100 ARG B N 1
ATOM 2709 C CA . ARG B 1 100 ? -9.969 21.359 18.781 1 98.25 100 ARG B CA 1
ATOM 2710 C C . ARG B 1 100 ? -9.914 22.5 19.781 1 98.25 100 ARG B C 1
ATOM 2712 O O . ARG B 1 100 ? -10.867 23.281 19.891 1 98.25 100 ARG B O 1
ATOM 2719 N N . ARG B 1 101 ? -8.867 22.594 20.469 1 98.5 101 ARG B N 1
ATOM 2720 C CA . ARG B 1 101 ? -8.695 23.688 21.422 1 98.5 101 ARG B CA 1
ATOM 2721 C C . ARG B 1 101 ? -8.758 25.031 20.703 1 98.5 101 ARG B C 1
ATOM 2723 O O . ARG B 1 101 ? -9.391 25.969 21.203 1 98.5 101 ARG B O 1
ATOM 2730 N N . LEU B 1 102 ? -8.117 25.125 19.609 1 98.75 102 LEU B N 1
ATOM 2731 C CA . LEU B 1 102 ? -8.141 26.375 18.844 1 98.75 102 LEU B CA 1
ATOM 2732 C C . LEU B 1 102 ? -9.547 26.688 18.359 1 98.75 102 LEU B C 1
ATOM 2734 O O . LEU B 1 102 ? -9.961 27.859 18.344 1 98.75 102 LEU B O 1
ATOM 2738 N N . ALA B 1 103 ? -10.258 25.672 17.969 1 98.19 103 ALA B N 1
ATOM 2739 C CA . ALA B 1 103 ? -11.633 25.859 17.5 1 98.19 103 ALA B CA 1
ATOM 2740 C C . ALA B 1 103 ? -12.547 26.312 18.625 1 98.19 103 ALA B C 1
ATOM 2742 O O . ALA B 1 103 ? -13.555 26.984 18.391 1 98.19 103 ALA B O 1
ATOM 2743 N N . GLU B 1 104 ? -12.242 25.891 19.859 1 97.75 104 GLU B N 1
ATOM 2744 C CA . GLU B 1 104 ? -12.984 26.375 21.016 1 97.75 104 GLU B CA 1
ATOM 2745 C C . GLU B 1 104 ? -12.727 27.859 21.266 1 97.75 104 GLU B C 1
ATOM 2747 O O . GLU B 1 104 ? -13.609 28.578 21.734 1 97.75 104 GLU B O 1
ATOM 2752 N N . ALA B 1 105 ? -11.578 28.266 20.922 1 97.06 105 ALA B N 1
ATOM 2753 C CA . ALA B 1 105 ? -11.164 29.641 21.172 1 97.06 105 ALA B CA 1
ATOM 2754 C C . ALA B 1 105 ? -11.68 30.562 20.078 1 97.06 105 ALA B C 1
ATOM 2756 O O . ALA B 1 105 ? -11.859 31.766 20.312 1 97.06 105 ALA B O 1
ATOM 2757 N N . ARG B 1 106 ? -11.82 30 18.859 1 96.25 106 ARG B N 1
ATOM 2758 C CA . ARG B 1 106 ? -12.242 30.797 17.719 1 96.25 106 ARG B CA 1
ATOM 2759 C C . ARG B 1 106 ? -13.102 29.984 16.75 1 96.25 106 ARG B C 1
ATOM 2761 O O . ARG B 1 106 ? -12.758 28.844 16.422 1 96.25 106 ARG B O 1
ATOM 2768 N N . ALA B 1 107 ? -14.164 30.625 16.219 1 95.62 107 ALA B N 1
ATOM 2769 C CA . ALA B 1 107 ? -15.125 29.906 15.391 1 95.62 107 ALA B CA 1
ATOM 2770 C C . ALA B 1 107 ? -14.578 29.672 13.984 1 95.62 107 ALA B C 1
ATOM 2772 O O . ALA B 1 107 ? -14.82 28.641 13.375 1 95.62 107 ALA B O 1
ATOM 2773 N N . LEU B 1 108 ? -13.82 30.641 13.508 1 98.5 108 LEU B N 1
ATOM 2774 C CA . LEU B 1 108 ? -13.336 30.562 12.133 1 98.5 108 LEU B CA 1
ATOM 2775 C C . LEU B 1 108 ? -11.914 30.016 12.094 1 98.5 108 LEU B C 1
ATOM 2777 O O . LEU B 1 108 ? -10.969 30.75 11.766 1 98.5 108 LEU B O 1
ATOM 2781 N N . VAL B 1 109 ? -11.836 28.688 12.406 1 98.75 109 VAL B N 1
ATOM 2782 C CA . VAL B 1 109 ? -10.562 27.969 12.406 1 98.75 109 VAL B CA 1
ATOM 2783 C C . VAL B 1 109 ? -10.672 26.719 11.547 1 98.75 109 VAL B C 1
ATOM 2785 O O . VAL B 1 109 ? -11.703 26.031 11.555 1 98.75 109 VAL B O 1
ATOM 2788 N N . VAL B 1 110 ? -9.609 26.422 10.75 1 98.94 110 VAL B N 1
ATOM 2789 C CA . VAL B 1 110 ? -9.516 25.219 9.945 1 98.94 110 VAL B CA 1
ATOM 2790 C C . VAL B 1 110 ? -8.195 24.516 10.219 1 98.94 110 VAL B C 1
ATOM 2792 O O . VAL B 1 110 ? -7.121 25.078 10.031 1 98.94 110 VAL B O 1
ATOM 2795 N N . ASP B 1 111 ? -8.242 23.297 10.836 1 98.94 111 ASP B N 1
ATOM 2796 C CA . ASP B 1 111 ? -7.043 22.469 10.742 1 98.94 111 ASP B CA 1
ATOM 2797 C C . ASP B 1 111 ? -6.922 21.828 9.359 1 98.94 111 ASP B C 1
ATOM 2799 O O . ASP B 1 111 ? -7.84 21.141 8.914 1 98.94 111 ASP B O 1
ATOM 2803 N N . ALA B 1 112 ? -5.754 22.016 8.727 1 98.88 112 ALA B N 1
ATOM 2804 C CA . ALA B 1 112 ? -5.586 21.719 7.312 1 98.88 112 ALA B CA 1
ATOM 2805 C C . ALA B 1 112 ? -4.195 21.156 7.031 1 98.88 112 ALA B C 1
ATOM 2807 O O . ALA B 1 112 ? -3.455 21.688 6.207 1 98.88 112 ALA B O 1
ATOM 2808 N N . PRO B 1 113 ? -3.893 20.016 7.68 1 98.75 113 PRO B N 1
ATOM 2809 C CA . PRO B 1 113 ? -2.602 19.422 7.324 1 98.75 113 PRO B CA 1
ATOM 2810 C C . PRO B 1 113 ? -2.492 19.094 5.836 1 98.75 113 PRO B C 1
ATOM 2812 O O . PRO B 1 113 ? -3.508 19.016 5.141 1 98.75 113 PRO B O 1
ATOM 2815 N N . VAL B 1 114 ? -1.236 18.969 5.406 1 97.56 114 VAL B N 1
ATOM 2816 C CA . VAL B 1 114 ? -1.006 18.891 3.967 1 97.56 114 VAL B CA 1
ATOM 2817 C C . VAL B 1 114 ? -0.251 17.609 3.635 1 97.56 114 VAL B C 1
ATOM 2819 O O . VAL B 1 114 ? 0.381 17.016 4.508 1 97.56 114 VAL B O 1
ATOM 2822 N N . SER B 1 115 ? -0.404 17.203 2.416 1 95.12 115 SER B N 1
ATOM 2823 C CA . SER B 1 115 ? 0.387 16.156 1.783 1 95.12 115 SER B CA 1
ATOM 2824 C C . SER B 1 115 ? 0.987 16.625 0.466 1 95.12 115 SER B C 1
ATOM 2826 O O . SER B 1 115 ? 0.554 17.641 -0.089 1 95.12 115 SER B O 1
ATOM 2828 N N . GLY B 1 116 ? 2.057 15.977 -0.019 1 91 116 GLY B N 1
ATOM 2829 C CA . GLY B 1 116 ? 2.762 16.344 -1.234 1 91 116 GLY B CA 1
ATOM 2830 C C . GLY B 1 116 ? 4.191 16.797 -0.983 1 91 116 GLY B C 1
ATOM 2831 O O . GLY B 1 116 ? 4.996 16.859 -1.913 1 91 116 GLY B O 1
ATOM 2832 N N . GLY B 1 117 ? 4.496 17.125 0.242 1 89.31 117 GLY B N 1
ATOM 2833 C CA . GLY B 1 117 ? 5.852 17.453 0.646 1 89.31 117 GLY B CA 1
ATOM 2834 C C . GLY B 1 117 ? 6.344 18.766 0.066 1 89.31 117 GLY B C 1
ATOM 2835 O O . GLY B 1 117 ? 5.543 19.609 -0.339 1 89.31 117 GLY B O 1
ATOM 2836 N N . GLN B 1 118 ? 7.629 18.891 0.159 1 91.12 118 GLN B N 1
ATOM 2837 C CA . GLN B 1 118 ? 8.281 20.109 -0.305 1 91.12 118 GLN B CA 1
ATOM 2838 C C . GLN B 1 118 ? 8.016 20.344 -1.789 1 91.12 118 GLN B C 1
ATOM 2840 O O . GLN B 1 118 ? 7.707 21.469 -2.199 1 91.12 118 GLN B O 1
ATOM 2845 N N . ALA B 1 119 ? 8.102 19.297 -2.549 1 91.12 119 ALA B N 1
ATOM 2846 C CA . ALA B 1 119 ? 7.859 19.406 -3.984 1 91.12 119 ALA B CA 1
ATOM 2847 C C . ALA B 1 119 ? 6.457 19.938 -4.266 1 91.12 119 ALA B C 1
ATOM 2849 O O . ALA B 1 119 ? 6.273 20.797 -5.137 1 91.12 119 ALA B O 1
ATOM 2850 N N . GLY B 1 120 ? 5.469 19.406 -3.555 1 93.56 120 GLY B N 1
ATOM 2851 C CA . GLY B 1 120 ? 4.105 19.891 -3.711 1 93.56 120 GLY B CA 1
ATOM 2852 C C . GLY B 1 120 ? 3.947 21.359 -3.342 1 93.56 120 GLY B C 1
ATOM 2853 O O . GLY B 1 120 ? 3.232 22.109 -4.016 1 93.56 120 GLY B O 1
ATOM 2854 N N . ALA B 1 121 ? 4.594 21.781 -2.293 1 96.44 121 ALA B N 1
ATOM 2855 C CA . ALA B 1 121 ? 4.535 23.172 -1.85 1 96.44 121 ALA B CA 1
ATOM 2856 C C . ALA B 1 121 ? 5.137 24.109 -2.896 1 96.44 121 ALA B C 1
ATOM 2858 O O . ALA B 1 121 ? 4.551 25.141 -3.217 1 96.44 121 ALA B O 1
ATOM 2859 N N . GLU B 1 122 ? 6.293 23.703 -3.422 1 97.19 122 GLU B N 1
ATOM 2860 C CA . GLU B 1 122 ? 6.984 24.516 -4.414 1 97.19 122 GLU B CA 1
ATOM 2861 C C . GLU B 1 122 ? 6.168 24.625 -5.703 1 97.19 122 GLU B C 1
ATOM 2863 O O . GLU B 1 122 ? 6.129 25.688 -6.328 1 97.19 122 GLU B O 1
ATOM 2868 N N . LYS B 1 123 ? 5.445 23.594 -6.043 1 97 123 LYS B N 1
ATOM 2869 C CA . LYS B 1 123 ? 4.695 23.547 -7.293 1 97 123 LYS B CA 1
ATOM 2870 C C . LYS B 1 123 ? 3.297 24.141 -7.117 1 97 123 LYS B C 1
ATOM 2872 O O . LYS B 1 123 ? 2.588 24.359 -8.102 1 97 123 LYS B O 1
ATOM 2877 N N . GLY B 1 124 ? 2.953 24.328 -5.879 1 98.06 124 GLY B N 1
ATOM 2878 C CA . GLY B 1 124 ? 1.599 24.781 -5.621 1 98.06 124 GLY B CA 1
ATOM 2879 C C . GLY B 1 124 ? 0.55 23.719 -5.859 1 98.06 124 GLY B C 1
ATOM 2880 O O . GLY B 1 124 ? -0.532 24 -6.375 1 98.06 124 GLY B O 1
ATOM 2881 N N . ALA B 1 125 ? 0.839 22.531 -5.566 1 97.5 125 ALA B N 1
ATOM 2882 C CA .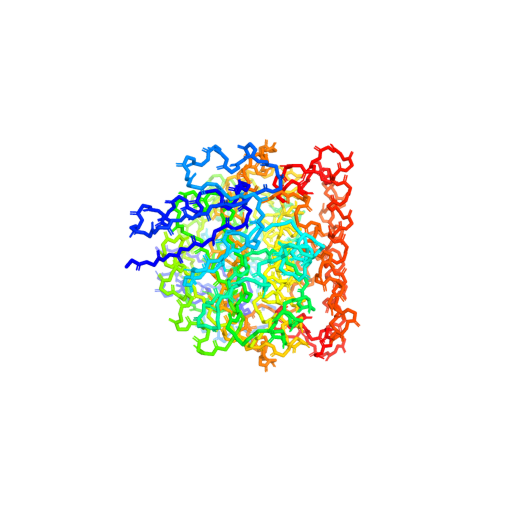 ALA B 1 125 ? -0.02 21.391 -5.902 1 97.5 125 ALA B CA 1
ATOM 2883 C C . ALA B 1 125 ? -0.227 20.484 -4.691 1 97.5 125 ALA B C 1
ATOM 2885 O O . ALA B 1 125 ? -0.218 19.266 -4.82 1 97.5 125 ALA B O 1
ATOM 2886 N N . LEU B 1 126 ? -0.387 21.047 -3.527 1 97.69 126 LEU B N 1
ATOM 2887 C CA . LEU B 1 126 ? -0.561 20.281 -2.297 1 97.69 126 LEU B CA 1
ATOM 2888 C C . LEU B 1 126 ? -1.959 19.672 -2.227 1 97.69 126 LEU B C 1
ATOM 2890 O O . LEU B 1 126 ? -2.883 20.156 -2.885 1 97.69 126 LEU B O 1
ATOM 2894 N N . SER B 1 127 ? -2.043 18.578 -1.539 1 97.88 127 SER B N 1
ATOM 2895 C CA . SER B 1 127 ? -3.324 18.047 -1.092 1 97.88 127 SER B CA 1
ATOM 2896 C C . SER B 1 127 ? -3.6 18.406 0.363 1 97.88 127 SER B C 1
ATOM 2898 O O . SE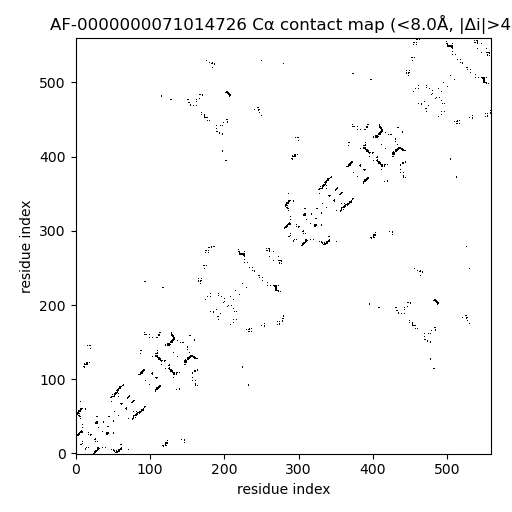R B 1 127 ? -2.764 18.172 1.237 1 97.88 127 SER B O 1
ATOM 2900 N N . ILE B 1 128 ? -4.77 19.016 0.601 1 98.75 128 ILE B N 1
ATOM 2901 C CA . ILE B 1 128 ? -5.074 19.516 1.937 1 98.75 128 ILE B CA 1
ATOM 2902 C C . ILE B 1 128 ? -6.32 18.812 2.479 1 98.75 128 ILE B C 1
ATOM 2904 O O . ILE B 1 128 ? -7.34 18.734 1.79 1 98.75 128 ILE B O 1
ATOM 2908 N N . MET B 1 129 ? -6.25 18.234 3.633 1 98.75 129 MET B N 1
ATOM 2909 C CA . MET B 1 129 ? -7.387 17.656 4.34 1 98.75 129 MET B CA 1
ATOM 2910 C C . MET B 1 129 ? -7.836 18.562 5.484 1 98.75 129 MET B C 1
ATOM 2912 O O . MET B 1 129 ? -7.051 18.859 6.387 1 98.75 129 MET B O 1
ATOM 2916 N N . CYS B 1 130 ? -9.062 18.922 5.508 1 98.88 130 CYS B N 1
ATOM 2917 C CA . CYS B 1 130 ? -9.477 20.047 6.34 1 98.88 130 CYS B CA 1
ATOM 2918 C C . CYS B 1 130 ? -10.539 19.625 7.352 1 98.88 130 CYS B C 1
ATOM 2920 O O . CYS B 1 130 ? -11.461 18.875 7.012 1 98.88 130 CYS B O 1
ATOM 2922 N N . GLY B 1 131 ? -10.344 20.062 8.547 1 98.88 131 GLY B N 1
ATOM 2923 C CA . GLY B 1 131 ? -11.375 20.047 9.57 1 98.88 131 GLY B CA 1
ATOM 2924 C C . GLY B 1 131 ? -11.789 21.422 10.031 1 98.88 131 GLY B C 1
ATOM 2925 O O . GLY B 1 131 ? -10.938 22.281 10.281 1 98.88 131 GLY B O 1
ATOM 2926 N N . GLY B 1 132 ? -13.047 21.703 10.156 1 98.75 132 GLY B N 1
ATOM 2927 C CA . GLY B 1 132 ? -13.594 22.984 10.562 1 98.75 132 GLY B CA 1
ATOM 2928 C C . GLY B 1 132 ? -15.047 23.156 10.18 1 98.75 132 GLY B C 1
ATOM 2929 O O . GLY B 1 132 ? -15.656 22.266 9.602 1 98.75 132 GLY B O 1
ATOM 2930 N N . SER B 1 133 ? -15.633 24.328 10.539 1 98.56 133 SER B N 1
ATOM 2931 C CA . SER B 1 133 ? -17.016 24.625 10.195 1 98.56 133 SER B CA 1
ATOM 2932 C C . SER B 1 133 ? -17.172 24.969 8.719 1 98.56 133 SER B C 1
ATOM 2934 O O . SER B 1 133 ? -16.188 25.328 8.055 1 98.56 133 SER B O 1
ATOM 2936 N N . ALA B 1 134 ? -18.422 24.812 8.25 1 98.44 134 ALA B N 1
ATOM 2937 C CA . ALA B 1 134 ? -18.703 25.188 6.867 1 98.44 134 ALA B CA 1
ATOM 2938 C C . ALA B 1 134 ? -18.391 26.656 6.617 1 98.44 134 ALA B C 1
ATOM 2940 O O . ALA B 1 134 ? -17.891 27.016 5.551 1 98.44 134 ALA B O 1
ATOM 2941 N N . ALA B 1 135 ? -18.641 27.422 7.574 1 98.5 135 ALA B N 1
ATOM 2942 C CA . ALA B 1 135 ? -18.391 28.859 7.453 1 98.5 135 ALA B CA 1
ATOM 2943 C C . ALA B 1 135 ? -16.891 29.141 7.328 1 98.5 135 ALA B C 1
ATOM 2945 O O . ALA B 1 135 ? -16.469 29.922 6.48 1 98.5 135 ALA B O 1
ATOM 2946 N N . ALA B 1 136 ? -16.125 28.516 8.18 1 98.75 136 ALA B N 1
ATOM 2947 C CA . ALA B 1 136 ? -14.672 28.688 8.109 1 98.75 136 ALA B CA 1
ATOM 2948 C C . ALA B 1 136 ? -14.125 28.203 6.77 1 98.75 136 ALA B C 1
ATOM 2950 O O . ALA B 1 136 ? -13.281 28.859 6.164 1 98.75 136 ALA B O 1
ATOM 2951 N N . MET B 1 137 ? -14.648 27.078 6.309 1 98.81 137 MET B N 1
ATOM 2952 C CA . MET B 1 137 ? -14.188 26.484 5.055 1 98.81 137 MET B CA 1
ATOM 2953 C C . MET B 1 137 ? -14.508 27.406 3.875 1 98.81 137 MET B C 1
ATOM 2955 O O . MET B 1 137 ? -13.719 27.516 2.938 1 98.81 137 MET B O 1
ATOM 2959 N N . ALA B 1 138 ? -15.633 28.031 3.898 1 98.5 138 ALA B N 1
ATOM 2960 C CA . ALA B 1 138 ? -16.062 28.906 2.812 1 98.5 138 ALA B CA 1
ATOM 2961 C C . ALA B 1 138 ? -15.07 30.047 2.609 1 98.5 138 ALA B C 1
ATOM 2963 O O . ALA B 1 138 ? -14.852 30.5 1.481 1 98.5 138 ALA B O 1
ATOM 2964 N N . ILE B 1 139 ? -14.445 30.469 3.684 1 98.38 139 ILE B N 1
ATOM 2965 C CA . ILE B 1 139 ? -13.469 31.547 3.615 1 98.38 139 ILE B CA 1
ATOM 2966 C C . ILE B 1 139 ? -12.094 30.984 3.279 1 98.38 139 ILE B C 1
ATOM 2968 O O . ILE B 1 139 ? -11.359 31.562 2.467 1 98.38 139 ILE B O 1
ATOM 2972 N N . ALA B 1 140 ? -11.766 29.906 3.803 1 98.81 140 ALA B N 1
ATOM 2973 C CA . ALA B 1 140 ? -10.414 29.344 3.742 1 98.81 140 ALA B CA 1
ATOM 2974 C C . ALA B 1 140 ? -10.125 28.75 2.363 1 98.81 140 ALA B C 1
ATOM 2976 O O . ALA B 1 140 ? -9.016 28.891 1.847 1 98.81 140 ALA B O 1
ATOM 2977 N N . GLU B 1 141 ? -11.086 28.094 1.76 1 98.69 141 GLU B N 1
ATOM 2978 C CA . GLU B 1 141 ? -10.867 27.281 0.561 1 98.69 141 GLU B CA 1
ATOM 2979 C C . GLU B 1 141 ? -10.352 28.141 -0.592 1 98.69 141 GLU B C 1
ATOM 2981 O O . GLU B 1 141 ? -9.352 27.797 -1.229 1 98.69 141 GLU B O 1
ATOM 2986 N N . PRO B 1 142 ? -10.969 29.266 -0.875 1 98.5 142 PRO B N 1
ATOM 2987 C CA . PRO B 1 142 ? -10.461 30.078 -1.985 1 98.5 142 PRO B CA 1
ATOM 2988 C C . PRO B 1 142 ? -9.023 30.547 -1.756 1 98.5 142 PRO B C 1
ATOM 2990 O O . PRO B 1 142 ? -8.273 30.734 -2.715 1 98.5 142 PRO B O 1
ATOM 2993 N N . ILE B 1 143 ? -8.648 30.75 -0.514 1 98.75 143 ILE B N 1
ATOM 2994 C CA . ILE B 1 143 ? -7.297 31.172 -0.18 1 98.75 143 ILE B CA 1
ATOM 2995 C C . ILE B 1 143 ? -6.316 30.031 -0.428 1 98.75 143 ILE B C 1
ATOM 2997 O O . ILE B 1 143 ? -5.277 30.234 -1.062 1 98.75 143 ILE B O 1
ATOM 3001 N N . MET B 1 144 ? -6.695 28.844 -0.019 1 98.81 144 MET B N 1
ATOM 3002 C CA . MET B 1 144 ? -5.812 27.672 -0.099 1 98.81 144 MET B CA 1
ATOM 3003 C C . MET B 1 144 ? -5.617 27.234 -1.547 1 98.81 144 MET B C 1
ATOM 3005 O O . MET B 1 144 ? -4.648 26.547 -1.864 1 98.81 144 MET B O 1
ATOM 3009 N N . GLN B 1 145 ? -6.461 27.641 -2.48 1 98.62 145 GLN B N 1
ATOM 3010 C CA . GLN B 1 145 ? -6.371 27.266 -3.887 1 98.62 145 GLN B CA 1
ATOM 3011 C C . GLN B 1 145 ? -5.09 27.812 -4.516 1 98.62 145 GLN B C 1
ATOM 3013 O O . GLN B 1 145 ? -4.641 27.312 -5.551 1 98.62 145 GLN B O 1
ATOM 3018 N N . ALA B 1 146 ? -4.504 28.812 -3.879 1 98.69 146 ALA B N 1
ATOM 3019 C CA . ALA B 1 146 ? -3.297 29.438 -4.41 1 98.69 146 ALA B CA 1
ATOM 3020 C C . ALA B 1 146 ? -2.121 28.453 -4.391 1 98.69 146 ALA B C 1
ATOM 3022 O O . ALA B 1 146 ? -1.137 28.656 -5.109 1 98.69 146 ALA B O 1
ATOM 3023 N N . TYR B 1 147 ? -2.215 27.391 -3.555 1 98.69 147 TYR B N 1
ATOM 3024 C CA . TYR B 1 147 ? -1.055 26.516 -3.428 1 98.69 147 TYR B CA 1
ATOM 3025 C C . TYR B 1 147 ? -1.481 25.062 -3.297 1 98.69 147 TYR B C 1
ATOM 3027 O O . TYR B 1 147 ? -0.696 24.219 -2.865 1 98.69 147 TYR B O 1
ATOM 3035 N N . ALA B 1 148 ? -2.74 24.75 -3.6 1 98.38 148 ALA B N 1
ATOM 3036 C CA . ALA B 1 148 ? -3.236 23.375 -3.449 1 98.38 148 ALA B CA 1
ATOM 3037 C C . ALA B 1 148 ? -3.877 22.891 -4.742 1 98.38 148 ALA B C 1
ATOM 3039 O O . ALA B 1 148 ? -4.559 23.641 -5.434 1 98.38 148 ALA B O 1
ATOM 3040 N N . ALA B 1 149 ? -3.613 21.656 -5.098 1 97.06 149 ALA B N 1
ATOM 3041 C CA . ALA B 1 149 ? -4.281 21.016 -6.223 1 97.06 149 ALA B CA 1
ATOM 3042 C C . ALA B 1 149 ? -5.562 20.312 -5.77 1 97.06 149 ALA B C 1
ATOM 3044 O O . ALA B 1 149 ? -6.477 20.094 -6.57 1 97.06 149 ALA B O 1
ATOM 3045 N N . ARG B 1 150 ? -5.613 20 -4.5 1 97.25 150 ARG B N 1
ATOM 3046 C CA . ARG B 1 150 ? -6.754 19.281 -3.932 1 97.25 150 ARG B CA 1
ATOM 3047 C C . ARG B 1 150 ? -7.043 19.766 -2.51 1 97.25 150 ARG B C 1
ATOM 3049 O O . ARG B 1 150 ? -6.129 19.859 -1.689 1 97.25 150 ARG B O 1
ATOM 3056 N N . ILE B 1 151 ? -8.289 20.078 -2.201 1 98.75 151 ILE B N 1
ATOM 3057 C CA . ILE B 1 151 ? -8.758 20.5 -0.883 1 98.75 151 ILE B CA 1
ATOM 3058 C C . ILE B 1 151 ? -10.016 19.719 -0.514 1 98.75 151 ILE B C 1
ATOM 3060 O O . ILE B 1 151 ? -11.016 19.766 -1.233 1 98.75 151 ILE B O 1
ATOM 3064 N N . VAL B 1 152 ? -9.992 19 0.582 1 98.81 152 VAL B N 1
ATOM 3065 C CA . VAL B 1 152 ? -11.141 18.188 0.979 1 98.81 152 VAL B CA 1
ATOM 3066 C C . VAL B 1 152 ? -11.57 18.562 2.396 1 98.81 152 VAL B C 1
ATOM 3068 O O . VAL B 1 152 ? -10.758 18.531 3.326 1 98.81 152 VAL B O 1
ATOM 3071 N N . HIS B 1 153 ? -12.789 18.984 2.541 1 98.94 153 HIS B N 1
ATOM 3072 C CA . HIS B 1 153 ? -13.398 19.172 3.852 1 98.94 153 HIS B CA 1
ATOM 3073 C C . HIS B 1 153 ? -13.891 17.859 4.422 1 98.94 153 HIS B C 1
ATOM 3075 O O . HIS B 1 153 ? -14.883 17.297 3.943 1 98.94 153 HIS B O 1
ATOM 3081 N N . VAL B 1 154 ? -13.25 17.422 5.504 1 98.81 154 VAL B N 1
ATOM 3082 C CA . VAL B 1 154 ? -13.508 16.062 5.969 1 98.81 154 VAL B CA 1
ATOM 3083 C C . VAL B 1 154 ? -14.516 16.094 7.113 1 98.81 154 VAL B C 1
ATOM 3085 O O . VAL B 1 154 ? -15.266 15.133 7.305 1 98.81 154 VAL B O 1
ATOM 3088 N N . GLY B 1 155 ? -14.453 17.172 7.883 1 98.69 155 GLY B N 1
ATOM 3089 C CA . GLY B 1 155 ? -15.344 17.234 9.023 1 98.69 155 GLY B CA 1
ATOM 3090 C C . GLY B 1 155 ? -15.078 18.422 9.93 1 98.69 155 GLY B C 1
ATOM 3091 O O . GLY B 1 155 ? -14.586 19.453 9.477 1 98.69 155 GLY B O 1
ATOM 3092 N N . ALA B 1 156 ? -15.492 18.297 11.219 1 98.44 156 ALA B N 1
ATOM 3093 C CA . ALA B 1 156 ? -15.359 19.375 12.195 1 98.44 156 ALA B CA 1
ATOM 3094 C C . ALA B 1 156 ? -13.914 19.516 12.648 1 98.44 156 ALA B C 1
ATOM 3096 O O . ALA B 1 156 ? -13.031 18.797 12.188 1 98.44 156 ALA B O 1
ATOM 3097 N N . ALA B 1 157 ? -13.68 20.469 13.531 1 98.62 157 ALA B N 1
ATOM 3098 C CA . ALA B 1 157 ? -12.336 20.719 14.047 1 98.62 157 ALA B CA 1
ATOM 3099 C C . ALA B 1 157 ? -11.688 19.438 14.555 1 98.62 157 ALA B C 1
ATOM 3101 O O . ALA B 1 157 ? -12.305 18.672 15.305 1 98.62 157 ALA B O 1
ATOM 3102 N N . GLY B 1 158 ? -10.492 19.219 14.133 1 98.69 158 GLY B N 1
ATOM 3103 C CA . GLY B 1 158 ? -9.773 18 14.492 1 98.69 158 GLY B CA 1
ATOM 3104 C C . GLY B 1 158 ? -9.805 16.938 13.406 1 98.69 158 GLY B C 1
ATOM 3105 O O . GLY B 1 158 ? -8.914 16.094 13.336 1 98.69 158 GLY B O 1
ATOM 3106 N N . ALA B 1 159 ? -10.742 16.984 12.508 1 98.88 159 ALA B N 1
ATOM 3107 C CA . ALA B 1 159 ? -10.906 15.969 11.477 1 98.88 159 ALA B CA 1
ATOM 3108 C C . ALA B 1 159 ? -9.766 16.031 10.461 1 98.88 159 ALA B C 1
ATOM 3110 O O . ALA B 1 159 ? -9.344 15 9.93 1 98.88 159 ALA B O 1
ATOM 3111 N N . GLY B 1 160 ? -9.312 17.203 10.156 1 98.88 160 GLY B N 1
ATOM 3112 C CA . GLY B 1 160 ? -8.164 17.297 9.273 1 98.88 160 GLY B CA 1
ATOM 3113 C C . GLY B 1 160 ? -6.938 16.578 9.812 1 98.88 160 GLY B C 1
ATOM 3114 O O . GLY B 1 160 ? -6.309 15.797 9.094 1 98.88 160 GLY B O 1
ATOM 3115 N N . GLN B 1 161 ? -6.652 16.844 11.039 1 98.88 161 GLN B N 1
ATOM 3116 C CA . GLN B 1 161 ? -5.492 16.25 11.68 1 98.88 161 GLN B CA 1
ATOM 3117 C C . GLN B 1 161 ? -5.652 14.727 11.797 1 98.88 161 GLN B C 1
ATOM 3119 O O . GLN B 1 161 ? -4.711 13.977 11.539 1 98.88 161 GLN B O 1
ATOM 3124 N N . THR B 1 162 ? -6.828 14.242 12.195 1 98.88 162 THR B N 1
ATOM 3125 C CA . THR B 1 162 ? -7.027 12.805 12.336 1 98.88 162 THR B CA 1
ATOM 3126 C C . THR B 1 162 ? -6.98 12.117 10.977 1 98.88 162 THR B C 1
ATOM 3128 O O . THR B 1 162 ? -6.52 10.977 10.867 1 98.88 162 THR B O 1
ATOM 3131 N N . THR B 1 163 ? -7.434 12.82 9.93 1 98.94 163 THR B N 1
ATOM 3132 C CA . THR B 1 163 ? -7.309 12.281 8.586 1 98.94 163 THR B CA 1
ATOM 3133 C C . THR B 1 163 ? -5.84 12.172 8.18 1 98.94 163 THR B C 1
ATOM 3135 O O . THR B 1 163 ? -5.434 11.188 7.555 1 98.94 163 THR B O 1
ATOM 3138 N N . LYS B 1 164 ? -5.02 13.148 8.477 1 98.88 164 LYS B N 1
ATOM 3139 C CA . LYS B 1 164 ? -3.582 13.07 8.227 1 98.88 164 LYS B CA 1
ATOM 3140 C C . LYS B 1 164 ? -2.973 11.852 8.914 1 98.88 164 LYS B C 1
ATOM 3142 O O . LYS B 1 164 ? -2.094 11.188 8.352 1 98.88 164 LYS B O 1
ATOM 3147 N N . MET B 1 165 ? -3.424 11.602 10.164 1 98.88 165 MET B N 1
ATOM 3148 C CA . MET B 1 165 ? -2.938 10.422 10.883 1 98.88 165 MET B CA 1
ATOM 3149 C C . MET B 1 165 ? -3.307 9.141 10.141 1 98.88 165 MET B C 1
ATOM 3151 O O . MET B 1 165 ? -2.496 8.219 10.039 1 98.88 165 MET B O 1
ATOM 3155 N N . VAL B 1 166 ? -4.547 9.078 9.586 1 98.94 166 VAL B N 1
ATOM 3156 C CA . VAL B 1 166 ? -4.973 7.941 8.773 1 98.94 166 VAL B CA 1
ATOM 3157 C C . VAL B 1 166 ? -4.02 7.758 7.594 1 98.94 166 VAL B C 1
ATOM 3159 O O . VAL B 1 166 ? -3.572 6.645 7.316 1 98.94 166 VAL B O 1
ATOM 3162 N N . ASN B 1 167 ? -3.709 8.844 6.949 1 98.81 167 ASN B N 1
ATOM 3163 C CA . ASN B 1 167 ? -2.783 8.859 5.824 1 98.81 167 ASN B CA 1
ATOM 3164 C C . ASN B 1 167 ? -1.425 8.281 6.203 1 98.81 167 ASN B C 1
ATOM 3166 O O . ASN B 1 167 ? -0.871 7.453 5.473 1 98.81 167 ASN B O 1
ATOM 3170 N N . GLN B 1 168 ? -0.912 8.664 7.309 1 98.75 168 GLN B N 1
ATOM 3171 C CA . GLN B 1 168 ? 0.431 8.273 7.723 1 98.75 168 GLN B CA 1
ATOM 3172 C C . GLN B 1 168 ? 0.47 6.809 8.156 1 98.75 168 GLN B C 1
ATOM 3174 O O . GLN B 1 168 ? 1.466 6.117 7.934 1 98.75 168 GLN B O 1
ATOM 3179 N N . ILE B 1 169 ? -0.613 6.332 8.805 1 98.94 169 ILE B N 1
ATOM 3180 C CA . ILE B 1 169 ? -0.726 4.922 9.172 1 98.94 169 ILE B CA 1
ATOM 3181 C C . ILE B 1 169 ? -0.686 4.062 7.906 1 98.94 169 ILE B C 1
ATOM 3183 O O . ILE B 1 169 ? 0.046 3.07 7.848 1 98.94 169 ILE B O 1
ATOM 3187 N N . ALA B 1 170 ? -1.439 4.449 6.898 1 98.88 170 ALA B N 1
ATOM 3188 C CA . ALA B 1 170 ? -1.46 3.713 5.633 1 98.88 170 ALA B CA 1
ATOM 3189 C C . ALA B 1 170 ? -0.084 3.719 4.973 1 98.88 170 ALA B C 1
ATOM 3191 O O . ALA B 1 170 ? 0.389 2.684 4.5 1 98.88 170 ALA B O 1
ATOM 3192 N N . ILE B 1 171 ? 0.599 4.852 4.965 1 98.69 171 ILE B N 1
ATOM 3193 C CA . ILE B 1 171 ? 1.919 4.977 4.359 1 98.69 171 ILE B CA 1
ATOM 3194 C C . ILE B 1 171 ? 2.906 4.055 5.07 1 98.69 171 ILE B C 1
ATOM 3196 O O . ILE B 1 171 ? 3.709 3.379 4.426 1 98.69 171 ILE B O 1
ATOM 3200 N N . ALA B 1 172 ? 2.824 3.996 6.379 1 98.81 172 ALA B N 1
ATOM 3201 C CA . ALA B 1 172 ? 3.727 3.145 7.152 1 98.81 172 ALA B CA 1
ATOM 3202 C C . ALA B 1 172 ? 3.59 1.683 6.738 1 98.81 172 ALA B C 1
ATOM 3204 O O . ALA B 1 172 ? 4.59 0.988 6.547 1 98.81 172 ALA B O 1
ATOM 3205 N N . GLY B 1 173 ? 2.342 1.241 6.629 1 98.81 173 GLY B N 1
ATOM 3206 C CA . GLY B 1 173 ? 2.109 -0.134 6.215 1 98.81 173 GLY B CA 1
ATOM 3207 C C . GLY B 1 173 ? 2.65 -0.441 4.832 1 98.81 173 GLY B C 1
ATOM 3208 O O . GLY B 1 173 ? 3.338 -1.445 4.641 1 98.81 173 GLY B O 1
ATOM 3209 N N . VAL B 1 174 ? 2.371 0.451 3.881 1 98.75 174 VAL B N 1
ATOM 3210 C CA . VAL B 1 174 ? 2.799 0.264 2.496 1 98.75 174 VAL B CA 1
ATOM 3211 C C . VAL B 1 174 ? 4.324 0.208 2.43 1 98.75 174 VAL B C 1
ATOM 3213 O O . VAL B 1 174 ? 4.891 -0.698 1.814 1 98.75 174 VAL B O 1
ATOM 3216 N N . LEU B 1 175 ? 5.02 1.117 3.078 1 98.81 175 LEU B N 1
ATOM 3217 C CA . LEU B 1 175 ? 6.469 1.221 2.971 1 98.81 175 LEU B CA 1
ATOM 3218 C C . LEU B 1 175 ? 7.152 0.039 3.652 1 98.81 175 LEU B C 1
ATOM 3220 O O . LEU B 1 175 ? 8.188 -0.436 3.189 1 98.81 175 LEU B O 1
ATOM 3224 N N . GLN B 1 176 ? 6.555 -0.372 4.762 1 98.88 176 GLN B N 1
ATOM 3225 C CA . GLN B 1 176 ? 7.121 -1.547 5.418 1 98.88 176 GLN B CA 1
ATOM 3226 C C . GLN B 1 176 ? 7.012 -2.779 4.527 1 98.88 176 GLN B C 1
ATOM 3228 O O . GLN B 1 176 ? 7.984 -3.52 4.363 1 98.88 176 GLN B O 1
ATOM 3233 N N . GLY B 1 177 ? 5.801 -3.037 3.984 1 98.88 177 GLY B N 1
ATOM 3234 C CA . GLY B 1 177 ? 5.629 -4.152 3.07 1 98.88 177 GLY B CA 1
ATOM 3235 C C . GLY B 1 177 ? 6.535 -4.078 1.858 1 98.88 177 GLY B C 1
ATOM 3236 O O . GLY B 1 177 ? 7.145 -5.078 1.467 1 98.88 177 GLY B O 1
ATOM 3237 N N . LEU B 1 178 ? 6.66 -2.918 1.299 1 98.81 178 LEU B N 1
ATOM 3238 C CA . LEU B 1 178 ? 7.492 -2.697 0.122 1 98.81 178 LEU B CA 1
ATOM 3239 C C . LEU B 1 178 ? 8.961 -2.941 0.443 1 98.81 178 LEU B C 1
ATOM 3241 O O . LEU B 1 178 ? 9.703 -3.475 -0.386 1 98.81 178 LEU B O 1
ATOM 3245 N N . SER B 1 179 ? 9.406 -2.486 1.58 1 98.94 179 SER B N 1
ATOM 3246 C CA . SER B 1 179 ? 10.789 -2.697 1.992 1 98.94 179 SER B CA 1
ATOM 3247 C C . SER B 1 179 ? 11.125 -4.184 2.061 1 98.94 179 SER B C 1
ATOM 3249 O O . SER B 1 179 ? 12.156 -4.617 1.536 1 98.94 179 SER B O 1
ATOM 3251 N N . GLU B 1 180 ? 10.258 -4.934 2.689 1 98.94 180 GLU B N 1
ATOM 3252 C CA . GLU B 1 180 ? 10.484 -6.371 2.775 1 98.94 180 GLU B CA 1
ATOM 3253 C C . GLU B 1 180 ? 10.422 -7.023 1.397 1 98.94 180 GLU B C 1
ATOM 3255 O O . GLU B 1 180 ? 11.234 -7.891 1.077 1 98.94 180 GLU B O 1
ATOM 3260 N N . ALA B 1 181 ? 9.469 -6.605 0.586 1 98.94 181 ALA B N 1
ATOM 3261 C CA . ALA B 1 181 ? 9.312 -7.156 -0.757 1 98.94 181 ALA B CA 1
ATOM 3262 C C . ALA B 1 181 ? 10.562 -6.906 -1.6 1 98.94 181 ALA B C 1
ATOM 3264 O O . ALA B 1 181 ? 11.055 -7.816 -2.275 1 98.94 181 ALA B O 1
ATOM 3265 N N . LEU B 1 182 ? 11.086 -5.691 -1.527 1 98.94 182 LEU B N 1
ATOM 3266 C CA . LEU B 1 182 ? 12.25 -5.312 -2.316 1 98.94 182 LEU B CA 1
ATOM 3267 C C . LEU B 1 182 ? 13.477 -6.105 -1.883 1 98.94 182 LEU B C 1
ATOM 3269 O O . LEU B 1 182 ? 14.211 -6.629 -2.725 1 98.94 182 LEU B O 1
ATOM 3273 N N . ARG B 1 183 ? 13.711 -6.176 -0.602 1 98.88 183 ARG B N 1
ATOM 3274 C CA . ARG B 1 183 ? 14.867 -6.91 -0.108 1 98.88 183 ARG B CA 1
ATOM 3275 C C . ARG B 1 183 ? 14.742 -8.398 -0.408 1 98.88 183 ARG B C 1
ATOM 3277 O O . ARG B 1 183 ? 15.734 -9.07 -0.714 1 98.88 183 ARG B O 1
ATOM 3284 N N . PHE B 1 184 ? 13.523 -8.938 -0.325 1 98.94 184 PHE B N 1
ATOM 3285 C CA . PHE B 1 184 ? 13.281 -10.32 -0.705 1 98.94 184 PHE B CA 1
ATOM 3286 C C . PHE B 1 184 ? 13.625 -10.555 -2.172 1 98.94 184 PHE B C 1
ATOM 3288 O O . PHE B 1 184 ? 14.242 -11.562 -2.52 1 98.94 184 PHE B O 1
ATOM 3295 N N . ALA B 1 185 ? 13.18 -9.641 -3.027 1 98.88 185 ALA B N 1
ATOM 3296 C CA . ALA B 1 185 ? 13.492 -9.75 -4.449 1 98.88 185 ALA B CA 1
ATOM 3297 C C . ALA B 1 185 ? 15 -9.758 -4.684 1 98.88 185 ALA B C 1
ATOM 3299 O O . ALA B 1 185 ? 15.508 -10.555 -5.469 1 98.88 185 ALA B O 1
ATOM 3300 N N . GLN B 1 186 ? 15.703 -8.859 -3.965 1 98.81 186 GLN B N 1
ATOM 3301 C CA . GLN B 1 186 ? 17.156 -8.781 -4.094 1 98.81 186 GLN B CA 1
ATOM 3302 C C . GLN B 1 186 ? 17.812 -10.062 -3.592 1 98.81 186 GLN B C 1
ATOM 3304 O O . GLN B 1 186 ? 18.703 -10.602 -4.25 1 98.81 186 GLN B O 1
ATOM 3309 N N . ALA B 1 187 ? 17.375 -10.523 -2.463 1 98.56 187 ALA B N 1
ATOM 3310 C CA . ALA B 1 187 ? 17.906 -11.758 -1.892 1 98.56 187 ALA B CA 1
ATOM 3311 C C . ALA B 1 187 ? 17.656 -12.945 -2.811 1 98.56 187 ALA B C 1
ATOM 3313 O O . ALA B 1 187 ? 18.406 -13.93 -2.785 1 98.56 187 ALA B O 1
ATOM 3314 N N . SER B 1 188 ? 16.641 -12.867 -3.637 1 98.31 188 SER B N 1
ATOM 3315 C CA . SER B 1 188 ? 16.266 -13.922 -4.57 1 98.31 188 SER B CA 1
ATOM 3316 C C . SER B 1 188 ? 16.969 -13.734 -5.918 1 98.31 188 SER B C 1
ATOM 3318 O O . SER B 1 188 ? 16.672 -14.469 -6.871 1 98.31 188 SER B O 1
ATOM 3320 N N . ASN B 1 189 ? 17.797 -12.711 -6.074 1 98 189 ASN B N 1
ATOM 3321 C CA . ASN B 1 189 ? 18.547 -12.391 -7.281 1 98 189 ASN B CA 1
ATOM 3322 C C . ASN B 1 189 ? 17.625 -12.148 -8.469 1 98 189 ASN B C 1
ATOM 3324 O O . ASN B 1 189 ? 17.891 -12.617 -9.578 1 98 189 ASN B O 1
ATOM 3328 N N . LEU B 1 190 ? 16.562 -11.5 -8.219 1 98.69 190 LEU B N 1
ATOM 3329 C CA . LEU B 1 190 ? 15.625 -11.148 -9.289 1 98.69 190 LEU B CA 1
ATOM 3330 C C . LEU B 1 190 ? 16.016 -9.836 -9.945 1 98.69 190 LEU B C 1
ATOM 3332 O O . LEU B 1 190 ? 16.672 -8.992 -9.32 1 98.69 190 LEU B O 1
ATOM 3336 N N . ASP B 1 191 ? 15.648 -9.688 -11.203 1 98.62 191 ASP B N 1
ATOM 3337 C CA . ASP B 1 191 ? 15.711 -8.398 -11.891 1 98.62 191 ASP B CA 1
ATOM 3338 C C . ASP B 1 191 ? 14.633 -7.449 -11.375 1 98.62 191 ASP B C 1
ATOM 3340 O O . ASP B 1 191 ? 13.453 -7.605 -11.703 1 98.62 191 ASP B O 1
ATOM 3344 N N . LEU B 1 192 ? 15.062 -6.406 -10.719 1 98.69 192 LEU B N 1
ATOM 3345 C CA . LEU B 1 192 ? 14.125 -5.539 -10.016 1 98.69 192 LEU B CA 1
ATOM 3346 C C . LEU B 1 192 ? 13.219 -4.809 -11.008 1 98.69 192 LEU B C 1
ATOM 3348 O O . LEU B 1 192 ? 12.047 -4.551 -10.711 1 98.69 192 LEU B O 1
ATOM 3352 N N . ALA B 1 193 ? 13.75 -4.449 -12.125 1 98.69 193 ALA B N 1
ATOM 3353 C CA . ALA B 1 193 ? 12.945 -3.768 -13.133 1 98.69 193 ALA B CA 1
ATOM 3354 C C . ALA B 1 193 ? 11.844 -4.684 -13.664 1 98.69 193 ALA B C 1
ATOM 3356 O O . ALA B 1 193 ? 10.719 -4.242 -13.898 1 98.69 193 ALA B O 1
ATOM 3357 N N . LYS B 1 194 ? 12.141 -5.945 -13.836 1 98.75 194 LYS B N 1
ATOM 3358 C CA . LYS B 1 194 ? 11.164 -6.91 -14.328 1 98.75 194 LYS B CA 1
ATOM 3359 C C . LYS B 1 194 ? 10.117 -7.223 -13.258 1 98.75 194 LYS B C 1
ATOM 3361 O O . LYS B 1 194 ? 8.945 -7.426 -13.578 1 98.75 194 LYS B O 1
ATOM 3366 N N . VAL B 1 195 ? 10.617 -7.309 -12.031 1 98.88 195 VAL B N 1
ATOM 3367 C CA . VAL B 1 195 ? 9.672 -7.504 -10.938 1 98.88 195 VAL B CA 1
ATOM 3368 C C . VAL B 1 195 ? 8.68 -6.344 -10.898 1 98.88 195 VAL B C 1
ATOM 3370 O O . VAL B 1 195 ? 7.465 -6.559 -10.836 1 98.88 195 VAL B O 1
ATOM 3373 N N . PHE B 1 196 ? 9.203 -5.121 -10.984 1 98.88 196 PHE B N 1
ATOM 3374 C CA . PHE B 1 196 ? 8.352 -3.936 -10.992 1 98.88 196 PHE B CA 1
ATOM 3375 C C . PHE B 1 196 ? 7.344 -4 -12.133 1 98.88 196 PHE B C 1
ATOM 3377 O O . PHE B 1 196 ? 6.152 -3.756 -11.93 1 98.88 196 PHE B O 1
ATOM 3384 N N . GLU B 1 197 ? 7.773 -4.305 -13.266 1 98.56 197 GLU B N 1
ATOM 3385 C CA . GLU B 1 197 ? 6.898 -4.441 -14.43 1 98.56 197 GLU B CA 1
ATOM 3386 C C . GLU B 1 197 ? 5.777 -5.441 -14.164 1 98.56 197 GLU B C 1
ATOM 3388 O O . GLU B 1 197 ? 4.621 -5.195 -14.523 1 98.56 197 GLU B O 1
ATOM 3393 N N . ALA B 1 198 ? 6.047 -6.48 -13.484 1 98.38 198 ALA B N 1
ATOM 3394 C CA . ALA B 1 198 ? 5.109 -7.582 -13.281 1 98.38 198 ALA B CA 1
ATOM 3395 C C . ALA B 1 198 ? 4.059 -7.223 -12.242 1 98.38 198 ALA B C 1
ATOM 3397 O O . ALA B 1 198 ? 2.896 -7.621 -12.359 1 98.38 198 ALA B O 1
ATOM 3398 N N . ILE B 1 199 ? 4.453 -6.414 -11.211 1 98.06 199 ILE B N 1
ATOM 3399 C CA . ILE B 1 199 ? 3.549 -6.398 -10.062 1 98.06 199 ILE B CA 1
ATOM 3400 C C . ILE B 1 199 ? 2.996 -4.988 -9.867 1 98.06 199 ILE B C 1
ATOM 3402 O O . ILE B 1 199 ? 2.055 -4.785 -9.094 1 98.06 199 ILE B O 1
ATOM 3406 N N . SER B 1 200 ? 3.459 -3.963 -10.586 1 97.38 200 SER B N 1
ATOM 3407 C CA . SER B 1 200 ? 3.129 -2.566 -10.32 1 97.38 200 SER B CA 1
ATOM 3408 C C . SER B 1 200 ? 1.77 -2.201 -10.906 1 97.38 200 SER B C 1
ATOM 3410 O O . SER B 1 200 ? 1.251 -1.111 -10.656 1 97.38 200 SER B O 1
ATOM 3412 N N . GLY B 1 201 ? 1.164 -3.072 -11.625 1 93.56 201 GLY B N 1
ATOM 3413 C CA . GLY B 1 201 ? -0.137 -2.795 -12.211 1 93.56 201 GLY B CA 1
ATOM 3414 C C . GLY B 1 201 ? -1.264 -3.572 -11.555 1 93.56 201 GLY B C 1
ATOM 3415 O O . GLY B 1 201 ? -2.416 -3.482 -11.984 1 93.56 201 GLY B O 1
ATOM 3416 N N . GLY B 1 202 ? -1.009 -4.316 -10.555 1 94.25 202 GLY B N 1
ATOM 3417 C CA . GLY B 1 202 ? -2.002 -5.191 -9.953 1 94.25 202 GLY B CA 1
ATOM 3418 C C . GLY B 1 202 ? -2.26 -4.891 -8.492 1 94.25 202 GLY B C 1
ATOM 3419 O O . GLY B 1 202 ? -2.123 -3.744 -8.055 1 94.25 202 GLY B O 1
ATOM 3420 N N . ALA B 1 203 ? -2.643 -5.871 -7.742 1 95.25 203 ALA B N 1
ATOM 3421 C CA . ALA B 1 203 ? -3.162 -5.73 -6.383 1 95.25 203 ALA B CA 1
ATOM 3422 C C . ALA B 1 203 ? -2.068 -5.273 -5.422 1 95.25 203 ALA B C 1
ATOM 3424 O O . ALA B 1 203 ? -2.359 -4.75 -4.344 1 95.25 203 ALA B O 1
ATOM 3425 N N . ALA B 1 204 ? -0.812 -5.434 -5.828 1 97.69 204 ALA B N 1
ATOM 3426 C CA . ALA B 1 204 ? 0.294 -5.035 -4.961 1 97.69 204 ALA B CA 1
ATOM 3427 C C . ALA B 1 204 ? 0.656 -3.568 -5.168 1 97.69 204 ALA B C 1
ATOM 3429 O O . ALA B 1 204 ? 1.475 -3.014 -4.434 1 97.69 204 ALA B O 1
ATOM 3430 N N . GLN B 1 205 ? 0.055 -2.947 -6.176 1 98.06 205 GLN B N 1
ATOM 3431 C CA . GLN B 1 205 ? 0.438 -1.601 -6.59 1 98.06 205 GLN B CA 1
ATOM 3432 C C . GLN B 1 205 ? 0.161 -0.586 -5.484 1 98.06 205 GLN B C 1
ATOM 3434 O O . GLN B 1 205 ? -0.851 -0.68 -4.785 1 98.06 205 GLN B O 1
ATOM 3439 N N . SER B 1 206 ? 1.013 0.404 -5.414 1 98.44 206 SER B N 1
ATOM 3440 C CA . SER B 1 206 ? 0.834 1.591 -4.582 1 98.44 206 SER B CA 1
ATOM 3441 C C . SER B 1 206 ? 1.579 2.789 -5.164 1 98.44 206 SER B C 1
ATOM 3443 O O . SER B 1 206 ? 2.457 2.627 -6.012 1 98.44 206 SER B O 1
ATOM 3445 N N . TRP B 1 207 ? 1.18 3.949 -4.754 1 97.62 207 TRP B N 1
ATOM 3446 C CA . TRP B 1 207 ? 1.914 5.148 -5.145 1 97.62 207 TRP B CA 1
ATOM 3447 C C . TRP B 1 207 ? 3.387 5.035 -4.758 1 97.62 207 TRP B C 1
ATOM 3449 O O . TRP B 1 207 ? 4.27 5.379 -5.547 1 97.62 207 TRP B O 1
ATOM 3459 N N . GLN B 1 208 ? 3.674 4.508 -3.564 1 97.94 208 GLN B N 1
ATOM 3460 C CA . GLN B 1 208 ? 5.043 4.352 -3.078 1 97.94 208 GLN B CA 1
ATOM 3461 C C . GLN B 1 208 ? 5.84 3.406 -3.971 1 97.94 208 GLN B C 1
ATOM 3463 O O . GLN B 1 208 ? 7.008 3.662 -4.27 1 97.94 208 GLN B O 1
ATOM 3468 N N . MET B 1 209 ? 5.234 2.293 -4.367 1 98.69 209 MET B N 1
ATOM 3469 C CA . MET B 1 209 ? 5.906 1.357 -5.262 1 98.69 209 MET B CA 1
ATOM 3470 C C . MET B 1 209 ? 6.301 2.043 -6.566 1 98.69 209 MET B C 1
ATOM 3472 O O . MET B 1 209 ? 7.461 1.981 -6.98 1 98.69 209 MET B O 1
ATOM 3476 N N . VAL B 1 210 ? 5.352 2.723 -7.148 1 98.25 210 VAL B N 1
ATOM 3477 C CA . VAL B 1 210 ? 5.535 3.324 -8.469 1 98.25 210 VAL B CA 1
ATOM 3478 C C . VAL B 1 210 ? 6.594 4.422 -8.391 1 98.25 210 VAL B C 1
ATOM 3480 O O . VAL B 1 210 ? 7.391 4.59 -9.32 1 98.25 210 VAL B O 1
ATOM 3483 N N . ASN B 1 211 ? 6.68 5.055 -7.281 1 96.19 211 ASN B N 1
ATOM 3484 C CA . ASN B 1 211 ? 7.508 6.254 -7.227 1 96.19 211 ASN B CA 1
ATOM 3485 C C . ASN B 1 211 ? 8.828 5.992 -6.508 1 96.19 211 ASN B C 1
ATOM 3487 O O . ASN B 1 211 ? 9.773 6.777 -6.621 1 96.19 211 ASN B O 1
ATOM 3491 N N . ARG B 1 212 ? 8.914 4.855 -5.789 1 97.5 212 ARG B N 1
ATOM 3492 C CA . ARG B 1 212 ? 10.094 4.723 -4.945 1 97.5 212 ARG B CA 1
ATOM 3493 C C . ARG B 1 212 ? 10.797 3.395 -5.199 1 97.5 212 ARG B C 1
ATOM 3495 O O . ARG B 1 212 ? 11.93 3.193 -4.754 1 97.5 212 ARG B O 1
ATOM 3502 N N . TRP B 1 213 ? 10.211 2.404 -5.895 1 98.62 213 TRP B N 1
ATOM 3503 C CA . TRP B 1 213 ? 10.789 1.082 -6.105 1 98.62 213 TRP B CA 1
ATOM 3504 C C . TRP B 1 213 ? 12.203 1.189 -6.676 1 98.62 213 TRP B C 1
ATOM 3506 O O . TRP B 1 213 ? 13.141 0.599 -6.137 1 98.62 213 TRP B O 1
ATOM 3516 N N . GLU B 1 214 ? 12.383 2.02 -7.695 1 98.19 214 GLU B N 1
ATOM 3517 C CA . GLU B 1 214 ? 13.672 2.133 -8.375 1 98.19 214 GLU B CA 1
ATOM 3518 C C . GLU B 1 214 ? 14.727 2.732 -7.453 1 98.19 214 GLU B C 1
ATOM 3520 O O . GLU B 1 214 ? 15.836 2.197 -7.336 1 98.19 214 GLU B O 1
ATOM 3525 N N . THR B 1 215 ? 14.398 3.85 -6.781 1 97.88 215 THR B N 1
ATOM 3526 C CA . THR B 1 215 ? 15.375 4.516 -5.922 1 97.88 215 THR B CA 1
ATOM 3527 C C . THR B 1 215 ? 15.695 3.658 -4.699 1 97.88 215 THR B C 1
ATOM 3529 O O . THR B 1 215 ? 16.828 3.646 -4.227 1 97.88 215 THR B O 1
ATOM 3532 N N . MET B 1 216 ? 14.734 2.932 -4.156 1 98.19 216 MET B N 1
ATOM 3533 C CA . MET B 1 216 ? 14.977 1.997 -3.061 1 98.19 216 MET B CA 1
ATOM 3534 C C . MET B 1 216 ? 15.977 0.923 -3.473 1 98.19 216 MET B C 1
ATOM 3536 O O . MET B 1 216 ? 16.891 0.591 -2.711 1 98.19 216 MET B O 1
ATOM 3540 N N . GLY B 1 217 ? 15.75 0.409 -4.676 1 98.31 217 GLY B N 1
ATOM 3541 C CA . GLY B 1 217 ? 16.656 -0.61 -5.176 1 98.31 217 GLY B CA 1
ATOM 3542 C C . GLY B 1 217 ? 18.078 -0.114 -5.332 1 98.31 217 GLY B C 1
ATOM 3543 O O . GLY B 1 217 ? 19.031 -0.901 -5.277 1 98.31 217 GLY B O 1
ATOM 3544 N N . GLN B 1 218 ? 18.234 1.199 -5.508 1 98 218 GLN B N 1
ATOM 3545 C CA . GLN B 1 218 ? 19.547 1.818 -5.711 1 98 218 GLN B CA 1
ATOM 3546 C C . GLN B 1 218 ? 20.078 2.406 -4.41 1 98 218 GLN B C 1
ATOM 3548 O O . GLN B 1 218 ? 21.156 3.018 -4.391 1 98 218 GLN B O 1
ATOM 3553 N N . ASP B 1 219 ? 19.375 2.34 -3.357 1 97.25 219 ASP B N 1
ATOM 3554 C CA . ASP B 1 219 ? 19.688 2.898 -2.049 1 97.25 219 ASP B CA 1
ATOM 3555 C C . ASP B 1 219 ? 19.875 4.414 -2.127 1 97.25 219 ASP B C 1
ATOM 3557 O O . ASP B 1 219 ? 20.844 4.957 -1.604 1 97.25 219 ASP B O 1
ATOM 3561 N N . LYS B 1 220 ? 19 5.043 -2.85 1 97.5 220 LYS B N 1
ATOM 3562 C CA . LYS B 1 220 ? 18.922 6.5 -2.928 1 97.5 220 LYS B CA 1
ATOM 3563 C C . LYS B 1 220 ? 17.688 7.023 -2.215 1 97.5 220 LYS B C 1
ATOM 3565 O O . LYS B 1 220 ? 16.562 6.66 -2.572 1 97.5 220 LYS B O 1
ATOM 3570 N N . PHE B 1 221 ? 17.859 7.957 -1.231 1 97.06 221 PHE B N 1
ATOM 3571 C CA . PHE B 1 221 ? 16.75 8.305 -0.359 1 97.06 221 PHE B CA 1
ATOM 3572 C C . PHE B 1 221 ? 16.672 9.812 -0.155 1 97.06 221 PHE B C 1
ATOM 3574 O O . PHE B 1 221 ? 16.031 10.281 0.79 1 97.06 221 PHE B O 1
ATOM 3581 N N . ASP B 1 222 ? 17.359 10.617 -0.97 1 92.06 222 ASP B N 1
ATOM 3582 C CA . ASP B 1 222 ? 17.328 12.07 -0.843 1 92.06 222 ASP B CA 1
ATOM 3583 C C . ASP B 1 222 ? 16.188 12.68 -1.639 1 92.06 222 ASP B C 1
ATOM 3585 O O . ASP B 1 222 ? 16.406 13.375 -2.631 1 92.06 222 ASP B O 1
ATOM 3589 N N . PHE B 1 223 ? 15.016 12.531 -1.38 1 82.06 223 PHE B N 1
ATOM 3590 C CA . PHE B 1 223 ? 13.875 12.953 -2.188 1 82.06 223 PHE B CA 1
ATOM 3591 C C . PHE B 1 223 ? 12.836 13.656 -1.326 1 82.06 223 PHE B C 1
ATOM 3593 O O . PHE B 1 223 ? 12.586 14.852 -1.494 1 82.06 223 PHE B O 1
ATOM 3600 N N . GLY B 1 224 ? 12.133 13.117 -0.528 1 79.88 224 GLY B N 1
ATOM 3601 C CA . GLY B 1 224 ? 10.781 13.328 -0.048 1 79.88 224 GLY B CA 1
ATOM 3602 C C . GLY B 1 224 ? 10.703 13.586 1.445 1 79.88 224 GLY B C 1
ATOM 3603 O O . GLY B 1 224 ? 11.523 14.328 1.992 1 79.88 224 GLY B O 1
ATOM 3604 N N . PHE B 1 225 ? 9.656 13.203 2.008 1 90.5 225 PHE B N 1
ATOM 3605 C CA . PHE B 1 225 ? 9.219 13.32 3.393 1 90.5 225 PHE B CA 1
ATOM 3606 C C . PHE B 1 225 ? 10.18 12.594 4.328 1 90.5 225 PHE B C 1
ATOM 3608 O O . PHE B 1 225 ? 10.344 11.375 4.227 1 90.5 225 PHE B O 1
ATOM 3615 N N . ALA B 1 226 ? 10.797 13.359 5.262 1 95 226 ALA B N 1
ATOM 3616 C CA . ALA B 1 226 ? 11.883 12.836 6.082 1 95 226 ALA B CA 1
ATOM 3617 C C . ALA B 1 226 ? 11.359 11.906 7.168 1 95 226 ALA B C 1
ATOM 3619 O O . ALA B 1 226 ? 10.266 12.117 7.695 1 95 226 ALA B O 1
ATOM 3620 N N . ILE B 1 227 ? 12.195 10.961 7.578 1 97.75 227 ILE B N 1
ATOM 3621 C CA . ILE B 1 227 ? 11.898 9.984 8.617 1 97.75 227 ILE B CA 1
ATOM 3622 C C . ILE B 1 227 ? 11.617 10.703 9.938 1 97.75 227 ILE B C 1
ATOM 3624 O O . ILE B 1 227 ? 10.734 10.289 10.703 1 97.75 227 ILE B O 1
ATOM 3628 N N . ASP B 1 228 ? 12.297 11.812 10.219 1 96.94 228 ASP B N 1
ATOM 3629 C CA . ASP B 1 228 ? 12.055 12.57 11.438 1 96.94 228 ASP B CA 1
ATOM 3630 C C . ASP B 1 228 ? 10.586 12.984 11.539 1 96.94 228 ASP B C 1
ATOM 3632 O O . ASP B 1 228 ? 9.977 12.867 12.602 1 96.94 228 ASP B O 1
ATOM 3636 N N . TRP B 1 229 ? 10.078 13.406 10.469 1 95.56 229 TRP B N 1
ATOM 3637 C CA . TRP B 1 229 ? 8.703 13.883 10.453 1 95.56 229 TRP B CA 1
ATOM 3638 C C . TRP B 1 229 ? 7.719 12.711 10.5 1 95.56 229 TRP B C 1
ATOM 3640 O O . TRP B 1 229 ? 6.645 12.82 11.094 1 95.56 229 TRP B O 1
ATOM 3650 N N . MET B 1 230 ? 8.102 11.633 9.852 1 97.75 230 MET B N 1
ATOM 3651 C CA . MET B 1 230 ? 7.254 10.438 9.906 1 97.75 230 MET B CA 1
ATOM 3652 C C . MET B 1 230 ? 7.133 9.93 11.344 1 97.75 230 MET B C 1
ATOM 3654 O O . MET B 1 230 ? 6.047 9.539 11.773 1 97.75 230 MET B O 1
ATOM 3658 N N . ARG B 1 231 ? 8.219 9.977 12.047 1 98.12 231 ARG B N 1
ATOM 3659 C CA . ARG B 1 231 ? 8.203 9.555 13.445 1 98.12 231 ARG B CA 1
ATOM 3660 C C . ARG B 1 231 ? 7.297 10.445 14.281 1 98.12 231 ARG B C 1
ATOM 3662 O O . ARG B 1 231 ? 6.559 9.961 15.141 1 98.12 231 ARG B O 1
ATOM 3669 N N . LYS B 1 232 ? 7.395 11.672 14.008 1 97.94 232 LYS B N 1
ATOM 3670 C CA . LYS B 1 232 ? 6.492 12.602 14.688 1 97.94 232 LYS B CA 1
ATOM 3671 C C . LYS B 1 232 ? 5.031 12.281 14.375 1 97.94 232 LYS B C 1
ATOM 3673 O O . LYS B 1 232 ? 4.199 12.203 15.281 1 97.94 232 LYS B O 1
ATOM 3678 N N . ASP B 1 233 ? 4.711 12.102 13.117 1 98.38 233 ASP B N 1
ATOM 3679 C CA . ASP B 1 233 ? 3.338 11.883 12.68 1 98.38 233 ASP B CA 1
ATOM 3680 C C . ASP B 1 233 ? 2.783 10.57 13.234 1 98.38 233 ASP B C 1
ATOM 3682 O O . ASP B 1 233 ? 1.64 10.516 13.688 1 98.38 233 ASP B O 1
ATOM 3686 N N . ILE B 1 234 ? 3.592 9.5 13.141 1 98.81 234 ILE B N 1
ATOM 3687 C CA . ILE B 1 234 ? 3.135 8.234 13.695 1 98.81 234 ILE B CA 1
ATOM 3688 C C . ILE B 1 234 ? 2.934 8.383 15.203 1 98.81 234 ILE B C 1
ATOM 3690 O O . ILE B 1 234 ? 1.991 7.82 15.766 1 98.81 234 ILE B O 1
ATOM 3694 N N . GLY B 1 235 ? 3.861 9.125 15.859 1 98.75 235 GLY B N 1
ATOM 3695 C CA . GLY B 1 235 ? 3.686 9.398 17.281 1 98.75 235 GLY B CA 1
ATOM 3696 C C . GLY B 1 235 ? 2.355 10.055 17.594 1 98.75 235 GLY B C 1
ATOM 3697 O O . GLY B 1 235 ? 1.697 9.688 18.578 1 98.75 235 GLY B O 1
ATOM 3698 N N . LEU B 1 236 ? 1.949 11.031 16.844 1 98.75 236 LEU B N 1
ATOM 3699 C CA . LEU B 1 236 ? 0.654 11.68 17.016 1 98.75 236 LEU B CA 1
ATOM 3700 C C . LEU B 1 236 ? -0.481 10.664 16.906 1 98.75 236 LEU B C 1
ATOM 3702 O O . LEU B 1 236 ? -1.43 10.695 17.688 1 98.75 236 LEU B O 1
ATOM 3706 N N . ALA B 1 237 ? -0.404 9.758 15.906 1 98.88 237 ALA B N 1
ATOM 3707 C CA . ALA B 1 237 ? -1.431 8.742 15.695 1 98.88 237 ALA B CA 1
ATOM 3708 C C . ALA B 1 237 ? -1.506 7.793 16.891 1 98.88 237 ALA B C 1
ATOM 3710 O O . ALA B 1 237 ? -2.598 7.453 17.359 1 98.88 237 ALA B O 1
ATOM 3711 N N . LEU B 1 238 ? -0.317 7.371 17.359 1 98.81 238 LEU B N 1
ATOM 3712 C CA . LEU B 1 238 ? -0.269 6.457 18.5 1 98.81 238 LEU B CA 1
ATOM 3713 C C . LEU B 1 238 ? -0.837 7.121 19.75 1 98.81 238 LEU B C 1
ATOM 3715 O O . LEU B 1 238 ? -1.564 6.488 20.516 1 98.81 238 LEU B O 1
ATOM 3719 N N . ASP B 1 239 ? -0.529 8.375 19.953 1 98.69 239 ASP B N 1
ATOM 3720 C CA . ASP B 1 239 ? -1.075 9.109 21.094 1 98.69 239 ASP B CA 1
ATOM 3721 C C . ASP B 1 239 ? -2.592 9.242 20.984 1 98.69 239 ASP B C 1
ATOM 3723 O O . ASP B 1 239 ? -3.309 9.055 21.969 1 98.69 239 ASP B O 1
ATOM 3727 N N . GLU B 1 240 ? -3.064 9.594 19.812 1 98.62 240 GLU B N 1
ATOM 3728 C CA . GLU B 1 240 ? -4.5 9.711 19.578 1 98.62 240 GLU B CA 1
ATOM 3729 C C . GLU B 1 240 ? -5.203 8.375 19.812 1 98.62 240 GLU B C 1
ATOM 3731 O O . GLU B 1 240 ? -6.328 8.344 20.312 1 98.62 240 GLU B O 1
ATOM 3736 N N . ALA B 1 241 ? -4.582 7.293 19.438 1 98.62 241 ALA B N 1
ATOM 3737 C CA . ALA B 1 241 ? -5.152 5.957 19.578 1 98.62 241 ALA B CA 1
ATOM 3738 C C . ALA B 1 241 ? -5.43 5.637 21.047 1 98.62 241 ALA B C 1
ATOM 3740 O O . ALA B 1 241 ? -6.391 4.93 21.359 1 98.62 241 ALA B O 1
ATOM 3741 N N . LYS B 1 242 ? -4.609 6.172 21.938 1 97.44 242 LYS B N 1
ATOM 3742 C CA . LYS B 1 242 ? -4.828 5.973 23.375 1 97.44 242 LYS B CA 1
ATOM 3743 C C . LYS B 1 242 ? -6.164 6.57 23.812 1 97.44 242 LYS B C 1
ATOM 3745 O O . LYS B 1 242 ? -6.766 6.109 24.781 1 97.44 242 LYS B O 1
ATOM 3750 N N . THR B 1 243 ? -6.586 7.555 23.125 1 95.81 243 THR B N 1
ATOM 3751 C CA . THR B 1 243 ? -7.781 8.297 23.5 1 95.81 243 THR B CA 1
ATOM 3752 C C . THR B 1 243 ? -9.008 7.77 22.766 1 95.81 243 THR B C 1
ATOM 3754 O O . THR B 1 243 ? -10.094 7.691 23.328 1 95.81 243 THR B O 1
ATOM 3757 N N . ASN B 1 244 ? -8.859 7.363 21.562 1 96.56 244 ASN B N 1
ATOM 3758 C CA . ASN B 1 244 ? -10.031 7.016 20.766 1 96.56 244 ASN B CA 1
ATOM 3759 C C . ASN B 1 244 ? -10.266 5.508 20.75 1 96.56 244 ASN B C 1
ATOM 3761 O O . ASN B 1 244 ? -11.266 5.035 20.203 1 96.56 244 ASN B O 1
ATOM 3765 N N . GLY B 1 245 ? -9.312 4.656 21.234 1 97.44 245 GLY B N 1
ATOM 3766 C CA . GLY B 1 245 ? -9.516 3.225 21.375 1 97.44 245 GLY B CA 1
ATOM 3767 C C . GLY B 1 245 ? -8.984 2.424 20.203 1 97.44 245 GLY B C 1
ATOM 3768 O O . GLY B 1 245 ? -9.047 1.192 20.219 1 97.44 245 GLY B O 1
ATOM 3769 N N . ALA B 1 246 ? -8.438 3.051 19.219 1 98.25 246 ALA B N 1
ATOM 3770 C CA . ALA B 1 246 ? -7.848 2.34 18.078 1 98.25 246 ALA B CA 1
ATOM 3771 C C . ALA B 1 246 ? -6.633 1.524 18.516 1 98.25 246 ALA B C 1
ATOM 3773 O O . ALA B 1 246 ? -5.949 1.882 19.484 1 98.25 246 ALA B O 1
ATOM 3774 N N . VAL B 1 247 ? -6.387 0.37 17.859 1 98.62 247 VAL B N 1
ATOM 3775 C CA . VAL B 1 247 ? -5.242 -0.503 18.094 1 98.62 247 VAL B CA 1
ATOM 3776 C C . VAL B 1 247 ? -4.348 -0.529 16.859 1 98.62 247 VAL B C 1
ATOM 3778 O O . VAL B 1 247 ? -4.793 -0.902 15.773 1 98.62 247 VAL B O 1
ATOM 3781 N N . LEU B 1 248 ? -3.096 -0.088 17.016 1 98.75 248 LEU B N 1
ATOM 3782 C CA . LEU B 1 248 ? -2.176 0.116 15.906 1 98.75 248 LEU B CA 1
ATOM 3783 C C . LEU B 1 248 ? -0.896 -0.688 16.094 1 98.75 248 LEU B C 1
ATOM 3785 O O . LEU B 1 248 ? 0.199 -0.122 16.141 1 98.75 248 LEU B O 1
ATOM 3789 N N . PRO B 1 249 ? -0.968 -2.018 16.141 1 98.56 249 PRO B N 1
ATOM 3790 C CA . PRO B 1 249 ? 0.213 -2.809 16.5 1 98.56 249 PRO B CA 1
ATOM 3791 C C . PRO B 1 249 ? 1.335 -2.686 15.469 1 98.56 249 PRO B C 1
ATOM 3793 O O . PRO B 1 249 ? 2.508 -2.58 15.836 1 98.56 249 PRO B O 1
ATOM 3796 N N . VAL B 1 250 ? 1.046 -2.676 14.211 1 98.81 250 VAL B N 1
ATOM 3797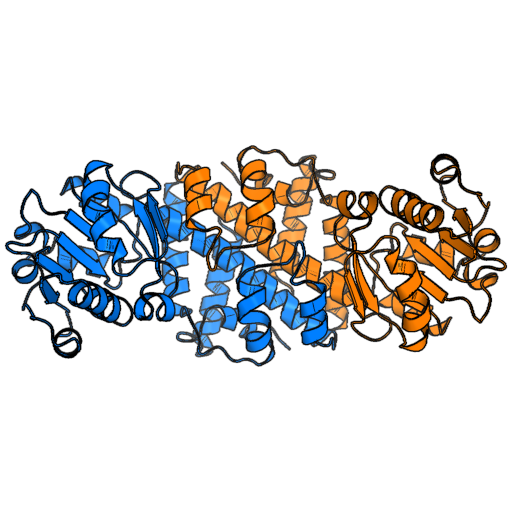 C CA . VAL B 1 250 ? 2.1 -2.686 13.203 1 98.81 250 VAL B CA 1
ATOM 3798 C C . VAL B 1 250 ? 2.637 -1.27 13 1 98.81 250 VAL B C 1
ATOM 3800 O O . VAL B 1 250 ? 3.84 -1.076 12.82 1 98.81 250 VAL B O 1
ATOM 3803 N N . ALA B 1 251 ? 1.74 -0.244 13.031 1 98.81 251 ALA B N 1
ATOM 3804 C CA . ALA B 1 251 ? 2.242 1.127 12.992 1 98.81 251 ALA B CA 1
ATOM 3805 C C . ALA B 1 251 ? 3.242 1.38 14.117 1 98.81 251 ALA B C 1
ATOM 3807 O O . ALA B 1 251 ? 4.273 2.025 13.906 1 98.81 251 ALA B O 1
ATOM 3808 N N . ALA B 1 252 ? 2.92 0.869 15.289 1 98.81 252 ALA B N 1
ATOM 3809 C CA . ALA B 1 252 ? 3.82 1.018 16.422 1 98.81 252 ALA B CA 1
ATOM 3810 C C . ALA B 1 252 ? 5.16 0.334 16.156 1 98.81 252 ALA B C 1
ATOM 3812 O O . ALA B 1 252 ? 6.219 0.883 16.484 1 98.81 252 ALA B O 1
ATOM 3813 N N . LEU B 1 253 ? 5.117 -0.841 15.609 1 98.81 253 LEU B N 1
ATOM 3814 C CA . LEU B 1 253 ? 6.332 -1.581 15.281 1 98.81 253 LEU B CA 1
ATOM 3815 C C . LEU B 1 253 ? 7.16 -0.839 14.234 1 98.81 253 LEU B C 1
ATOM 3817 O O . LEU B 1 253 ? 8.383 -0.719 14.375 1 98.81 253 LEU B O 1
ATOM 3821 N N . VAL B 1 254 ? 6.543 -0.358 13.211 1 98.88 254 VAL B N 1
ATOM 3822 C CA . VAL B 1 254 ? 7.227 0.342 12.125 1 98.88 254 VAL B CA 1
ATOM 3823 C C . VAL B 1 254 ? 7.852 1.631 12.656 1 98.88 254 VAL B C 1
ATOM 3825 O O . VAL B 1 254 ? 8.93 2.035 12.211 1 98.88 254 VAL B O 1
ATOM 3828 N N . ASP B 1 255 ? 7.172 2.289 13.625 1 98.81 255 ASP B N 1
ATOM 3829 C CA . ASP B 1 255 ? 7.754 3.457 14.281 1 98.81 255 ASP B CA 1
ATOM 3830 C C . ASP B 1 255 ? 9.109 3.121 14.906 1 98.81 255 ASP B C 1
ATOM 3832 O O . ASP B 1 255 ? 10.055 3.898 14.789 1 98.81 255 ASP B O 1
ATOM 3836 N N . GLN B 1 256 ? 9.234 1.969 15.523 1 98.69 256 GLN B N 1
ATOM 3837 C CA . GLN B 1 256 ? 10.5 1.53 16.109 1 98.69 256 GLN B CA 1
ATOM 3838 C C . GLN B 1 256 ? 11.531 1.261 15.016 1 98.69 256 GLN B C 1
ATOM 3840 O O . GLN B 1 256 ? 12.727 1.52 15.203 1 98.69 256 GLN B O 1
ATOM 3845 N N . PHE B 1 257 ? 11.086 0.728 13.938 1 98.88 257 PHE B N 1
ATOM 3846 C CA . PHE B 1 257 ? 12 0.494 12.828 1 98.88 257 PHE B CA 1
ATOM 3847 C C . PHE B 1 257 ? 12.57 1.809 12.305 1 98.88 257 PHE B C 1
ATOM 3849 O O . PHE B 1 257 ? 13.766 1.899 12.008 1 98.88 257 PHE B O 1
ATOM 3856 N N . TYR B 1 258 ? 11.719 2.781 12.188 1 98.81 258 TYR B N 1
ATOM 3857 C CA . TYR B 1 258 ? 12.203 4.094 11.773 1 98.81 258 TYR B CA 1
ATOM 3858 C C . TYR B 1 258 ? 13.203 4.645 12.781 1 98.81 258 TYR B C 1
ATOM 3860 O O . TYR B 1 258 ? 14.18 5.297 12.398 1 98.81 258 TYR B O 1
ATOM 3868 N N . ALA B 1 259 ? 12.953 4.418 14.039 1 98.75 259 ALA B N 1
ATOM 3869 C CA . ALA B 1 259 ? 13.914 4.844 15.055 1 98.75 259 ALA B CA 1
ATOM 3870 C C . ALA B 1 259 ? 15.281 4.215 14.812 1 98.75 259 ALA B C 1
ATOM 3872 O O . ALA B 1 259 ? 16.312 4.863 15 1 98.75 259 ALA B O 1
ATOM 3873 N N . GLU B 1 260 ? 15.289 2.98 14.461 1 98.69 260 GLU B N 1
ATOM 3874 C CA . GLU B 1 260 ? 16.547 2.299 14.156 1 98.69 260 GLU B CA 1
ATOM 3875 C C . GLU B 1 260 ? 17.234 2.941 12.961 1 98.69 260 GLU B C 1
ATOM 3877 O O . GLU B 1 260 ? 18.469 3.113 12.969 1 98.69 260 GLU B O 1
ATOM 3882 N N . VAL B 1 261 ? 16.453 3.287 11.945 1 98.56 261 VAL B N 1
ATOM 3883 C CA . VAL B 1 261 ? 17.031 3.916 10.766 1 98.56 261 VAL B CA 1
ATOM 3884 C C . VAL B 1 261 ? 17.609 5.281 11.133 1 98.56 261 VAL B C 1
ATOM 3886 O O . VAL B 1 261 ? 18.641 5.695 10.602 1 98.56 261 VAL B O 1
ATOM 3889 N N . GLN B 1 262 ? 16.922 6.027 12.039 1 98.31 262 GLN B N 1
ATOM 3890 C CA . GLN B 1 262 ? 17.469 7.281 12.539 1 98.31 262 GLN B CA 1
ATOM 3891 C C . GLN B 1 262 ? 18.844 7.066 13.172 1 98.31 262 GLN B C 1
ATOM 3893 O O . GLN B 1 262 ? 19.766 7.836 12.922 1 98.31 262 GLN B O 1
ATOM 3898 N N . LYS B 1 263 ? 19 6.027 13.914 1 98.06 263 LYS B N 1
ATOM 3899 C CA . LYS B 1 263 ? 20.25 5.711 14.586 1 98.06 263 LYS B CA 1
ATOM 3900 C C . LYS B 1 263 ? 21.344 5.371 13.562 1 98.06 263 LYS B C 1
ATOM 3902 O O . LYS B 1 263 ? 22.531 5.57 13.828 1 98.06 263 LYS B O 1
ATOM 3907 N N . MET B 1 264 ? 20.922 4.961 12.43 1 97.31 264 MET B N 1
ATOM 3908 C CA . MET B 1 264 ? 21.844 4.625 11.352 1 97.31 264 MET B CA 1
ATOM 3909 C C . MET B 1 264 ? 22.219 5.863 10.547 1 97.31 264 MET B C 1
ATOM 3911 O O . MET B 1 264 ? 22.938 5.773 9.555 1 97.31 264 MET B O 1
ATOM 3915 N N . GLY B 1 265 ? 21.719 7.012 10.938 1 97 265 GLY B N 1
ATOM 3916 C CA . GLY B 1 265 ? 22.031 8.25 10.25 1 97 265 GLY B CA 1
ATOM 3917 C C . GLY B 1 265 ? 21.031 8.617 9.18 1 97 265 GLY B C 1
ATOM 3918 O O . GLY B 1 265 ? 21.312 9.438 8.305 1 97 265 GLY B O 1
ATOM 3919 N N . GLY B 1 266 ? 19.781 8.008 9.203 1 97.19 266 GLY B N 1
ATOM 3920 C CA . GLY B 1 266 ? 18.812 8.219 8.141 1 97.19 266 GLY B CA 1
ATOM 3921 C C . GLY B 1 266 ? 17.719 9.203 8.508 1 97.19 266 GLY B C 1
ATOM 3922 O O . GLY B 1 266 ? 16.641 9.195 7.902 1 97.19 266 GLY B O 1
ATOM 3923 N N . ALA B 1 267 ? 17.938 10.055 9.531 1 97.31 267 ALA B N 1
ATOM 3924 C CA . ALA B 1 267 ? 16.922 10.938 10.086 1 97.31 267 ALA B CA 1
ATOM 3925 C C . ALA B 1 267 ? 16.344 11.859 9.008 1 97.31 267 ALA B C 1
ATOM 3927 O O . ALA B 1 267 ? 15.141 12.117 8.992 1 97.31 267 ALA B O 1
ATOM 3928 N N . ARG B 1 268 ? 17.219 12.305 8.094 1 95.5 268 ARG B N 1
ATOM 3929 C CA . ARG B 1 268 ? 16.781 13.281 7.098 1 95.5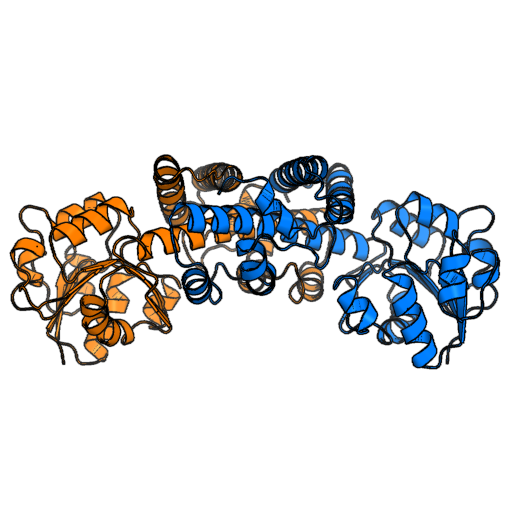 268 ARG B CA 1
ATOM 3930 C C . ARG B 1 268 ? 16.531 12.617 5.75 1 95.5 268 ARG B C 1
ATOM 3932 O O . ARG B 1 268 ? 16.188 13.281 4.773 1 95.5 268 ARG B O 1
ATOM 3939 N N . GLN B 1 269 ? 16.672 11.297 5.711 1 97.12 269 GLN B N 1
ATOM 3940 C CA . GLN B 1 269 ? 16.328 10.547 4.508 1 97.12 269 GLN B CA 1
ATOM 3941 C C . GLN B 1 269 ? 14.82 10.367 4.391 1 97.12 269 GLN B C 1
ATOM 3943 O O . GLN B 1 269 ? 14.094 10.5 5.375 1 97.12 269 GLN B O 1
ATOM 3948 N N . ASP B 1 270 ? 14.406 10.125 3.158 1 96.62 270 ASP B N 1
ATOM 3949 C CA . ASP B 1 270 ? 12.961 9.961 2.996 1 96.62 270 ASP B CA 1
ATOM 3950 C C . ASP B 1 270 ? 12.484 8.648 3.625 1 96.62 270 ASP B C 1
ATOM 3952 O O . ASP B 1 270 ? 13.289 7.762 3.906 1 96.62 270 ASP B O 1
ATOM 3956 N N . THR B 1 271 ? 11.25 8.477 3.742 1 97.75 271 THR B N 1
ATOM 3957 C CA . THR B 1 271 ? 10.641 7.398 4.516 1 97.75 271 THR B CA 1
ATOM 3958 C C . THR B 1 271 ? 10.922 6.043 3.877 1 97.75 271 THR B C 1
ATOM 3960 O O . THR B 1 271 ? 10.883 5.012 4.551 1 97.75 271 THR B O 1
ATOM 3963 N N . SER B 1 272 ? 11.219 5.965 2.574 1 98.25 272 SER B N 1
ATOM 3964 C CA . SER B 1 272 ? 11.516 4.691 1.925 1 98.25 272 SER B CA 1
ATOM 3965 C C . SER B 1 272 ? 12.852 4.129 2.396 1 98.25 272 SER B C 1
ATOM 3967 O O . SER B 1 272 ? 13.156 2.957 2.168 1 98.25 272 SER B O 1
ATOM 3969 N N . ALA B 1 273 ? 13.664 4.957 3.135 1 98.56 273 ALA B N 1
ATOM 3970 C CA . ALA B 1 273 ? 14.93 4.5 3.705 1 98.56 273 ALA B CA 1
ATOM 3971 C C . ALA B 1 273 ? 14.695 3.43 4.77 1 98.56 273 ALA B C 1
ATOM 3973 O O . ALA B 1 273 ? 15.641 2.795 5.242 1 98.56 273 ALA B O 1
ATOM 3974 N N . LEU B 1 274 ? 13.461 3.205 5.062 1 98.62 274 LEU B N 1
ATOM 3975 C CA . LEU B 1 274 ? 13.086 2.111 5.953 1 98.62 274 LEU B CA 1
ATOM 3976 C C . LEU B 1 274 ? 13.734 0.805 5.508 1 98.62 274 LEU B C 1
ATOM 3978 O O . LEU B 1 274 ? 14.078 -0.039 6.344 1 98.62 274 LEU B O 1
ATOM 3982 N N . VAL B 1 275 ? 13.977 0.612 4.262 1 98.56 275 VAL B N 1
ATOM 3983 C CA . VAL B 1 275 ? 14.516 -0.599 3.648 1 98.56 275 VAL B CA 1
ATOM 3984 C C . VAL B 1 275 ? 15.93 -0.853 4.16 1 98.56 275 VAL B C 1
ATOM 3986 O O . VAL B 1 275 ? 16.391 -1.995 4.176 1 98.56 275 VAL B O 1
ATOM 3989 N N . ARG B 1 276 ? 16.609 0.178 4.656 1 97.69 276 ARG B N 1
ATOM 3990 C CA . ARG B 1 276 ? 18 0.068 5.094 1 97.69 276 ARG B CA 1
ATOM 3991 C C . ARG B 1 276 ? 18.109 -0.831 6.32 1 97.69 276 ARG B C 1
ATOM 3993 O O . ARG B 1 276 ? 19.172 -1.386 6.594 1 97.69 276 ARG B O 1
ATOM 4000 N N . ARG B 1 277 ? 17.062 -0.915 6.988 1 97.38 277 ARG B N 1
ATOM 4001 C CA . ARG B 1 277 ? 17.062 -1.722 8.203 1 97.38 277 ARG B CA 1
ATOM 4002 C C . ARG B 1 277 ? 17.219 -3.203 7.875 1 97.38 277 ARG B C 1
ATOM 4004 O O . ARG B 1 277 ? 17.578 -4.004 8.742 1 97.38 277 ARG B O 1
ATOM 4011 N N . LEU B 1 278 ? 16.875 -3.6 6.676 1 98.12 278 LEU B N 1
ATOM 4012 C CA . LEU B 1 278 ? 16.844 -5 6.27 1 98.12 278 LEU B CA 1
ATOM 4013 C C . LEU B 1 278 ? 18.109 -5.383 5.516 1 98.12 278 LEU B C 1
ATOM 4015 O O . LEU B 1 278 ? 18.641 -4.578 4.75 1 98.12 278 LEU B O 1
ATOM 4019 N N . PRO B 1 279 ? 18.578 -6.578 5.703 1 94.81 279 PRO B N 1
ATOM 4020 C CA . PRO B 1 279 ? 19.766 -7.016 4.965 1 94.81 279 PRO B CA 1
ATOM 4021 C C . PRO B 1 279 ? 19.5 -7.191 3.471 1 94.81 279 PRO B C 1
ATOM 4023 O O . PRO B 1 279 ? 18.375 -7.48 3.072 1 94.81 279 PRO B O 1
ATOM 4026 N N . LYS B 1 280 ? 20.578 -7.113 2.68 1 90.62 280 LYS B N 1
ATOM 4027 C CA . LYS B 1 280 ? 20.5 -7.301 1.233 1 90.62 280 LYS B CA 1
ATOM 4028 C C . LYS B 1 280 ? 20.672 -8.773 0.862 1 90.62 280 LYS B C 1
ATOM 4030 O O . LYS B 1 280 ? 21.406 -9.508 1.527 1 90.62 280 LYS B O 1
#

Solvent-accessible surface area (backbone atoms only — not comparable to full-atom values): 26961 Å² total; per-residue (Å²): 123,50,41,32,14,36,37,24,32,50,81,50,26,35,38,37,51,49,31,36,40,74,70,56,29,48,52,28,26,22,32,94,59,54,68,47,23,56,71,66,74,48,49,68,38,92,36,40,19,65,28,16,47,85,21,52,28,34,35,36,31,56,75,37,57,67,51,48,43,45,45,31,75,31,97,54,4,20,68,81,36,44,41,90,86,23,34,37,40,31,40,36,67,43,50,38,65,61,38,35,51,49,39,73,76,35,75,36,29,31,30,30,22,68,45,60,49,51,68,14,24,68,69,28,46,16,37,30,28,23,2,26,44,70,71,25,45,67,62,45,50,72,61,49,54,45,28,29,70,41,78,35,80,42,35,50,54,20,35,5,33,51,44,50,34,28,38,50,36,21,33,49,19,34,48,52,13,42,29,38,18,52,30,38,36,53,32,65,71,50,48,64,70,40,45,46,68,52,36,58,81,42,72,44,16,28,44,50,53,77,72,35,49,67,39,52,75,66,74,53,35,93,48,79,55,32,32,55,56,48,48,51,46,51,48,44,40,57,57,50,22,73,72,47,67,31,72,54,72,63,55,55,50,51,48,52,52,46,51,53,33,35,74,72,70,37,38,77,24,12,56,67,47,57,35,70,75,50,68,110,123,48,41,32,14,36,37,25,32,51,82,51,25,37,40,38,51,49,32,37,39,75,70,55,29,49,54,28,26,23,30,96,58,54,68,46,23,56,70,68,73,50,50,70,38,94,36,40,19,64,28,17,48,85,22,52,29,35,34,36,30,56,75,37,56,67,52,48,42,45,45,31,74,31,100,54,4,21,67,80,35,43,44,90,87,23,35,38,40,32,41,36,69,44,51,38,64,61,37,35,50,50,38,73,76,35,76,35,28,31,30,30,21,67,43,59,52,54,67,14,24,67,69,28,46,15,38,31,29,23,2,24,42,73,70,26,45,67,60,46,49,73,61,48,52,46,28,28,69,40,79,34,80,42,36,49,55,20,36,5,33,50,45,50,33,30,37,50,36,20,33,50,18,35,47,53,13,42,28,39,19,51,30,37,35,51,32,65,70,51,46,64,70,41,47,45,68,51,36,57,82,43,72,43,18,29,43,50,52,78,74,37,47,68,39,52,76,67,73,52,39,90,80,64,57,29,34,55,57,49,48,52,47,52,47,45,40,56,57,50,22,75,73,48,67,32,71,55,71,63,55,54,52,50,49,53,51,48,52,53,32,36,74,71,69,37,37,76,23,13,57,68,46,58,37,70,76,50,67,111

Organism: NCBI:txid2759526

Sequence (560 aa):
MANIAFIGTGVMGAPMAGHLARAGHSVTVYNRTRAKAEATKLTVADTPAEAARGKDAVIACVGNDDDLHAVTLGPDGAFAAIGEGAVFIDHTTVSAGIARRLAEARALVVDAPVSGGQAGAEKGALSIMCGGSAAAMAIAEPIMQAYAARIVHVGAAGAGQTTKMVNQIAIAGVLQGLSEALRFAQASNLDLAKVFEAISGGAAQSWQMVNRWETMGQDKFDFGFAIDWMRKDIGLALDEAKTNGAVLPVAALVDQFYAEVQKMGGARQDTSALVRRLPKMANIAFIGTGVMGAPMAGHLARAGHSVTVYNRTRAKAEATKLTVADTPAEAARGKDAVIACVGNDDDLHAVTLGPDGAFAAIGEGAVFIDHTTVSAGIARRLAEARALVVDAPVSGGQAGAEKGALSIMCGGSAAAMAIAEPIMQAYAARIVHVGAAGAGQTTKMVNQIAIAGVLQGLSEALRFAQASNLDLAKVFEAISGGAAQSWQMVNRWETMGQDKFDFGFAIDWMRKDIGLALDEAKTNGAVLPVAALVDQFYAEVQKMGGARQDTSALVRRLPK

pLDDT: mean 97.82, std 2.19, range [79.19, 98.94]

Secondary structure (DSSP, 8-state):
--EEEEE--STTHHHHHHHHHHTT-EEEEE-SSHHHHHTTTSEE-SSHHHHHTT-SEEEE--SSHHHHHHHHTSTT-GGGT--TT-EEEE-S---HHHHHHHHHH-SSEEE--EESHHHHHHHT-EEEEEEE-HHHHHHHHHHHTTTEEEEEEEESTTHHHHHHHHHHHHHHHHHHHHHHHHHHHHHTT--HHHHHHHHTTSTT-BHHHHHHHHHHHTT---SSSBHHHHHHHHHHHHHHHHHH----HHHHHHHHHHHHHIIIIITTSBGGGGGGGS--/--EEEEE--STTHHHHHHHHHHTT-EEEEE-SSHHHHHTTTSEE-SSHHHHHTT-SEEEE--SSHHHHHHHHTSTT-GGGT--TT-EEEE-S---HHHHHHHHHH-SSEEE--EESHHHHHHHT-EEEEEEE-HHHHHHHHHHHTTTEEEEEEEESTTHHHHHHHHHHHHHHHHHHHHHHHHHHHHHTT--HHHHHHHHTTSTT-BHHHHHHHHHHHTT---SSSBHHHHHHHHHHHHHHHHHH----HHHHHHHHHHHHHIIIIITTSBGGGGGGGS--

InterPro domains:
  IPR006115 6-phosphogluconate dehydrogenase, NADP-binding [PF03446] (3-155)
  IPR008927 6-phosphogluconate dehydrogenase-like, C-terminal domain superfamily [SSF48179] (157-278)
  IPR013328 6-phosphogluconate dehydrogenase, domain 2 [G3DSA:1.10.1040.10] (156-280)
  IPR015815 3-hydroxyisobutyrate dehydrogenase-related [PIRSF000103] (1-276)
  IPR029154 3-hydroxyisobutyrate dehydrogenase-like, NAD-binding domain [PF14833] (158-277)
  IPR036291 NAD(P)-binding domain superfamily [SSF51735] (2-155)

Foldseek 3Di:
DWAEEEEDQPLQRLLLQVLLVVVPYQYEYEYPPQVSRVVSVHHYDDALCRRQAPGQEYEYADEELVVQCCQDVNPRHNVVHHDQNHAYEYQYQYALVSQVVVCVSHQQYKDWHWDDFSVLSNVLAIAIEIAHDPSNCVSVVVSSSSRHNHYDDQYHGSRRNLVVLVVLLVVLVLLVVLLVVLVVCVVVVHDQVVVLVVPCPDPNHDPCSVVCSVCLNVLHFQDGAFLLVSLVSLVSSVVVCVVPVDDRVVSVVSSVLSVVVVVVVRRGGHPSNSSVSDDD/DWAEEEEDQPLQRLLLQVLLVVVPYQYEYEYPPQVSRVVSVHHYDDALCRRQAPGQEYEYADEELVVQCCQDVNPRHNVVHHDQNHAYEYQYQYALVSQVVVCVSHQQYKDWHWDDFSVLSNVLAIATEIAHDPSNCVSVVVSSSSRHNHYDDQYHGSRRNLVVLVVLLVVLVLLVVLLVVLVVCVVVVHDQVVVCVVPCVDPNHDPCCVVCSVVLNVLHFQDGAFLLVSLVSLVSSVVVCVVPVDDRVVSVVSSVLSVVVVVVVRRGGHPSNSSVSDDD